Protein 2M7X (pdb70)

Structure (mmCIF, N/CA/C/O backbone):
data_2M7X
#
_entry.id   2M7X
#
loop_
_atom_site.group_PDB
_atom_site.id
_atom_site.type_symbol
_atom_site.label_atom_id
_atom_site.label_alt_id
_atom_site.label_comp_id
_atom_site.label_asym_id
_atom_site.label_entity_id
_atom_site.label_seq_id
_atom_site.pdbx_PDB_ins_code
_atom_site.Cartn_x
_atom_site.Cartn_y
_atom_site.Cartn_z
_atom_site.occupancy
_atom_site.B_iso_or_equiv
_atom_site.auth_seq_id
_atom_site.auth_comp_id
_atom_site.auth_asym_id
_atom_site.auth_atom_id
_atom_site.pdbx_PDB_model_num
ATOM 1 N N . LEU A 1 6 ? 7.655 -11.098 -19.736 1.00 0.00 125 LEU A N 1
ATOM 2 C CA . LEU A 1 6 ? 6.876 -11.529 -18.581 1.00 0.00 125 LEU A CA 1
ATOM 3 C C . LEU A 1 6 ? 7.677 -12.510 -17.732 1.00 0.00 125 LEU A C 1
ATOM 4 O O . LEU A 1 6 ? 8.699 -13.036 -18.172 1.00 0.00 125 LEU A O 1
ATOM 20 N N . PHE A 1 7 ? 7.207 -12.751 -16.513 1.00 0.00 126 PHE A N 1
ATOM 21 C CA . PHE A 1 7 ? 7.889 -13.671 -15.609 1.00 0.00 126 PHE A CA 1
ATOM 22 C C . PHE A 1 7 ? 7.264 -15.062 -15.694 1.00 0.00 126 PHE A C 1
ATOM 23 O O . PHE A 1 7 ? 6.147 -15.220 -16.185 1.00 0.00 126 PHE A O 1
ATOM 40 N N . PRO A 1 8 ? 7.961 -16.065 -15.225 1.00 0.00 127 PRO A N 1
ATOM 41 C CA . PRO A 1 8 ? 7.461 -17.472 -15.249 1.00 0.00 127 PRO A CA 1
ATOM 42 C C . PRO A 1 8 ? 6.304 -17.685 -14.276 1.00 0.00 127 PRO A C 1
ATOM 43 O O . PRO A 1 8 ? 5.964 -16.796 -13.496 1.00 0.00 127 PRO A O 1
ATOM 54 N N . GLN A 1 9 ? 5.705 -18.870 -14.327 1.00 0.00 128 GLN A N 1
ATOM 55 C CA . GLN A 1 9 ? 4.588 -19.190 -13.446 1.00 0.00 128 GLN A CA 1
ATOM 56 C C . GLN A 1 9 ? 5.094 -19.609 -12.069 1.00 0.00 128 GLN A C 1
ATOM 57 O O . GLN A 1 9 ? 4.380 -19.498 -11.074 1.00 0.00 128 GLN A O 1
ATOM 71 N N . ILE A 1 10 ? 6.333 -20.091 -12.023 1.00 0.00 129 ILE A N 1
ATOM 72 C CA . ILE A 1 10 ? 6.926 -20.524 -10.762 1.00 0.00 129 ILE A CA 1
ATOM 73 C C . ILE A 1 10 ? 7.542 -19.339 -10.025 1.00 0.00 129 ILE A C 1
ATOM 74 O O . ILE A 1 10 ? 8.382 -19.514 -9.143 1.00 0.00 129 ILE A O 1
ATOM 90 N N . ASN A 1 11 ? 7.119 -18.134 -10.393 1.00 0.00 130 ASN A N 1
ATOM 91 C CA . ASN A 1 11 ? 7.635 -16.927 -9.760 1.00 0.00 130 ASN A CA 1
ATOM 92 C C . ASN A 1 11 ? 7.169 -16.841 -8.310 1.00 0.00 130 ASN A C 1
ATOM 93 O O . ASN A 1 11 ? 7.938 -16.476 -7.421 1.00 0.00 130 ASN A O 1
ATOM 104 N N . PHE A 1 12 ? 5.904 -17.178 -8.080 1.00 0.00 131 PHE A N 1
ATOM 105 C CA . PHE A 1 12 ? 5.345 -17.135 -6.733 1.00 0.00 131 PHE A CA 1
ATOM 106 C C . PHE A 1 12 ? 6.100 -18.086 -5.809 1.00 0.00 131 PHE A C 1
ATOM 107 O O . PHE A 1 12 ? 6.649 -17.670 -4.789 1.00 0.00 131 PHE A O 1
ATOM 124 N N . LEU A 1 13 ? 6.122 -19.364 -6.174 1.00 0.00 132 LEU A N 1
ATOM 125 C CA . LEU A 1 13 ? 6.811 -20.365 -5.369 1.00 0.00 132 LEU A CA 1
ATOM 126 C C . LEU A 1 13 ? 8.303 -20.057 -5.293 1.00 0.00 132 LEU A C 1
ATOM 127 O O . LEU A 1 13 ? 8.946 -20.304 -4.271 1.00 0.00 132 LEU A O 1
ATOM 143 N N . GLY A 1 14 ? 8.847 -19.515 -6.377 1.00 0.00 133 GLY A N 1
ATOM 144 C CA . GLY A 1 14 ? 10.266 -19.177 -6.420 1.00 0.00 133 GLY A CA 1
ATOM 145 C C . GLY A 1 14 ? 10.594 -18.076 -5.419 1.00 0.00 133 GLY A C 1
ATOM 146 O O . GLY A 1 14 ? 11.583 -18.160 -4.691 1.00 0.00 133 GLY A O 1
ATOM 150 N N . SER A 1 15 ? 9.759 -17.043 -5.387 1.00 0.00 134 SER A N 1
ATOM 151 C CA . SER A 1 15 ? 9.970 -15.929 -4.469 1.00 0.00 134 SER A CA 1
ATOM 152 C C . SER A 1 15 ? 9.786 -16.381 -3.026 1.00 0.00 134 SER A C 1
ATOM 153 O O . SER A 1 15 ? 10.264 -15.732 -2.095 1.00 0.00 134 SER A O 1
ATOM 161 N N . LEU A 1 16 ? 9.091 -17.500 -2.845 1.00 0.00 135 LEU A N 1
ATOM 162 C CA . LEU A 1 16 ? 8.850 -18.031 -1.508 1.00 0.00 135 LEU A CA 1
ATOM 163 C C . LEU A 1 16 ? 10.161 -18.481 -0.869 1.00 0.00 135 LEU A C 1
ATOM 164 O O . LEU A 1 16 ? 10.416 -18.210 0.304 1.00 0.00 135 LEU A O 1
ATOM 180 N N . LEU A 1 17 ? 10.988 -19.168 -1.650 1.00 0.00 136 LEU A N 1
ATOM 181 C CA . LEU A 1 17 ? 12.270 -19.651 -1.151 1.00 0.00 136 LEU A CA 1
ATOM 182 C C . LEU A 1 17 ? 13.178 -18.479 -0.789 1.00 0.00 136 LEU A C 1
ATOM 183 O O . LEU A 1 17 ? 13.819 -18.479 0.262 1.00 0.00 136 LEU A O 1
ATOM 199 N N . ILE A 1 18 ? 13.225 -17.482 -1.666 1.00 0.00 137 ILE A N 1
ATOM 200 C CA . ILE A 1 18 ? 14.059 -16.308 -1.430 1.00 0.00 137 ILE A CA 1
ATOM 201 C C . ILE A 1 18 ? 13.516 -15.495 -0.257 1.00 0.00 137 ILE A C 1
ATOM 202 O O . ILE A 1 18 ? 14.254 -15.155 0.667 1.00 0.00 137 ILE A O 1
ATOM 218 N N . ALA A 1 19 ? 12.224 -15.187 -0.305 1.00 0.00 138 ALA A N 1
ATOM 219 C CA . ALA A 1 19 ? 11.595 -14.413 0.759 1.00 0.00 138 ALA A CA 1
ATOM 220 C C . ALA A 1 19 ? 11.801 -15.091 2.110 1.00 0.00 138 ALA A C 1
ATOM 221 O O . ALA A 1 19 ? 11.858 -14.429 3.146 1.00 0.00 138 ALA A O 1
ATOM 228 N N . GLY A 1 20 ? 11.915 -16.415 2.091 1.00 0.00 139 GLY A N 1
ATOM 229 C CA . GLY A 1 20 ? 12.114 -17.173 3.319 1.00 0.00 139 GLY A CA 1
ATOM 230 C C . GLY A 1 20 ? 13.286 -16.613 4.120 1.00 0.00 139 GLY A C 1
ATOM 231 O O . GLY A 1 20 ? 13.208 -16.480 5.341 1.00 0.00 139 GLY A O 1
ATOM 235 N N . CYS A 1 21 ? 14.369 -16.287 3.423 1.00 0.00 140 CYS A N 1
ATOM 236 C CA . CYS A 1 21 ? 15.552 -15.743 4.079 1.00 0.00 140 CYS A CA 1
ATOM 237 C C . CYS A 1 21 ? 15.250 -14.373 4.678 1.00 0.00 140 CYS A C 1
ATOM 238 O O . CYS A 1 21 ? 15.672 -14.066 5.793 1.00 0.00 140 CYS A O 1
ATOM 246 N N . ILE A 1 22 ? 14.518 -13.555 3.930 1.00 0.00 141 ILE A N 1
ATOM 247 C CA . ILE A 1 22 ? 14.166 -12.219 4.396 1.00 0.00 141 ILE A CA 1
ATOM 248 C C . ILE A 1 22 ? 13.276 -12.301 5.633 1.00 0.00 141 ILE A C 1
ATOM 249 O O . ILE A 1 22 ? 13.418 -11.511 6.566 1.00 0.00 141 ILE A O 1
ATOM 265 N N . THR A 1 23 ? 12.358 -13.262 5.632 1.00 0.00 142 THR A N 1
ATOM 266 C CA . THR A 1 23 ? 11.451 -13.439 6.760 1.00 0.00 142 THR A CA 1
ATOM 267 C C . THR A 1 23 ? 12.231 -13.747 8.033 1.00 0.00 142 THR A C 1
ATOM 268 O O . THR A 1 23 ? 12.218 -12.967 8.985 1.00 0.00 142 THR A O 1
ATOM 279 N N . SER A 1 24 ? 12.908 -14.891 8.044 1.00 0.00 143 SER A N 1
ATOM 280 C CA . SER A 1 24 ? 13.691 -15.293 9.207 1.00 0.00 143 SER A CA 1
ATOM 281 C C . SER A 1 24 ? 12.776 -15.763 10.333 1.00 0.00 143 SER A C 1
ATOM 282 O O . SER A 1 24 ? 13.101 -16.701 11.060 1.00 0.00 143 SER A O 1
ATOM 290 N N . THR A 1 25 ? 11.629 -15.106 10.470 1.00 0.00 144 THR A N 1
ATOM 291 C CA . THR A 1 25 ? 10.673 -15.466 11.511 1.00 0.00 144 THR A CA 1
ATOM 292 C C . THR A 1 25 ? 9.581 -16.368 10.947 1.00 0.00 144 THR A C 1
ATOM 293 O O . THR A 1 25 ? 9.822 -17.538 10.648 1.00 0.00 144 THR A O 1
ATOM 304 N N . ASP A 1 26 ? 8.380 -15.818 10.805 1.00 0.00 145 ASP A N 1
ATOM 305 C CA . ASP A 1 26 ? 7.257 -16.583 10.275 1.00 0.00 145 ASP A CA 1
ATOM 306 C C . ASP A 1 26 ? 6.205 -15.647 9.684 1.00 0.00 145 ASP A C 1
ATOM 307 O O . ASP A 1 26 ? 6.204 -14.449 9.961 1.00 0.00 145 ASP A O 1
ATOM 316 N N . PRO A 1 27 ? 5.315 -16.172 8.881 1.00 0.00 146 PRO A N 1
ATOM 317 C CA . PRO A 1 27 ? 4.238 -15.369 8.242 1.00 0.00 146 PRO A CA 1
ATOM 318 C C . PRO A 1 27 ? 3.676 -14.306 9.182 1.00 0.00 146 PRO A C 1
ATOM 319 O O . PRO A 1 27 ? 3.837 -14.393 10.400 1.00 0.00 146 PRO A O 1
ATOM 330 N N . VAL A 1 28 ? 3.016 -13.305 8.608 1.00 0.00 147 VAL A N 1
ATOM 331 C CA . VAL A 1 28 ? 2.433 -12.232 9.406 1.00 0.00 147 VAL A CA 1
ATOM 332 C C . VAL A 1 28 ? 1.223 -12.739 10.184 1.00 0.00 147 VAL A C 1
ATOM 333 O O . VAL A 1 28 ? 0.802 -12.126 11.165 1.00 0.00 147 VAL A O 1
ATOM 346 N N . LEU A 1 29 ? 0.666 -13.861 9.738 1.00 0.00 148 LEU A N 1
ATOM 347 C CA . LEU A 1 29 ? -0.496 -14.440 10.400 1.00 0.00 148 LEU A CA 1
ATOM 348 C C . LEU A 1 29 ? -0.115 -14.986 11.773 1.00 0.00 148 LEU A C 1
ATOM 349 O O . LEU A 1 29 ? -0.878 -14.869 12.731 1.00 0.00 148 LEU A O 1
ATOM 365 N N . SER A 1 30 ? 1.070 -15.579 11.859 1.00 0.00 149 SER A N 1
ATOM 366 C CA . SER A 1 30 ? 1.544 -16.139 13.121 1.00 0.00 149 SER A CA 1
ATOM 367 C C . SER A 1 30 ? 1.539 -15.075 14.214 1.00 0.00 149 SER A C 1
ATOM 368 O O . SER A 1 30 ? 1.306 -15.375 15.385 1.00 0.00 149 SER A O 1
ATOM 376 N N . ALA A 1 31 ? 1.800 -13.832 13.824 1.00 0.00 150 ALA A N 1
ATOM 377 C CA . ALA A 1 31 ? 1.825 -12.730 14.779 1.00 0.00 150 ALA A CA 1
ATOM 378 C C . ALA A 1 31 ? 0.433 -12.491 15.356 1.00 0.00 150 ALA A C 1
ATOM 379 O O . ALA A 1 31 ? 0.290 -12.066 16.502 1.00 0.00 150 ALA A O 1
ATOM 386 N N . LEU A 1 32 ? -0.591 -12.769 14.556 1.00 0.00 151 LEU A N 1
ATOM 387 C CA . LEU A 1 32 ? -1.968 -12.581 14.998 1.00 0.00 151 LEU A CA 1
ATOM 388 C C . LEU A 1 32 ? -2.334 -13.610 16.061 1.00 0.00 151 LEU A C 1
ATOM 389 O O . LEU A 1 32 ? -2.980 -13.285 17.058 1.00 0.00 151 LEU A O 1
ATOM 405 N N . ILE A 1 33 ? -1.919 -14.853 15.841 1.00 0.00 152 ILE A N 1
ATOM 406 C CA . ILE A 1 33 ? -2.209 -15.924 16.789 1.00 0.00 152 ILE A CA 1
ATOM 407 C C . ILE A 1 33 ? -1.385 -15.753 18.061 1.00 0.00 152 ILE A C 1
ATOM 408 O O . ILE A 1 33 ? -1.823 -16.123 19.150 1.00 0.00 152 ILE A O 1
ATOM 424 N N . VAL A 1 34 ? -0.191 -15.190 17.915 1.00 0.00 153 VAL A N 1
ATOM 425 C CA . VAL A 1 34 ? 0.687 -14.975 19.059 1.00 0.00 153 VAL A CA 1
ATOM 426 C C . VAL A 1 34 ? 0.976 -16.293 19.768 1.00 0.00 153 VAL A C 1
ATOM 427 O O . VAL A 1 34 ? 0.199 -17.244 19.675 1.00 0.00 153 VAL A O 1
ATOM 440 N N . GLY A 1 35 ? 2.101 -16.345 20.475 1.00 0.00 154 GLY A N 1
ATOM 441 C CA . GLY A 1 35 ? 2.484 -17.555 21.195 1.00 0.00 154 GLY A CA 1
ATOM 442 C C . GLY A 1 35 ? 1.540 -17.812 22.364 1.00 0.00 154 GLY A C 1
ATOM 443 O O . GLY A 1 35 ? 0.321 -17.795 22.206 1.00 0.00 154 GLY A O 1
ATOM 447 N N . LEU A 1 6 ? 14.655 -26.565 -0.505 1.00 0.00 125 LEU A N 2
ATOM 448 C CA . LEU A 1 6 ? 13.692 -27.440 -1.165 1.00 0.00 125 LEU A CA 2
ATOM 449 C C . LEU A 1 6 ? 13.457 -26.987 -2.604 1.00 0.00 125 LEU A C 2
ATOM 450 O O . LEU A 1 6 ? 12.315 -26.908 -3.055 1.00 0.00 125 LEU A O 2
ATOM 466 N N . PHE A 1 7 ? 14.550 -26.694 -3.309 1.00 0.00 126 PHE A N 2
ATOM 467 C CA . PHE A 1 7 ? 14.482 -26.247 -4.701 1.00 0.00 126 PHE A CA 2
ATOM 468 C C . PHE A 1 7 ? 13.303 -26.896 -5.437 1.00 0.00 126 PHE A C 2
ATOM 469 O O . PHE A 1 7 ? 13.412 -28.034 -5.895 1.00 0.00 126 PHE A O 2
ATOM 486 N N . PRO A 1 8 ? 12.183 -26.214 -5.562 1.00 0.00 127 PRO A N 2
ATOM 487 C CA . PRO A 1 8 ? 10.991 -26.768 -6.258 1.00 0.00 127 PRO A CA 2
ATOM 488 C C . PRO A 1 8 ? 11.068 -26.578 -7.771 1.00 0.00 127 PRO A C 2
ATOM 489 O O . PRO A 1 8 ? 11.849 -25.765 -8.265 1.00 0.00 127 PRO A O 2
ATOM 500 N N . GLN A 1 9 ? 10.253 -27.333 -8.500 1.00 0.00 128 GLN A N 2
ATOM 501 C CA . GLN A 1 9 ? 10.239 -27.238 -9.956 1.00 0.00 128 GLN A CA 2
ATOM 502 C C . GLN A 1 9 ? 9.637 -25.909 -10.398 1.00 0.00 128 GLN A C 2
ATOM 503 O O . GLN A 1 9 ? 10.247 -25.166 -11.168 1.00 0.00 128 GLN A O 2
ATOM 517 N N . ILE A 1 10 ? 8.440 -25.613 -9.904 1.00 0.00 129 ILE A N 2
ATOM 518 C CA . ILE A 1 10 ? 7.766 -24.369 -10.255 1.00 0.00 129 ILE A CA 2
ATOM 519 C C . ILE A 1 10 ? 8.589 -23.168 -9.801 1.00 0.00 129 ILE A C 2
ATOM 520 O O . ILE A 1 10 ? 8.760 -22.937 -8.604 1.00 0.00 129 ILE A O 2
ATOM 536 N N . ASN A 1 11 ? 9.096 -22.406 -10.765 1.00 0.00 130 ASN A N 2
ATOM 537 C CA . ASN A 1 11 ? 9.901 -21.231 -10.452 1.00 0.00 130 ASN A CA 2
ATOM 538 C C . ASN A 1 11 ? 9.042 -20.148 -9.809 1.00 0.00 130 ASN A C 2
ATOM 539 O O . ASN A 1 11 ? 9.555 -19.250 -9.141 1.00 0.00 130 ASN A O 2
ATOM 550 N N . PHE A 1 12 ? 7.732 -20.239 -10.013 1.00 0.00 131 PHE A N 2
ATOM 551 C CA . PHE A 1 12 ? 6.812 -19.260 -9.447 1.00 0.00 131 PHE A CA 2
ATOM 552 C C . PHE A 1 12 ? 6.895 -19.264 -7.924 1.00 0.00 131 PHE A C 2
ATOM 553 O O . PHE A 1 12 ? 7.300 -18.275 -7.312 1.00 0.00 131 PHE A O 2
ATOM 570 N N . LEU A 1 13 ? 6.508 -20.382 -7.318 1.00 0.00 132 LEU A N 2
ATOM 571 C CA . LEU A 1 13 ? 6.544 -20.503 -5.866 1.00 0.00 132 LEU A CA 2
ATOM 572 C C . LEU A 1 13 ? 7.975 -20.372 -5.352 1.00 0.00 132 LEU A C 2
ATOM 573 O O . LEU A 1 13 ? 8.205 -19.888 -4.244 1.00 0.00 132 LEU A O 2
ATOM 589 N N . GLY A 1 14 ? 8.933 -20.806 -6.165 1.00 0.00 133 GLY A N 2
ATOM 590 C CA . GLY A 1 14 ? 10.337 -20.732 -5.782 1.00 0.00 133 GLY A CA 2
ATOM 591 C C . GLY A 1 14 ? 10.727 -19.306 -5.410 1.00 0.00 133 GLY A C 2
ATOM 592 O O . GLY A 1 14 ? 11.690 -19.087 -4.675 1.00 0.00 133 GLY A O 2
ATOM 596 N N . SER A 1 15 ? 9.970 -18.339 -5.918 1.00 0.00 134 SER A N 2
ATOM 597 C CA . SER A 1 15 ? 10.245 -16.936 -5.632 1.00 0.00 134 SER A CA 2
ATOM 598 C C . SER A 1 15 ? 9.998 -16.633 -4.158 1.00 0.00 134 SER A C 2
ATOM 599 O O . SER A 1 15 ? 10.733 -15.861 -3.540 1.00 0.00 134 SER A O 2
ATOM 607 N N . LEU A 1 16 ? 8.959 -17.244 -3.600 1.00 0.00 135 LEU A N 2
ATOM 608 C CA . LEU A 1 16 ? 8.623 -17.031 -2.195 1.00 0.00 135 LEU A CA 2
ATOM 609 C C . LEU A 1 16 ? 9.716 -17.595 -1.293 1.00 0.00 135 LEU A C 2
ATOM 610 O O . LEU A 1 16 ? 9.928 -17.107 -0.182 1.00 0.00 135 LEU A O 2
ATOM 626 N N . LEU A 1 17 ? 10.406 -18.622 -1.776 1.00 0.00 136 LEU A N 2
ATOM 627 C CA . LEU A 1 17 ? 11.474 -19.245 -1.004 1.00 0.00 136 LEU A CA 2
ATOM 628 C C . LEU A 1 17 ? 12.617 -18.259 -0.779 1.00 0.00 136 LEU A C 2
ATOM 629 O O . LEU A 1 17 ? 13.297 -18.307 0.245 1.00 0.00 136 LEU A O 2
ATOM 645 N N . ILE A 1 18 ? 12.820 -17.367 -1.742 1.00 0.00 137 ILE A N 2
ATOM 646 C CA . ILE A 1 18 ? 13.883 -16.374 -1.640 1.00 0.00 137 ILE A CA 2
ATOM 647 C C . ILE A 1 18 ? 13.578 -15.376 -0.525 1.00 0.00 137 ILE A C 2
ATOM 648 O O . ILE A 1 18 ? 14.381 -15.188 0.388 1.00 0.00 137 ILE A O 2
ATOM 664 N N . ALA A 1 19 ? 12.414 -14.742 -0.610 1.00 0.00 138 ALA A N 2
ATOM 665 C CA . ALA A 1 19 ? 12.014 -13.766 0.398 1.00 0.00 138 ALA A CA 2
ATOM 666 C C . ALA A 1 19 ? 12.036 -14.390 1.789 1.00 0.00 138 ALA A C 2
ATOM 667 O O . ALA A 1 19 ? 12.118 -13.685 2.795 1.00 0.00 138 ALA A O 2
ATOM 674 N N . GLY A 1 20 ? 11.962 -15.716 1.839 1.00 0.00 139 GLY A N 2
ATOM 675 C CA . GLY A 1 20 ? 11.976 -16.425 3.112 1.00 0.00 139 GLY A CA 2
ATOM 676 C C . GLY A 1 20 ? 13.177 -16.010 3.956 1.00 0.00 139 GLY A C 2
ATOM 677 O O . GLY A 1 20 ? 13.182 -16.186 5.173 1.00 0.00 139 GLY A O 2
ATOM 681 N N . CYS A 1 21 ? 14.191 -15.457 3.299 1.00 0.00 140 CYS A N 2
ATOM 682 C CA . CYS A 1 21 ? 15.393 -15.020 3.999 1.00 0.00 140 CYS A CA 2
ATOM 683 C C . CYS A 1 21 ? 15.075 -13.860 4.936 1.00 0.00 140 CYS A C 2
ATOM 684 O O . CYS A 1 21 ? 15.825 -13.580 5.871 1.00 0.00 140 CYS A O 2
ATOM 692 N N . ILE A 1 22 ? 13.957 -13.189 4.683 1.00 0.00 141 ILE A N 2
ATOM 693 C CA . ILE A 1 22 ? 13.549 -12.060 5.512 1.00 0.00 141 ILE A CA 2
ATOM 694 C C . ILE A 1 22 ? 13.253 -12.521 6.936 1.00 0.00 141 ILE A C 2
ATOM 695 O O . ILE A 1 22 ? 13.487 -11.788 7.896 1.00 0.00 141 ILE A O 2
ATOM 711 N N . THR A 1 23 ? 12.738 -13.739 7.063 1.00 0.00 142 THR A N 2
ATOM 712 C CA . THR A 1 23 ? 12.414 -14.288 8.375 1.00 0.00 142 THR A CA 2
ATOM 713 C C . THR A 1 23 ? 13.665 -14.382 9.241 1.00 0.00 142 THR A C 2
ATOM 714 O O . THR A 1 23 ? 13.580 -14.452 10.467 1.00 0.00 142 THR A O 2
ATOM 725 N N . SER A 1 24 ? 14.826 -14.386 8.595 1.00 0.00 143 SER A N 2
ATOM 726 C CA . SER A 1 24 ? 16.091 -14.473 9.317 1.00 0.00 143 SER A CA 2
ATOM 727 C C . SER A 1 24 ? 16.256 -13.281 10.253 1.00 0.00 143 SER A C 2
ATOM 728 O O . SER A 1 24 ? 15.314 -12.880 10.936 1.00 0.00 143 SER A O 2
ATOM 736 N N . THR A 1 25 ? 17.460 -12.718 10.280 1.00 0.00 144 THR A N 2
ATOM 737 C CA . THR A 1 25 ? 17.736 -11.571 11.137 1.00 0.00 144 THR A CA 2
ATOM 738 C C . THR A 1 25 ? 17.479 -11.920 12.600 1.00 0.00 144 THR A C 2
ATOM 739 O O . THR A 1 25 ? 16.344 -12.189 12.992 1.00 0.00 144 THR A O 2
ATOM 750 N N . ASP A 1 26 ? 18.540 -11.915 13.399 1.00 0.00 145 ASP A N 2
ATOM 751 C CA . ASP A 1 26 ? 18.417 -12.232 14.817 1.00 0.00 145 ASP A CA 2
ATOM 752 C C . ASP A 1 26 ? 19.288 -11.296 15.653 1.00 0.00 145 ASP A C 2
ATOM 753 O O . ASP A 1 26 ? 20.194 -10.649 15.130 1.00 0.00 145 ASP A O 2
ATOM 762 N N . PRO A 1 27 ? 19.031 -11.215 16.933 1.00 0.00 146 PRO A N 2
ATOM 763 C CA . PRO A 1 27 ? 19.811 -10.338 17.853 1.00 0.00 146 PRO A CA 2
ATOM 764 C C . PRO A 1 27 ? 21.234 -10.849 18.065 1.00 0.00 146 PRO A C 2
ATOM 765 O O . PRO A 1 27 ? 22.167 -10.412 17.391 1.00 0.00 146 PRO A O 2
ATOM 776 N N . VAL A 1 28 ? 21.392 -11.775 19.006 1.00 0.00 147 VAL A N 2
ATOM 777 C CA . VAL A 1 28 ? 22.705 -12.338 19.298 1.00 0.00 147 VAL A CA 2
ATOM 778 C C . VAL A 1 28 ? 22.578 -13.789 19.748 1.00 0.00 147 VAL A C 2
ATOM 779 O O . VAL A 1 28 ? 23.572 -14.437 20.078 1.00 0.00 147 VAL A O 2
ATOM 792 N N . LEU A 1 29 ? 21.350 -14.296 19.758 1.00 0.00 148 LEU A N 2
ATOM 793 C CA . LEU A 1 29 ? 21.104 -15.673 20.170 1.00 0.00 148 LEU A CA 2
ATOM 794 C C . LEU A 1 29 ? 21.669 -16.647 19.143 1.00 0.00 148 LEU A C 2
ATOM 795 O O . LEU A 1 29 ? 22.266 -17.663 19.499 1.00 0.00 148 LEU A O 2
ATOM 811 N N . SER A 1 30 ? 21.477 -16.331 17.866 1.00 0.00 149 SER A N 2
ATOM 812 C CA . SER A 1 30 ? 21.973 -17.187 16.793 1.00 0.00 149 SER A CA 2
ATOM 813 C C . SER A 1 30 ? 23.476 -17.410 16.938 1.00 0.00 149 SER A C 2
ATOM 814 O O . SER A 1 30 ? 24.006 -18.432 16.503 1.00 0.00 149 SER A O 2
ATOM 822 N N . ALA A 1 31 ? 24.157 -16.444 17.548 1.00 0.00 150 ALA A N 2
ATOM 823 C CA . ALA A 1 31 ? 25.598 -16.546 17.743 1.00 0.00 150 ALA A CA 2
ATOM 824 C C . ALA A 1 31 ? 25.931 -17.687 18.698 1.00 0.00 150 ALA A C 2
ATOM 825 O O . ALA A 1 31 ? 26.927 -18.388 18.520 1.00 0.00 150 ALA A O 2
ATOM 832 N N . LEU A 1 32 ? 25.091 -17.869 19.711 1.00 0.00 151 LEU A N 2
ATOM 833 C CA . LEU A 1 32 ? 25.305 -18.930 20.689 1.00 0.00 151 LEU A CA 2
ATOM 834 C C . LEU A 1 32 ? 25.066 -20.298 20.058 1.00 0.00 151 LEU A C 2
ATOM 835 O O . LEU A 1 32 ? 25.731 -21.275 20.402 1.00 0.00 151 LEU A O 2
ATOM 851 N N . ILE A 1 33 ? 24.114 -20.358 19.133 1.00 0.00 152 ILE A N 2
ATOM 852 C CA . ILE A 1 33 ? 23.795 -21.612 18.461 1.00 0.00 152 ILE A CA 2
ATOM 853 C C . ILE A 1 33 ? 24.910 -22.003 17.497 1.00 0.00 152 ILE A C 2
ATOM 854 O O . ILE A 1 33 ? 25.396 -23.133 17.529 1.00 0.00 152 ILE A O 2
ATOM 870 N N . VAL A 1 34 ? 25.304 -21.052 16.645 1.00 0.00 153 VAL A N 2
ATOM 871 C CA . VAL A 1 34 ? 26.364 -21.279 15.660 1.00 0.00 153 VAL A CA 2
ATOM 872 C C . VAL A 1 34 ? 26.389 -22.731 15.194 1.00 0.00 153 VAL A C 2
ATOM 873 O O . VAL A 1 34 ? 27.124 -23.555 15.738 1.00 0.00 153 VAL A O 2
ATOM 886 N N . GLY A 1 35 ? 25.580 -23.038 14.184 1.00 0.00 154 GLY A N 2
ATOM 887 C CA . GLY A 1 35 ? 25.518 -24.394 13.653 1.00 0.00 154 GLY A CA 2
ATOM 888 C C . GLY A 1 35 ? 26.816 -24.762 12.943 1.00 0.00 154 GLY A C 2
ATOM 889 O O . GLY A 1 35 ? 27.507 -25.701 13.338 1.00 0.00 154 GLY A O 2
ATOM 893 N N . LEU A 1 6 ? 6.545 -15.472 -19.200 1.00 0.00 125 LEU A N 3
ATOM 894 C CA . LEU A 1 6 ? 5.209 -15.649 -18.646 1.00 0.00 125 LEU A CA 3
ATOM 895 C C . LEU A 1 6 ? 5.220 -15.410 -17.138 1.00 0.00 125 LEU A C 3
ATOM 896 O O . LEU A 1 6 ? 6.245 -15.034 -16.569 1.00 0.00 125 LEU A O 3
ATOM 912 N N . PHE A 1 7 ? 4.074 -15.632 -16.501 1.00 0.00 126 PHE A N 3
ATOM 913 C CA . PHE A 1 7 ? 3.962 -15.436 -15.058 1.00 0.00 126 PHE A CA 3
ATOM 914 C C . PHE A 1 7 ? 3.217 -16.602 -14.417 1.00 0.00 126 PHE A C 3
ATOM 915 O O . PHE A 1 7 ? 2.087 -16.449 -13.951 1.00 0.00 126 PHE A O 3
ATOM 932 N N . PRO A 1 8 ? 3.828 -17.758 -14.386 1.00 0.00 127 PRO A N 3
ATOM 933 C CA . PRO A 1 8 ? 3.216 -18.977 -13.791 1.00 0.00 127 PRO A CA 3
ATOM 934 C C . PRO A 1 8 ? 3.337 -19.000 -12.271 1.00 0.00 127 PRO A C 3
ATOM 935 O O . PRO A 1 8 ? 3.870 -18.069 -11.6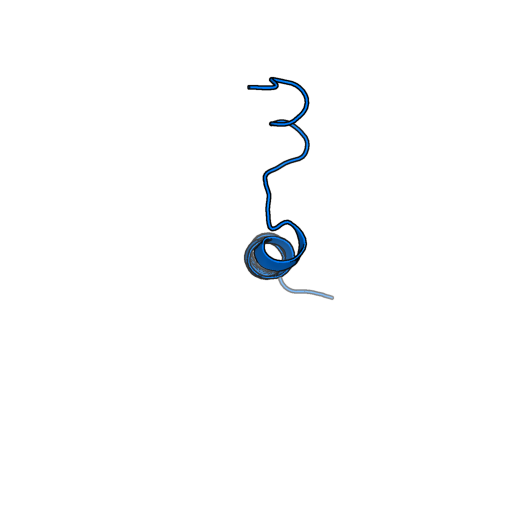66 1.00 0.00 127 PRO A O 3
ATOM 946 N N . GLN A 1 9 ? 2.837 -20.067 -11.658 1.00 0.00 128 GLN A N 3
ATOM 947 C CA . GLN A 1 9 ? 2.895 -20.201 -10.207 1.00 0.00 128 GLN A CA 3
ATOM 948 C C . GLN A 1 9 ? 4.312 -20.540 -9.755 1.00 0.00 128 GLN A C 3
ATOM 949 O O . GLN A 1 9 ? 4.787 -20.036 -8.737 1.00 0.00 128 GLN A O 3
ATOM 963 N N . ILE A 1 10 ? 4.981 -21.398 -10.518 1.00 0.00 129 ILE A N 3
ATOM 964 C CA . ILE A 1 10 ? 6.344 -21.799 -10.186 1.00 0.00 129 ILE A CA 3
ATOM 965 C C . ILE A 1 10 ? 7.156 -20.597 -9.718 1.00 0.00 129 ILE A C 3
ATOM 966 O O . ILE A 1 10 ? 8.033 -20.721 -8.862 1.00 0.00 129 ILE A O 3
ATOM 982 N N . ASN A 1 11 ? 6.860 -19.432 -10.287 1.00 0.00 130 ASN A N 3
ATOM 983 C CA . ASN A 1 11 ? 7.571 -18.212 -9.921 1.00 0.00 130 ASN A CA 3
ATOM 984 C C . ASN A 1 11 ? 7.230 -17.801 -8.492 1.00 0.00 130 ASN A C 3
ATOM 985 O O . ASN A 1 11 ? 8.112 -17.457 -7.707 1.00 0.00 130 ASN A O 3
ATOM 996 N N . PHE A 1 12 ? 5.943 -17.839 -8.163 1.00 0.00 131 PHE A N 3
ATOM 997 C CA . PHE A 1 12 ? 5.495 -17.467 -6.826 1.00 0.00 131 PHE A CA 3
ATOM 998 C C . PHE A 1 12 ? 6.115 -18.387 -5.778 1.00 0.00 131 PHE A C 3
ATOM 999 O O . PHE A 1 12 ? 6.692 -17.923 -4.794 1.00 0.00 131 PHE A O 3
ATOM 1016 N N . LEU A 1 13 ? 5.992 -19.692 -5.996 1.00 0.00 132 LEU A N 3
ATOM 1017 C CA . LEU A 1 13 ? 6.544 -20.668 -5.063 1.00 0.00 132 LEU A CA 3
ATOM 1018 C C . LEU A 1 13 ? 8.060 -20.525 -4.976 1.00 0.00 132 LEU A C 3
ATOM 1019 O O . LEU A 1 13 ? 8.658 -20.774 -3.930 1.00 0.00 132 LEU A O 3
ATOM 1035 N N . GLY A 1 14 ? 8.676 -20.120 -6.083 1.00 0.00 133 GLY A N 3
ATOM 1036 C CA . GLY A 1 14 ? 10.123 -19.946 -6.121 1.00 0.00 133 GLY A CA 3
ATOM 1037 C C . GLY A 1 14 ? 10.535 -18.652 -5.428 1.00 0.00 133 GLY A C 3
ATOM 1038 O O . GLY A 1 14 ? 11.566 -18.594 -4.759 1.00 0.00 133 GLY A O 3
ATOM 1042 N N . SER A 1 15 ? 9.722 -17.614 -5.595 1.00 0.00 134 SER A N 3
ATOM 1043 C CA . SER A 1 15 ? 10.012 -16.322 -4.982 1.00 0.00 134 SER A CA 3
ATOM 1044 C C . SER A 1 15 ? 9.911 -16.416 -3.462 1.00 0.00 134 SER A C 3
ATOM 1045 O O . SER A 1 15 ? 10.541 -15.644 -2.741 1.00 0.00 134 SER A O 3
ATOM 1053 N N . LEU A 1 16 ? 9.113 -17.366 -2.985 1.00 0.00 135 LEU A N 3
ATOM 1054 C CA . LEU A 1 16 ? 8.937 -17.551 -1.550 1.00 0.00 135 LEU A CA 3
ATOM 1055 C C . LEU A 1 16 ? 10.239 -18.015 -0.905 1.00 0.00 135 LEU A C 3
ATOM 1056 O O . LEU A 1 16 ? 10.508 -17.715 0.258 1.00 0.00 135 LEU A O 3
ATOM 1072 N N . LEU A 1 17 ? 11.042 -18.749 -1.667 1.00 0.00 136 LEU A N 3
ATOM 1073 C CA . LEU A 1 17 ? 12.314 -19.249 -1.160 1.00 0.00 136 LEU A CA 3
ATOM 1074 C C . LEU A 1 17 ? 13.253 -18.090 -0.841 1.00 0.00 136 LEU A C 3
ATOM 1075 O O . LEU A 1 17 ? 13.913 -18.080 0.200 1.00 0.00 136 LEU A O 3
ATOM 1091 N N . ILE A 1 18 ? 13.308 -17.115 -1.742 1.00 0.00 137 ILE A N 3
ATOM 1092 C CA . ILE A 1 18 ? 14.170 -15.954 -1.545 1.00 0.00 137 ILE A CA 3
ATOM 1093 C C . ILE A 1 18 ? 13.666 -15.103 -0.384 1.00 0.00 137 ILE A C 3
ATOM 1094 O O . ILE A 1 18 ? 14.385 -14.873 0.587 1.00 0.00 137 ILE A O 3
ATOM 1110 N N . ALA A 1 19 ? 12.424 -14.639 -0.492 1.00 0.00 138 ALA A N 3
ATOM 1111 C CA . ALA A 1 19 ? 11.834 -13.815 0.556 1.00 0.00 138 ALA A CA 3
ATOM 1112 C C . ALA A 1 19 ? 11.883 -14.538 1.899 1.00 0.00 138 ALA A C 3
ATOM 1113 O O . ALA A 1 19 ? 12.097 -13.919 2.941 1.00 0.00 138 ALA A O 3
ATOM 1120 N N . GLY A 1 20 ? 11.683 -15.851 1.865 1.00 0.00 139 GLY A N 3
ATOM 1121 C CA . GLY A 1 20 ? 11.707 -16.649 3.085 1.00 0.00 139 GLY A CA 3
ATOM 1122 C C . GLY A 1 20 ? 13.012 -16.442 3.847 1.00 0.00 139 GLY A C 3
ATOM 1123 O O . GLY A 1 20 ? 13.093 -16.715 5.045 1.00 0.00 139 GLY A O 3
ATOM 1127 N N . CYS A 1 21 ? 14.029 -15.957 3.144 1.00 0.00 140 CYS A N 3
ATOM 1128 C CA . CYS A 1 21 ? 15.328 -15.717 3.765 1.00 0.00 140 CYS A CA 3
ATOM 1129 C C . CYS A 1 21 ? 15.224 -14.608 4.807 1.00 0.00 140 CYS A C 3
ATOM 1130 O O . CYS A 1 21 ? 15.445 -14.839 5.996 1.00 0.00 140 CYS A O 3
ATOM 1138 N N . ILE A 1 22 ? 14.890 -13.404 4.353 1.00 0.00 141 ILE A N 3
ATOM 1139 C CA . ILE A 1 22 ? 14.763 -12.268 5.257 1.00 0.00 141 ILE A CA 3
ATOM 1140 C C . ILE A 1 22 ? 13.624 -12.494 6.246 1.00 0.00 141 ILE A C 3
ATOM 1141 O O . ILE A 1 22 ? 13.593 -11.894 7.320 1.00 0.00 141 ILE A O 3
ATOM 1157 N N . THR A 1 23 ? 12.689 -13.364 5.877 1.00 0.00 142 THR A N 3
ATOM 1158 C CA . THR A 1 23 ? 11.553 -13.663 6.740 1.00 0.00 142 THR A CA 3
ATOM 1159 C C . THR A 1 23 ? 12.026 -14.253 8.064 1.00 0.00 142 THR A C 3
ATOM 1160 O O . THR A 1 23 ? 11.468 -13.959 9.121 1.00 0.00 142 THR A O 3
ATOM 1171 N N . SER A 1 24 ? 13.061 -15.086 7.999 1.00 0.00 143 SER A N 3
ATOM 1172 C CA . SER A 1 24 ? 13.602 -15.711 9.201 1.00 0.00 143 SER A CA 3
ATOM 1173 C C . SER A 1 24 ? 12.479 -16.295 10.053 1.00 0.00 143 SER A C 3
ATOM 1174 O O . SER A 1 24 ? 11.495 -16.814 9.528 1.00 0.00 143 SER A O 3
ATOM 1182 N N . THR A 1 25 ? 12.636 -16.207 11.369 1.00 0.00 144 THR A N 3
ATOM 1183 C CA . THR A 1 25 ? 11.628 -16.730 12.286 1.00 0.00 144 THR A CA 3
ATOM 1184 C C . THR A 1 25 ? 10.237 -16.267 11.872 1.00 0.00 144 THR A C 3
ATOM 1185 O O . THR A 1 25 ? 10.018 -15.085 11.605 1.00 0.00 144 THR A O 3
ATOM 1196 N N . ASP A 1 26 ? 9.296 -17.204 11.822 1.00 0.00 145 ASP A N 3
ATOM 1197 C CA . ASP A 1 26 ? 7.926 -16.881 11.439 1.00 0.00 145 ASP A CA 3
ATOM 1198 C C . ASP A 1 26 ? 7.083 -16.583 12.677 1.00 0.00 145 ASP A C 3
ATOM 1199 O O . ASP A 1 26 ? 7.463 -16.934 13.795 1.00 0.00 145 ASP A O 3
ATOM 1208 N N . PRO A 1 27 ? 5.953 -15.948 12.500 1.00 0.00 146 PRO A N 3
ATOM 1209 C CA . PRO A 1 27 ? 5.041 -15.601 13.629 1.00 0.00 146 PRO A CA 3
ATOM 1210 C C . PRO A 1 27 ? 4.374 -16.836 14.228 1.00 0.00 146 PRO A C 3
ATOM 1211 O O . PRO A 1 27 ? 4.777 -17.966 13.953 1.00 0.00 146 PRO A O 3
ATOM 1222 N N . VAL A 1 28 ? 3.351 -16.611 15.048 1.00 0.00 147 VAL A N 3
ATOM 1223 C CA . VAL A 1 28 ? 2.635 -17.712 15.680 1.00 0.00 147 VAL A CA 3
ATOM 1224 C C . VAL A 1 28 ? 2.128 -18.695 14.629 1.00 0.00 147 VAL A C 3
ATOM 1225 O O . VAL A 1 28 ? 1.605 -19.758 14.961 1.00 0.00 147 VAL A O 3
ATOM 1238 N N . LEU A 1 29 ? 2.285 -18.330 13.361 1.00 0.00 148 LEU A N 3
ATOM 1239 C CA . LEU A 1 29 ? 1.837 -19.187 12.269 1.00 0.00 148 LEU A CA 3
ATOM 1240 C C . LEU A 1 29 ? 2.703 -20.441 12.183 1.00 0.00 148 LEU A C 3
ATOM 1241 O O . LEU A 1 29 ? 2.299 -21.447 11.600 1.00 0.00 148 LEU A O 3
ATOM 1257 N N . SER A 1 30 ? 3.894 -20.372 12.769 1.00 0.00 149 SER A N 3
ATOM 1258 C CA . SER A 1 30 ? 4.808 -21.509 12.752 1.00 0.00 149 SER A CA 3
ATOM 1259 C C . SER A 1 30 ? 4.136 -22.746 13.338 1.00 0.00 149 SER A C 3
ATOM 1260 O O . SER A 1 30 ? 4.541 -23.875 13.061 1.00 0.00 149 SER A O 3
ATOM 1268 N N . ALA A 1 31 ? 3.105 -22.526 14.147 1.00 0.00 150 ALA A N 3
ATOM 1269 C CA . ALA A 1 31 ? 2.382 -23.631 14.767 1.00 0.00 150 ALA A CA 3
ATOM 1270 C C . ALA A 1 31 ? 1.658 -24.458 13.709 1.00 0.00 150 ALA A C 3
ATOM 1271 O O . ALA A 1 31 ? 1.303 -25.612 13.945 1.00 0.00 150 ALA A O 3
ATOM 1278 N N . LEU A 1 32 ? 1.442 -23.857 12.543 1.00 0.00 151 LEU A N 3
ATOM 1279 C CA . LEU A 1 32 ? 0.759 -24.548 11.455 1.00 0.00 151 LEU A CA 3
ATOM 1280 C C . LEU A 1 32 ? 1.639 -25.656 10.887 1.00 0.00 151 LEU A C 3
ATOM 1281 O O . LEU A 1 32 ? 1.249 -26.824 10.869 1.00 0.00 151 LEU A O 3
ATOM 1297 N N . ILE A 1 33 ? 2.827 -25.283 10.424 1.00 0.00 152 ILE A N 3
ATOM 1298 C CA . ILE A 1 33 ? 3.755 -26.254 9.856 1.00 0.00 152 ILE A CA 3
ATOM 1299 C C . ILE A 1 33 ? 4.335 -27.143 10.952 1.00 0.00 152 ILE A C 3
ATOM 1300 O O . ILE A 1 33 ? 4.664 -28.305 10.712 1.00 0.00 152 ILE A O 3
ATOM 1316 N N . VAL A 1 34 ? 4.459 -26.589 12.153 1.00 0.00 153 VAL A N 3
ATOM 1317 C CA . VAL A 1 34 ? 5.003 -27.340 13.278 1.00 0.00 153 VAL A CA 3
ATOM 1318 C C . VAL A 1 34 ? 3.878 -27.972 14.094 1.00 0.00 153 VAL A C 3
ATOM 1319 O O . VAL A 1 34 ? 2.886 -27.315 14.412 1.00 0.00 153 VAL A O 3
ATOM 1332 N N . GLY A 1 35 ? 4.040 -29.247 14.428 1.00 0.00 154 GLY A N 3
ATOM 1333 C CA . GLY A 1 35 ? 3.032 -29.958 15.208 1.00 0.00 154 GLY A CA 3
ATOM 1334 C C . GLY A 1 35 ? 2.967 -29.419 16.632 1.00 0.00 154 GLY A C 3
ATOM 1335 O O . GLY A 1 35 ? 3.513 -28.355 16.931 1.00 0.00 154 GLY A O 3
ATOM 1339 N N . LEU A 1 6 ? 15.326 -26.648 -3.293 1.00 0.00 125 LEU A N 4
ATOM 1340 C CA . LEU A 1 6 ? 15.952 -25.527 -3.983 1.00 0.00 125 LEU A CA 4
ATOM 1341 C C . LEU A 1 6 ? 15.878 -25.722 -5.495 1.00 0.00 125 LEU A C 4
ATOM 1342 O O . LEU A 1 6 ? 16.104 -26.820 -6.001 1.00 0.00 125 LEU A O 4
ATOM 1358 N N . PHE A 1 7 ? 15.558 -24.647 -6.209 1.00 0.00 126 PHE A N 4
ATOM 1359 C CA . PHE A 1 7 ? 15.457 -24.711 -7.662 1.00 0.00 126 PHE A CA 4
ATOM 1360 C C . PHE A 1 7 ? 14.386 -25.713 -8.084 1.00 0.00 126 PHE A C 4
ATOM 1361 O O . PHE A 1 7 ? 14.675 -26.693 -8.771 1.00 0.00 126 PHE A O 4
ATOM 1378 N N . PRO A 1 8 ? 13.164 -25.484 -7.683 1.00 0.00 127 PRO A N 4
ATOM 1379 C CA . PRO A 1 8 ? 12.023 -26.382 -8.024 1.00 0.00 127 PRO A CA 4
ATOM 1380 C C . PRO A 1 8 ? 11.593 -26.239 -9.481 1.00 0.00 127 PRO A C 4
ATOM 1381 O O . PRO A 1 8 ? 12.254 -25.564 -10.270 1.00 0.00 127 PRO A O 4
ATOM 1392 N N . GLN A 1 9 ? 10.481 -26.878 -9.830 1.00 0.00 128 GLN A N 4
ATOM 1393 C CA . GLN A 1 9 ? 9.972 -26.815 -11.196 1.00 0.00 128 GLN A CA 4
ATOM 1394 C C . GLN A 1 9 ? 9.294 -25.472 -11.453 1.00 0.00 128 GLN A C 4
ATOM 1395 O O . GLN A 1 9 ? 9.600 -24.790 -12.430 1.00 0.00 128 GLN A O 4
ATOM 1409 N N . ILE A 1 10 ? 8.372 -25.102 -10.569 1.00 0.00 129 ILE A N 4
ATOM 1410 C CA . ILE A 1 10 ? 7.658 -23.839 -10.712 1.00 0.00 129 ILE A CA 4
ATOM 1411 C C . ILE A 1 10 ? 8.541 -22.673 -10.283 1.00 0.00 129 ILE A C 4
ATOM 1412 O O . ILE A 1 10 ? 8.850 -22.516 -9.102 1.00 0.00 129 ILE A O 4
ATOM 1428 N N . ASN A 1 11 ? 8.945 -21.855 -11.250 1.00 0.00 130 ASN A N 4
ATOM 1429 C CA . ASN A 1 11 ? 9.792 -20.704 -10.962 1.00 0.00 130 ASN A CA 4
ATOM 1430 C C . ASN A 1 11 ? 9.023 -19.659 -10.160 1.00 0.00 130 ASN A C 4
ATOM 1431 O O . ASN A 1 11 ? 9.610 -18.887 -9.403 1.00 0.00 130 ASN A O 4
ATOM 1442 N N . PHE A 1 12 ? 7.705 -19.641 -10.331 1.00 0.00 131 PHE A N 4
ATOM 1443 C CA . PHE A 1 12 ? 6.865 -18.687 -9.618 1.00 0.00 131 PHE A CA 4
ATOM 1444 C C . PHE A 1 12 ? 6.984 -18.889 -8.112 1.00 0.00 131 PHE A C 4
ATOM 1445 O O . PHE A 1 12 ? 7.266 -17.947 -7.370 1.00 0.00 131 PHE A O 4
ATOM 1462 N N . LEU A 1 13 ? 6.768 -20.121 -7.666 1.00 0.00 132 LEU A N 4
ATOM 1463 C CA . LEU A 1 13 ? 6.855 -20.436 -6.245 1.00 0.00 132 LEU A CA 4
ATOM 1464 C C . LEU A 1 13 ? 8.265 -20.177 -5.723 1.00 0.00 132 LEU A C 4
ATOM 1465 O O . LEU A 1 13 ? 8.448 -19.760 -4.580 1.00 0.00 132 LEU A O 4
ATOM 1481 N N . GLY A 1 14 ? 9.259 -20.426 -6.570 1.00 0.00 133 GLY A N 4
ATOM 1482 C CA . GLY A 1 14 ? 10.649 -20.217 -6.184 1.00 0.00 133 GLY A CA 4
ATOM 1483 C C . GLY A 1 14 ? 10.849 -18.823 -5.603 1.00 0.00 133 GLY A C 4
ATOM 1484 O O . GLY A 1 14 ? 11.783 -18.586 -4.836 1.00 0.00 133 GLY A O 4
ATOM 1488 N N . SER A 1 15 ? 9.965 -17.901 -5.972 1.00 0.00 134 SER A N 4
ATOM 1489 C CA . SER A 1 15 ? 10.054 -16.530 -5.480 1.00 0.00 134 SER A CA 4
ATOM 1490 C C . SER A 1 15 ? 9.782 -16.480 -3.980 1.00 0.00 134 SER A C 4
ATOM 1491 O O . SER A 1 15 ? 10.467 -15.777 -3.240 1.00 0.00 134 SER A O 4
ATOM 1499 N N . LEU A 1 16 ? 8.777 -17.231 -3.541 1.00 0.00 135 LEU A N 4
ATOM 1500 C CA . LEU A 1 16 ? 8.425 -17.266 -2.127 1.00 0.00 135 LEU A CA 4
ATOM 1501 C C . LEU A 1 16 ? 9.545 -17.900 -1.309 1.00 0.00 135 LEU A C 4
ATOM 1502 O O . LEU A 1 16 ? 9.633 -17.698 -0.098 1.00 0.00 135 LEU A O 4
ATOM 1518 N N . LEU A 1 17 ? 10.399 -18.666 -1.980 1.00 0.00 136 LEU A N 4
ATOM 1519 C CA . LEU A 1 17 ? 11.511 -19.325 -1.304 1.00 0.00 136 LEU A CA 4
ATOM 1520 C C . LEU A 1 17 ? 12.485 -18.293 -0.744 1.00 0.00 136 LEU A C 4
ATOM 1521 O O . LEU A 1 17 ? 13.040 -18.474 0.340 1.00 0.00 136 LEU A O 4
ATOM 1537 N N . ILE A 1 18 ? 12.687 -17.212 -1.490 1.00 0.00 137 ILE A N 4
ATOM 1538 C CA . ILE A 1 18 ? 13.598 -16.157 -1.057 1.00 0.00 137 ILE A CA 4
ATOM 1539 C C . ILE A 1 18 ? 13.038 -15.436 0.164 1.00 0.00 137 ILE A C 4
ATOM 1540 O O . ILE A 1 18 ? 13.790 -14.934 1.000 1.00 0.00 137 ILE A O 4
ATOM 1556 N N . ALA A 1 19 ? 11.714 -15.386 0.261 1.00 0.00 138 ALA A N 4
ATOM 1557 C CA . ALA A 1 19 ? 11.064 -14.723 1.385 1.00 0.00 138 ALA A CA 4
ATOM 1558 C C . ALA A 1 19 ? 11.547 -15.312 2.707 1.00 0.00 138 ALA A C 4
ATOM 1559 O O . ALA A 1 19 ? 11.422 -14.685 3.760 1.00 0.00 138 ALA A O 4
ATOM 1566 N N . GLY A 1 20 ? 12.096 -16.520 2.646 1.00 0.00 139 GLY A N 4
ATOM 1567 C CA . GLY A 1 20 ? 12.594 -17.184 3.844 1.00 0.00 139 GLY A CA 4
ATOM 1568 C C . GLY A 1 20 ? 13.800 -16.446 4.415 1.00 0.00 139 GLY A C 4
ATOM 1569 O O . GLY A 1 20 ? 13.951 -16.331 5.631 1.00 0.00 139 GLY A O 4
ATOM 1573 N N . CYS A 1 21 ? 14.657 -15.947 3.529 1.00 0.00 140 CYS A N 4
ATOM 1574 C CA . CYS A 1 21 ? 15.847 -15.223 3.957 1.00 0.00 140 CYS A CA 4
ATOM 1575 C C . CYS A 1 21 ? 15.460 -13.921 4.652 1.00 0.00 140 CYS A C 4
ATOM 1576 O O . CYS A 1 21 ? 16.092 -13.515 5.628 1.00 0.00 140 CYS A O 4
ATOM 1584 N N . ILE A 1 22 ? 14.419 -13.270 4.144 1.00 0.00 141 ILE A N 4
ATOM 1585 C CA . ILE A 1 22 ? 13.956 -12.015 4.724 1.00 0.00 141 ILE A CA 4
ATOM 1586 C C . ILE A 1 22 ? 13.451 -12.236 6.147 1.00 0.00 141 ILE A C 4
ATOM 1587 O O . ILE A 1 22 ? 13.707 -11.428 7.040 1.00 0.00 141 ILE A O 4
ATOM 1603 N N . THR A 1 23 ? 12.733 -13.335 6.351 1.00 0.00 142 THR A N 4
ATOM 1604 C CA . THR A 1 23 ? 12.198 -13.653 7.669 1.00 0.00 142 THR A CA 4
ATOM 1605 C C . THR A 1 23 ? 13.325 -13.820 8.681 1.00 0.00 142 THR A C 4
ATOM 1606 O O . THR A 1 23 ? 13.449 -13.037 9.622 1.00 0.00 142 THR A O 4
ATOM 1617 N N . SER A 1 24 ? 14.148 -14.845 8.480 1.00 0.00 143 SER A N 4
ATOM 1618 C CA . SER A 1 24 ? 15.264 -15.105 9.382 1.00 0.00 143 SER A CA 4
ATOM 1619 C C . SER A 1 24 ? 14.831 -14.930 10.834 1.00 0.00 143 SER A C 4
ATOM 1620 O O . SER A 1 24 ? 14.030 -15.710 11.351 1.00 0.00 143 SER A O 4
ATOM 1628 N N . THR A 1 25 ? 15.366 -13.905 11.488 1.00 0.00 144 THR A N 4
ATOM 1629 C CA . THR A 1 25 ? 15.027 -13.637 12.882 1.00 0.00 144 THR A CA 4
ATOM 1630 C C . THR A 1 25 ? 13.860 -12.659 12.971 1.00 0.00 144 THR A C 4
ATOM 1631 O O . THR A 1 25 ? 13.521 -11.991 11.996 1.00 0.00 144 THR A O 4
ATOM 1642 N N . ASP A 1 26 ? 13.251 -12.580 14.149 1.00 0.00 145 ASP A N 4
ATOM 1643 C CA . ASP A 1 26 ? 12.122 -11.679 14.357 1.00 0.00 145 ASP A CA 4
ATOM 1644 C C . ASP A 1 26 ? 11.181 -11.718 13.157 1.00 0.00 145 ASP A C 4
ATOM 1645 O O . ASP A 1 26 ? 11.137 -10.781 12.358 1.00 0.00 145 ASP A O 4
ATOM 1654 N N . PRO A 1 27 ? 10.431 -12.778 13.023 1.00 0.00 146 PRO A N 4
ATOM 1655 C CA . PRO A 1 27 ? 9.466 -12.948 11.897 1.00 0.00 146 PRO A CA 4
ATOM 1656 C C . PRO A 1 27 ? 8.453 -11.807 11.832 1.00 0.00 146 PRO A C 4
ATOM 1657 O O . PRO A 1 27 ? 8.452 -11.026 10.880 1.00 0.00 146 PRO A O 4
ATOM 1668 N N . VAL A 1 28 ? 7.600 -11.722 12.855 1.00 0.00 147 VAL A N 4
ATOM 1669 C CA . VAL A 1 28 ? 6.575 -10.678 12.928 1.00 0.00 147 VAL A CA 4
ATOM 1670 C C . VAL A 1 28 ? 6.067 -10.305 11.538 1.00 0.00 147 VAL A C 4
ATOM 1671 O O . VAL A 1 28 ? 5.833 -9.130 11.248 1.00 0.00 147 VAL A O 4
ATOM 1684 N N . LEU A 1 29 ? 5.897 -11.308 10.684 1.00 0.00 148 LEU A N 4
ATOM 1685 C CA . LEU A 1 29 ? 5.416 -11.071 9.328 1.00 0.00 148 LEU A CA 4
ATOM 1686 C C . LEU A 1 29 ? 3.956 -10.627 9.349 1.00 0.00 148 LEU A C 4
ATOM 1687 O O . LEU A 1 29 ? 3.476 -10.001 8.405 1.00 0.00 148 LEU A O 4
ATOM 1703 N N . SER A 1 30 ? 3.258 -10.957 10.431 1.00 0.00 149 SER A N 4
ATOM 1704 C CA . SER A 1 30 ? 1.855 -10.587 10.561 1.00 0.00 149 SER A CA 4
ATOM 1705 C C . SER A 1 30 ? 1.683 -9.077 10.412 1.00 0.00 149 SER A C 4
ATOM 1706 O O . SER A 1 30 ? 0.618 -8.601 10.021 1.00 0.00 149 SER A O 4
ATOM 1714 N N . ALA A 1 31 ? 2.738 -8.333 10.727 1.00 0.00 150 ALA A N 4
ATOM 1715 C CA . ALA A 1 31 ? 2.692 -6.879 10.623 1.00 0.00 150 ALA A CA 4
ATOM 1716 C C . ALA A 1 31 ? 2.544 -6.450 9.166 1.00 0.00 150 ALA A C 4
ATOM 1717 O O . ALA A 1 31 ? 1.714 -5.601 8.841 1.00 0.00 150 ALA A O 4
ATOM 1724 N N . LEU A 1 32 ? 3.352 -7.045 8.294 1.00 0.00 151 LEU A N 4
ATOM 1725 C CA . LEU A 1 32 ? 3.301 -6.718 6.875 1.00 0.00 151 LEU A CA 4
ATOM 1726 C C . LEU A 1 32 ? 2.009 -7.238 6.252 1.00 0.00 151 LEU A C 4
ATOM 1727 O O . LEU A 1 32 ? 1.453 -6.617 5.346 1.00 0.00 151 LEU A O 4
ATOM 1743 N N . ILE A 1 33 ? 1.539 -8.379 6.745 1.00 0.00 152 ILE A N 4
ATOM 1744 C CA . ILE A 1 33 ? 0.312 -8.973 6.230 1.00 0.00 152 ILE A CA 4
ATOM 1745 C C . ILE A 1 33 ? -0.901 -8.156 6.661 1.00 0.00 152 ILE A C 4
ATOM 1746 O O . ILE A 1 33 ? -1.971 -8.249 6.060 1.00 0.00 152 ILE A O 4
ATOM 1762 N N . VAL A 1 34 ? -0.727 -7.354 7.706 1.00 0.00 153 VAL A N 4
ATOM 1763 C CA . VAL A 1 34 ? -1.814 -6.523 8.209 1.00 0.00 153 VAL A CA 4
ATOM 1764 C C . VAL A 1 34 ? -3.023 -7.381 8.565 1.00 0.00 153 VAL A C 4
ATOM 1765 O O . VAL A 1 34 ? -3.134 -8.526 8.127 1.00 0.00 153 VAL A O 4
ATOM 1778 N N . GLY A 1 35 ? -3.927 -6.819 9.361 1.00 0.00 154 GLY A N 4
ATOM 1779 C CA . GLY A 1 35 ? -5.126 -7.543 9.769 1.00 0.00 154 GLY A CA 4
ATOM 1780 C C . GLY A 1 35 ? -6.061 -7.761 8.584 1.00 0.00 154 GLY A C 4
ATOM 1781 O O . GLY A 1 35 ? -7.011 -7.005 8.383 1.00 0.00 154 GLY A O 4
ATOM 1785 N N . LEU A 1 6 ? 21.371 -24.696 1.633 1.00 0.00 125 LEU A N 5
ATOM 1786 C CA . LEU A 1 6 ? 22.093 -23.817 0.718 1.00 0.00 125 LEU A CA 5
ATOM 1787 C C . LEU A 1 6 ? 21.116 -23.008 -0.129 1.00 0.00 125 LEU A C 5
ATOM 1788 O O . LEU A 1 6 ? 20.962 -21.803 0.067 1.00 0.00 125 LEU A O 5
ATOM 1804 N N . PHE A 1 7 ? 20.459 -23.678 -1.070 1.00 0.00 126 PHE A N 5
ATOM 1805 C CA . PHE A 1 7 ? 19.499 -23.009 -1.940 1.00 0.00 126 PHE A CA 5
ATOM 1806 C C . PHE A 1 7 ? 18.264 -23.884 -2.144 1.00 0.00 126 PHE A C 5
ATOM 1807 O O . PHE A 1 7 ? 18.296 -25.087 -1.885 1.00 0.00 126 PHE A O 5
ATOM 1824 N N . PRO A 1 8 ? 17.183 -23.305 -2.599 1.00 0.00 127 PRO A N 5
ATOM 1825 C CA . PRO A 1 8 ? 15.913 -24.050 -2.840 1.00 0.00 127 PRO A CA 5
ATOM 1826 C C . PRO A 1 8 ? 16.021 -25.000 -4.030 1.00 0.00 127 PRO A C 5
ATOM 1827 O O . PRO A 1 8 ? 16.857 -24.811 -4.913 1.00 0.00 127 PRO A O 5
ATOM 1838 N N . GLN A 1 9 ? 15.170 -26.020 -4.046 1.00 0.00 128 GLN A N 5
ATOM 1839 C CA . GLN A 1 9 ? 15.178 -26.992 -5.131 1.00 0.00 128 GLN A CA 5
ATOM 1840 C C . GLN A 1 9 ? 14.338 -26.494 -6.305 1.00 0.00 128 GLN A C 5
ATOM 1841 O O . GLN A 1 9 ? 14.819 -26.410 -7.435 1.00 0.00 128 GLN A O 5
ATOM 1855 N N . ILE A 1 10 ? 13.081 -26.164 -6.026 1.00 0.00 129 ILE A N 5
ATOM 1856 C CA . ILE A 1 10 ? 12.182 -25.674 -7.065 1.00 0.00 129 ILE A CA 5
ATOM 1857 C C . ILE A 1 10 ? 12.499 -24.222 -7.402 1.00 0.00 129 ILE A C 5
ATOM 1858 O O . ILE A 1 10 ? 12.289 -23.324 -6.586 1.00 0.00 129 ILE A O 5
ATOM 1874 N N . ASN A 1 11 ? 13.008 -23.999 -8.609 1.00 0.00 130 ASN A N 5
ATOM 1875 C CA . ASN A 1 11 ? 13.352 -22.650 -9.046 1.00 0.00 130 ASN A CA 5
ATOM 1876 C C . ASN A 1 11 ? 12.095 -21.806 -9.231 1.00 0.00 130 ASN A C 5
ATOM 1877 O O . ASN A 1 11 ? 12.113 -20.593 -9.019 1.00 0.00 130 ASN A O 5
ATOM 1888 N N . PHE A 1 12 ? 11.005 -22.454 -9.628 1.00 0.00 131 PHE A N 5
ATOM 1889 C CA . PHE A 1 12 ? 9.745 -21.751 -9.841 1.00 0.00 131 PHE A CA 5
ATOM 1890 C C . PHE A 1 12 ? 9.272 -21.096 -8.545 1.00 0.00 131 PHE A C 5
ATOM 1891 O O . PHE A 1 12 ? 9.237 -19.870 -8.435 1.00 0.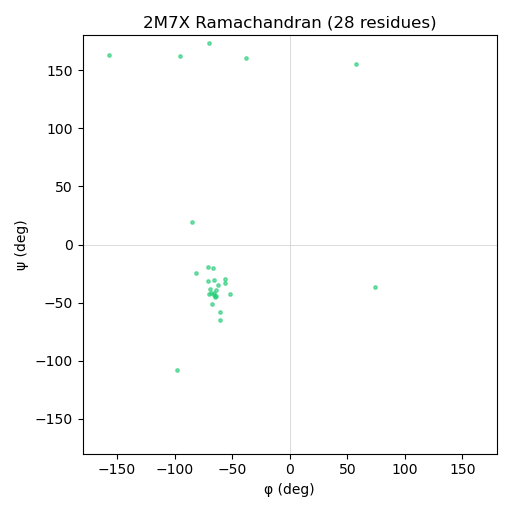00 131 PHE A O 5
ATOM 1908 N N . LEU A 1 13 ? 8.909 -21.921 -7.568 1.00 0.00 132 LEU A N 5
ATOM 1909 C CA . LEU A 1 13 ? 8.439 -21.409 -6.287 1.00 0.00 132 LEU A CA 5
ATOM 1910 C C . LEU A 1 13 ? 9.537 -20.603 -5.598 1.00 0.00 132 LEU A C 5
ATOM 1911 O O . LEU A 1 13 ? 9.259 -19.748 -4.757 1.00 0.00 132 LEU A O 5
ATOM 1927 N N . GLY A 1 14 ? 10.783 -20.881 -5.962 1.00 0.00 133 GLY A N 5
ATOM 1928 C CA . GLY A 1 14 ? 11.917 -20.175 -5.373 1.00 0.00 133 GLY A CA 5
ATOM 1929 C C . GLY A 1 14 ? 11.626 -18.684 -5.242 1.00 0.00 133 GLY A C 5
ATOM 1930 O O . GLY A 1 14 ? 12.274 -17.981 -4.467 1.00 0.00 133 GLY A O 5
ATOM 1934 N N . SER A 1 15 ? 10.651 -18.205 -6.007 1.00 0.00 134 SER A N 5
ATOM 1935 C CA . SER A 1 15 ? 10.286 -16.793 -5.971 1.00 0.00 134 SER A CA 5
ATOM 1936 C C . SER A 1 15 ? 9.688 -16.424 -4.616 1.00 0.00 134 SER A C 5
ATOM 1937 O O . SER A 1 15 ? 10.306 -15.707 -3.831 1.00 0.00 134 SER A O 5
ATOM 1945 N N . LEU A 1 16 ? 8.482 -16.916 -4.351 1.00 0.00 135 LEU A N 5
ATOM 1946 C CA . LEU A 1 16 ? 7.814 -16.628 -3.087 1.00 0.00 135 LEU A CA 5
ATOM 1947 C C . LEU A 1 16 ? 8.560 -17.273 -1.924 1.00 0.00 135 LEU A C 5
ATOM 1948 O O . LEU A 1 16 ? 8.469 -16.816 -0.785 1.00 0.00 135 LEU A O 5
ATOM 1964 N N . LEU A 1 17 ? 9.297 -18.340 -2.218 1.00 0.00 136 LEU A N 5
ATOM 1965 C CA . LEU A 1 17 ? 10.055 -19.040 -1.187 1.00 0.00 136 LEU A CA 5
ATOM 1966 C C . LEU A 1 17 ? 11.140 -18.135 -0.614 1.00 0.00 136 LEU A C 5
ATOM 1967 O O . LEU A 1 17 ? 11.642 -18.369 0.486 1.00 0.00 136 LEU A O 5
ATOM 1983 N N . ILE A 1 18 ? 11.499 -17.098 -1.366 1.00 0.00 137 ILE A N 5
ATOM 1984 C CA . ILE A 1 18 ? 12.526 -16.163 -0.922 1.00 0.00 137 ILE A CA 5
ATOM 1985 C C . ILE A 1 18 ? 12.037 -15.357 0.278 1.00 0.00 137 ILE A C 5
ATOM 1986 O O . ILE A 1 18 ? 12.835 -14.800 1.029 1.00 0.00 137 ILE A O 5
ATOM 2002 N N . ALA A 1 19 ? 10.720 -15.300 0.448 1.00 0.00 138 ALA A N 5
ATOM 2003 C CA . ALA A 1 19 ? 10.135 -14.559 1.560 1.00 0.00 138 ALA A CA 5
ATOM 2004 C C . ALA A 1 19 ? 10.696 -15.055 2.888 1.00 0.00 138 ALA A C 5
ATOM 2005 O O . ALA A 1 19 ? 10.631 -14.355 3.900 1.00 0.00 138 ALA A O 5
ATOM 2012 N N . GLY A 1 20 ? 11.247 -16.264 2.878 1.00 0.00 139 GLY A N 5
ATOM 2013 C CA . GLY A 1 20 ? 11.815 -16.844 4.090 1.00 0.00 139 GLY A CA 5
ATOM 2014 C C . GLY A 1 20 ? 13.218 -16.301 4.348 1.00 0.00 139 GLY A C 5
ATOM 2015 O O . GLY A 1 20 ? 13.696 -16.302 5.482 1.00 0.00 139 GLY A O 5
ATOM 2019 N N . CYS A 1 21 ? 13.870 -15.838 3.287 1.00 0.00 140 CYS A N 5
ATOM 2020 C CA . CYS A 1 21 ? 15.218 -15.294 3.411 1.00 0.00 140 CYS A CA 5
ATOM 2021 C C . CYS A 1 21 ? 15.207 -14.017 4.244 1.00 0.00 140 CYS A C 5
ATOM 2022 O O . CYS A 1 21 ? 16.237 -13.601 4.775 1.00 0.00 140 CYS A O 5
ATOM 2030 N N . ILE A 1 22 ? 14.037 -13.398 4.355 1.00 0.00 141 ILE A N 5
ATOM 2031 C CA . ILE A 1 22 ? 13.903 -12.167 5.127 1.00 0.00 141 ILE A CA 5
ATOM 2032 C C . ILE A 1 22 ? 14.196 -12.426 6.601 1.00 0.00 141 ILE A C 5
ATOM 2033 O O . ILE A 1 22 ? 14.560 -11.512 7.341 1.00 0.00 141 ILE A O 5
ATOM 2049 N N . THR A 1 23 ? 14.035 -13.676 7.021 1.00 0.00 142 THR A N 5
ATOM 2050 C CA . THR A 1 23 ? 14.287 -14.044 8.410 1.00 0.00 142 THR A CA 5
ATOM 2051 C C . THR A 1 23 ? 15.740 -13.770 8.783 1.00 0.00 142 THR A C 5
ATOM 2052 O O . THR A 1 23 ? 16.071 -13.626 9.959 1.00 0.00 142 THR A O 5
ATOM 2063 N N . SER A 1 24 ? 16.600 -13.699 7.774 1.00 0.00 143 SER A N 5
ATOM 2064 C CA . SER A 1 24 ? 18.017 -13.440 8.007 1.00 0.00 143 SER A CA 5
ATOM 2065 C C . SER A 1 24 ? 18.721 -14.708 8.478 1.00 0.00 143 SER A C 5
ATOM 2066 O O . SER A 1 24 ? 18.254 -15.387 9.394 1.00 0.00 143 SER A O 5
ATOM 2074 N N . THR A 1 25 ? 19.847 -15.024 7.847 1.00 0.00 144 THR A N 5
ATOM 2075 C CA . THR A 1 25 ? 20.609 -16.213 8.209 1.00 0.00 144 THR A CA 5
ATOM 2076 C C . THR A 1 25 ? 22.105 -15.959 8.057 1.00 0.00 144 THR A C 5
ATOM 2077 O O . THR A 1 25 ? 22.526 -15.159 7.222 1.00 0.00 144 THR A O 5
ATOM 2088 N N . ASP A 1 26 ? 22.903 -16.646 8.868 1.00 0.00 145 ASP A N 5
ATOM 2089 C CA . ASP A 1 26 ? 24.352 -16.488 8.815 1.00 0.00 145 ASP A CA 5
ATOM 2090 C C . ASP A 1 26 ? 24.726 -15.019 8.644 1.00 0.00 145 ASP A C 5
ATOM 2091 O O . ASP A 1 26 ? 25.254 -14.618 7.606 1.00 0.00 145 ASP A O 5
ATOM 2100 N N . PRO A 1 27 ? 24.460 -14.220 9.641 1.00 0.00 146 PRO A N 5
ATOM 2101 C CA . PRO A 1 27 ? 24.771 -12.762 9.611 1.00 0.00 146 PRO A CA 5
ATOM 2102 C C . PRO A 1 27 ? 26.193 -12.487 9.133 1.00 0.00 146 PRO A C 5
ATOM 2103 O O . PRO A 1 27 ? 26.970 -13.413 8.896 1.00 0.00 146 PRO A O 5
ATOM 2114 N N . VAL A 1 28 ? 26.528 -11.209 8.993 1.00 0.00 147 VAL A N 5
ATOM 2115 C CA . VAL A 1 28 ? 27.860 -10.823 8.542 1.00 0.00 147 VAL A CA 5
ATOM 2116 C C . VAL A 1 28 ? 28.723 -10.392 9.723 1.00 0.00 147 VAL A C 5
ATOM 2117 O O . VAL A 1 28 ? 29.938 -10.590 9.723 1.00 0.00 147 VAL A O 5
ATOM 2130 N N . LEU A 1 29 ? 28.086 -9.802 10.731 1.00 0.00 148 LEU A N 5
ATOM 2131 C CA . LEU A 1 29 ? 28.807 -9.347 11.914 1.00 0.00 148 LEU A CA 5
ATOM 2132 C C . LEU A 1 29 ? 29.316 -10.538 12.722 1.00 0.00 148 LEU A C 5
ATOM 2133 O O . LEU A 1 29 ? 30.523 -10.727 12.872 1.00 0.00 148 LEU A O 5
ATOM 2149 N N . SER A 1 30 ? 28.387 -11.336 13.238 1.00 0.00 149 SER A N 5
ATOM 2150 C CA . SER A 1 30 ? 28.753 -12.506 14.029 1.00 0.00 149 SER A CA 5
ATOM 2151 C C . SER A 1 30 ? 29.682 -13.421 13.236 1.00 0.00 149 SER A C 5
ATOM 2152 O O . SER A 1 30 ? 30.453 -14.188 13.811 1.00 0.00 149 SER A O 5
ATOM 2160 N N . ALA A 1 31 ? 29.602 -13.331 11.912 1.00 0.00 150 ALA A N 5
ATOM 2161 C CA . ALA A 1 31 ? 30.439 -14.156 11.050 1.00 0.00 150 ALA A CA 5
ATOM 2162 C C . ALA A 1 31 ? 31.908 -13.774 11.206 1.00 0.00 150 ALA A C 5
ATOM 2163 O O . ALA A 1 31 ? 32.799 -14.590 10.972 1.00 0.00 150 ALA A O 5
ATOM 2170 N N . LEU A 1 32 ? 32.152 -12.530 11.602 1.00 0.00 151 LEU A N 5
ATOM 2171 C CA . LEU A 1 32 ? 33.517 -12.051 11.786 1.00 0.00 151 LEU A CA 5
ATOM 2172 C C . LEU A 1 32 ? 34.160 -12.717 12.998 1.00 0.00 151 LEU A C 5
ATOM 2173 O O . LEU A 1 32 ? 35.361 -12.984 13.008 1.00 0.00 151 LEU A O 5
ATOM 2189 N N . ILE A 1 33 ? 33.351 -12.982 14.020 1.00 0.00 152 ILE A N 5
ATOM 2190 C CA . ILE A 1 33 ? 33.852 -13.617 15.233 1.00 0.00 152 ILE A CA 5
ATOM 2191 C C . ILE A 1 33 ? 34.187 -15.082 14.972 1.00 0.00 152 ILE A C 5
ATOM 2192 O O . ILE A 1 33 ? 34.968 -15.689 15.701 1.00 0.00 152 ILE A O 5
ATOM 2208 N N . VAL A 1 34 ? 33.589 -15.641 13.924 1.00 0.00 153 VAL A N 5
ATOM 2209 C CA . VAL A 1 34 ? 33.831 -17.037 13.576 1.00 0.00 153 VAL A CA 5
ATOM 2210 C C . VAL A 1 34 ? 33.579 -17.942 14.778 1.00 0.00 153 VAL A C 5
ATOM 2211 O O . VAL A 1 34 ? 32.455 -18.394 15.002 1.00 0.00 153 VAL A O 5
ATOM 2224 N N . GLY A 1 35 ? 34.630 -18.202 15.548 1.00 0.00 154 GLY A N 5
ATOM 2225 C CA . GLY A 1 35 ? 34.512 -19.054 16.725 1.00 0.00 154 GLY A CA 5
ATOM 2226 C C . GLY A 1 35 ? 34.885 -20.494 16.395 1.00 0.00 154 GLY A C 5
ATOM 2227 O O . GLY A 1 35 ? 36.050 -20.801 16.140 1.00 0.00 154 GLY A O 5
ATOM 2231 N N . LEU A 1 6 ? 14.146 -28.294 0.576 1.00 0.00 125 LEU A N 6
ATOM 2232 C CA . LEU A 1 6 ? 14.023 -29.732 0.785 1.00 0.00 125 LEU A CA 6
ATOM 2233 C C . LEU A 1 6 ? 13.664 -30.431 -0.523 1.00 0.00 125 LEU A C 6
ATOM 2234 O O . LEU A 1 6 ? 14.517 -31.042 -1.165 1.00 0.00 125 LEU A O 6
ATOM 2250 N N . PHE A 1 7 ? 12.396 -30.337 -0.909 1.00 0.00 126 PHE A N 6
ATOM 2251 C CA . PHE A 1 7 ? 11.935 -30.964 -2.143 1.00 0.00 126 PHE A CA 6
ATOM 2252 C C . PHE A 1 7 ? 10.507 -30.534 -2.464 1.00 0.00 126 PHE A C 6
ATOM 2253 O O . PHE A 1 7 ? 9.599 -31.363 -2.535 1.00 0.00 126 PHE A O 6
ATOM 2270 N N . PRO A 1 8 ? 10.295 -29.260 -2.655 1.00 0.00 127 PRO A N 6
ATOM 2271 C CA . PRO A 1 8 ? 8.948 -28.705 -2.975 1.00 0.00 127 PRO A CA 6
ATOM 2272 C C . PRO A 1 8 ? 8.530 -29.005 -4.413 1.00 0.00 127 PRO A C 6
ATOM 2273 O O . PRO A 1 8 ? 9.371 -29.111 -5.305 1.00 0.00 127 PRO A O 6
ATOM 2284 N N . GLN A 1 9 ? 7.226 -29.140 -4.628 1.00 0.00 128 GLN A N 6
ATOM 2285 C CA . GLN A 1 9 ? 6.707 -29.427 -5.960 1.00 0.00 128 GLN A CA 6
ATOM 2286 C C . GLN A 1 9 ? 6.548 -28.139 -6.762 1.00 0.00 128 GLN A C 6
ATOM 2287 O O . GLN A 1 9 ? 7.146 -27.982 -7.826 1.00 0.00 128 GLN A O 6
ATOM 2301 N N . ILE A 1 10 ? 5.738 -27.222 -6.246 1.00 0.00 129 ILE A N 6
ATOM 2302 C CA . ILE A 1 10 ? 5.507 -25.951 -6.922 1.00 0.00 129 ILE A CA 6
ATOM 2303 C C . ILE A 1 10 ? 6.827 -25.224 -7.162 1.00 0.00 129 ILE A C 6
ATOM 2304 O O . ILE A 1 10 ? 7.422 -24.676 -6.234 1.00 0.00 129 ILE A O 6
ATOM 2320 N N . ASN A 1 11 ? 7.279 -25.226 -8.412 1.00 0.00 130 ASN A N 6
ATOM 2321 C CA . ASN A 1 11 ? 8.531 -24.564 -8.761 1.00 0.00 130 ASN A CA 6
ATOM 2322 C C . ASN A 1 11 ? 8.391 -23.051 -8.629 1.00 0.00 130 ASN A C 6
ATOM 2323 O O . ASN A 1 11 ? 9.347 -22.359 -8.275 1.00 0.00 130 ASN A O 6
ATOM 2334 N N . PHE A 1 12 ? 7.196 -22.544 -8.913 1.00 0.00 131 PHE A N 6
ATOM 2335 C CA . PHE A 1 12 ? 6.944 -21.111 -8.822 1.00 0.00 131 PHE A CA 6
ATOM 2336 C C . PHE A 1 12 ? 7.164 -20.618 -7.395 1.00 0.00 131 PHE A C 6
ATOM 2337 O O . PHE A 1 12 ? 7.378 -19.428 -7.166 1.00 0.00 131 PHE A O 6
ATOM 2354 N N . LEU A 1 13 ? 7.110 -21.541 -6.441 1.00 0.00 132 LEU A N 6
ATOM 2355 C CA . LEU A 1 13 ? 7.305 -21.188 -5.039 1.00 0.00 132 LEU A CA 6
ATOM 2356 C C . LEU A 1 13 ? 8.704 -20.619 -4.820 1.00 0.00 132 LEU A C 6
ATOM 2357 O O . LEU A 1 13 ? 8.904 -19.748 -3.973 1.00 0.00 132 LEU A O 6
ATOM 2373 N N . GLY A 1 14 ? 9.667 -21.119 -5.587 1.00 0.00 133 GLY A N 6
ATOM 2374 C CA . GLY A 1 14 ? 11.044 -20.652 -5.468 1.00 0.00 133 GLY A CA 6
ATOM 2375 C C . GLY A 1 14 ? 11.094 -19.137 -5.312 1.00 0.00 133 GLY A C 6
ATOM 2376 O O . GLY A 1 14 ? 11.994 -18.598 -4.667 1.00 0.00 133 GLY A O 6
ATOM 2380 N N . SER A 1 15 ? 10.121 -18.452 -5.905 1.00 0.00 134 SER A N 6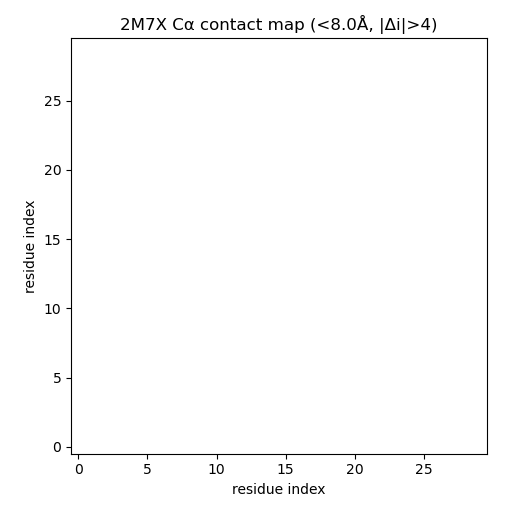
ATOM 2381 C CA . SER A 1 15 ? 10.064 -16.997 -5.825 1.00 0.00 134 SER A CA 6
ATOM 2382 C C . SER A 1 15 ? 9.781 -16.551 -4.394 1.00 0.00 134 SER A C 6
ATOM 2383 O O . SER A 1 15 ? 10.521 -15.747 -3.827 1.00 0.00 134 SER A O 6
ATOM 2391 N N . LEU A 1 16 ? 8.707 -17.078 -3.817 1.00 0.00 135 LEU A N 6
ATOM 2392 C CA . LEU A 1 16 ? 8.335 -16.726 -2.451 1.00 0.00 135 LEU A CA 6
ATOM 2393 C C . LEU A 1 16 ? 9.382 -17.231 -1.463 1.00 0.00 135 LEU A C 6
ATOM 2394 O O . LEU A 1 16 ? 9.530 -16.689 -0.368 1.00 0.00 135 LEU A O 6
ATOM 2410 N N . LEU A 1 17 ? 10.108 -18.272 -1.860 1.00 0.00 136 LEU A N 6
ATOM 2411 C CA . LEU A 1 17 ? 11.139 -18.843 -1.001 1.00 0.00 136 LEU A CA 6
ATOM 2412 C C . LEU A 1 17 ? 12.257 -17.832 -0.763 1.00 0.00 136 LEU A C 6
ATOM 2413 O O . LEU A 1 17 ? 12.982 -17.917 0.229 1.00 0.00 136 LEU A O 6
ATOM 2429 N N . ILE A 1 18 ? 12.390 -16.878 -1.678 1.00 0.00 137 ILE A N 6
ATOM 2430 C CA . ILE A 1 18 ? 13.424 -15.856 -1.556 1.00 0.00 137 ILE A CA 6
ATOM 2431 C C . ILE A 1 18 ? 13.132 -14.938 -0.374 1.00 0.00 137 ILE A C 6
ATOM 2432 O O . ILE A 1 18 ? 13.937 -14.826 0.552 1.00 0.00 137 ILE A O 6
ATOM 2448 N N . ALA A 1 19 ? 11.978 -14.281 -0.410 1.00 0.00 138 ALA A N 6
ATOM 2449 C CA . ALA A 1 19 ? 11.591 -13.374 0.665 1.00 0.00 138 ALA A CA 6
ATOM 2450 C C . ALA A 1 19 ? 11.603 -14.099 2.007 1.00 0.00 138 ALA A C 6
ATOM 2451 O O . ALA A 1 19 ? 11.688 -13.471 3.062 1.00 0.00 138 ALA A O 6
ATOM 2458 N N . GLY A 1 20 ? 11.518 -15.425 1.959 1.00 0.00 139 GLY A N 6
ATOM 2459 C CA . GLY A 1 20 ? 11.521 -16.225 3.178 1.00 0.00 139 GLY A CA 6
ATOM 2460 C C . GLY A 1 20 ? 12.876 -16.155 3.872 1.00 0.00 139 GLY A C 6
ATOM 2461 O O . GLY A 1 20 ? 12.987 -16.430 5.067 1.00 0.00 139 GLY A O 6
ATOM 2465 N N . CYS A 1 21 ? 13.905 -15.787 3.116 1.00 0.00 140 CYS A N 6
ATOM 2466 C CA . CYS A 1 21 ? 15.250 -15.684 3.669 1.00 0.00 140 CYS A CA 6
ATOM 2467 C C . CYS A 1 21 ? 15.319 -14.566 4.704 1.00 0.00 140 CYS A C 6
ATOM 2468 O O . CYS A 1 21 ? 16.018 -14.681 5.711 1.00 0.00 140 CYS A O 6
ATOM 2476 N N . ILE A 1 22 ? 14.591 -13.484 4.448 1.00 0.00 141 ILE A N 6
ATOM 2477 C CA . ILE A 1 22 ? 14.577 -12.350 5.365 1.00 0.00 141 ILE A CA 6
ATOM 2478 C C . ILE A 1 22 ? 13.975 -12.753 6.707 1.00 0.00 141 ILE A C 6
ATOM 2479 O O . ILE A 1 22 ? 14.328 -12.200 7.748 1.00 0.00 141 ILE A O 6
ATOM 2495 N N . THR A 1 23 ? 13.065 -13.722 6.674 1.00 0.00 142 THR A N 6
ATOM 2496 C CA . THR A 1 23 ? 12.420 -14.192 7.895 1.00 0.00 142 THR A CA 6
ATOM 2497 C C . THR A 1 23 ? 13.453 -14.762 8.861 1.00 0.00 142 THR A C 6
ATOM 2498 O O . THR A 1 23 ? 13.260 -14.738 10.076 1.00 0.00 142 THR A O 6
ATOM 2509 N N . SER A 1 24 ? 14.550 -15.272 8.313 1.00 0.00 143 SER A N 6
ATOM 2510 C CA . SER A 1 24 ? 15.608 -15.846 9.137 1.00 0.00 143 SER A CA 6
ATOM 2511 C C . SER A 1 24 ? 15.906 -14.944 10.330 1.00 0.00 143 SER A C 6
ATOM 2512 O O . SER A 1 24 ? 15.613 -13.749 10.306 1.00 0.00 143 SER A O 6
ATOM 2520 N N . THR A 1 25 ? 16.488 -15.525 11.374 1.00 0.00 144 THR A N 6
ATOM 2521 C CA . THR A 1 25 ? 16.821 -14.764 12.574 1.00 0.00 144 THR A CA 6
ATOM 2522 C C . THR A 1 25 ? 18.182 -15.186 13.116 1.00 0.00 144 THR A C 6
ATOM 2523 O O . THR A 1 25 ? 19.220 -14.852 12.545 1.00 0.00 144 THR A O 6
ATOM 2534 N N . ASP A 1 26 ? 18.170 -15.924 14.221 1.00 0.00 145 ASP A N 6
ATOM 2535 C CA . ASP A 1 26 ? 19.410 -16.387 14.833 1.00 0.00 145 ASP A CA 6
ATOM 2536 C C . ASP A 1 26 ? 19.851 -17.711 14.212 1.00 0.00 145 ASP A C 6
ATOM 2537 O O . ASP A 1 26 ? 19.058 -18.394 13.563 1.00 0.00 145 ASP A O 6
ATOM 2546 N N . PRO A 1 27 ? 21.090 -18.083 14.401 1.00 0.00 146 PRO A N 6
ATOM 2547 C CA . PRO A 1 27 ? 21.641 -19.351 13.852 1.00 0.00 146 PRO A CA 6
ATOM 2548 C C . PRO A 1 27 ? 20.632 -20.495 13.919 1.00 0.00 146 PRO A C 6
ATOM 2549 O O . PRO A 1 27 ? 19.644 -20.422 14.651 1.00 0.00 146 PRO A O 6
ATOM 2560 N N . VAL A 1 28 ? 20.888 -21.549 13.151 1.00 0.00 147 VAL A N 6
ATOM 2561 C CA . VAL A 1 28 ? 19.995 -22.703 13.131 1.00 0.00 147 VAL A CA 6
ATOM 2562 C C . VAL A 1 28 ? 20.797 -24.000 13.134 1.00 0.00 147 VAL A C 6
ATOM 2563 O O . VAL A 1 28 ? 21.929 -24.042 12.652 1.00 0.00 147 VAL A O 6
ATOM 2576 N N . LEU A 1 29 ? 20.202 -25.056 13.679 1.00 0.00 148 LEU A N 6
ATOM 2577 C CA . LEU A 1 29 ? 20.871 -26.351 13.739 1.00 0.00 148 LEU A CA 6
ATOM 2578 C C . LEU A 1 29 ? 21.006 -26.946 12.341 1.00 0.00 148 LEU A C 6
ATOM 2579 O O . LEU A 1 29 ? 21.924 -27.721 12.072 1.00 0.00 148 LEU A O 6
ATOM 2595 N N . SER A 1 30 ? 20.086 -26.578 11.455 1.00 0.00 149 SER A N 6
ATOM 2596 C CA . SER A 1 30 ? 20.114 -27.081 10.087 1.00 0.00 149 SER A CA 6
ATOM 2597 C C . SER A 1 30 ? 21.457 -26.779 9.431 1.00 0.00 149 SER A C 6
ATOM 2598 O O . SER A 1 30 ? 21.834 -27.411 8.444 1.00 0.00 149 SER A O 6
ATOM 2606 N N . ALA A 1 31 ? 22.175 -25.807 9.985 1.00 0.00 150 ALA A N 6
ATOM 2607 C CA . ALA A 1 31 ? 23.475 -25.428 9.445 1.00 0.00 150 ALA A CA 6
ATOM 2608 C C . ALA A 1 31 ? 24.478 -26.565 9.616 1.00 0.00 150 ALA A C 6
ATOM 2609 O O . ALA A 1 31 ? 25.498 -26.615 8.929 1.00 0.00 150 ALA A O 6
ATOM 2616 N N . LEU A 1 32 ? 24.180 -27.478 10.535 1.00 0.00 151 LEU A N 6
ATOM 2617 C CA . LEU A 1 32 ? 25.062 -28.612 10.787 1.00 0.00 151 LEU A CA 6
ATOM 2618 C C . LEU A 1 32 ? 25.039 -29.580 9.609 1.00 0.00 151 LEU A C 6
ATOM 2619 O O . LEU A 1 32 ? 26.068 -29.836 8.983 1.00 0.00 151 LEU A O 6
ATOM 2635 N N . ILE A 1 33 ? 23.859 -30.116 9.312 1.00 0.00 152 ILE A N 6
ATOM 2636 C CA . ILE A 1 33 ? 23.715 -31.056 8.207 1.00 0.00 152 ILE A CA 6
ATOM 2637 C C . ILE A 1 33 ? 23.849 -30.335 6.869 1.00 0.00 152 ILE A C 6
ATOM 2638 O O . ILE A 1 33 ? 24.793 -30.574 6.116 1.00 0.00 152 ILE A O 6
ATOM 2654 N N . VAL A 1 34 ? 22.900 -29.451 6.581 1.00 0.00 153 VAL A N 6
ATOM 2655 C CA . VAL A 1 34 ? 22.922 -28.701 5.331 1.00 0.00 153 VAL A CA 6
ATOM 2656 C C . VAL A 1 34 ? 22.735 -29.637 4.140 1.00 0.00 153 VAL A C 6
ATOM 2657 O O . VAL A 1 34 ? 21.930 -30.566 4.189 1.00 0.00 153 VAL A O 6
ATOM 2670 N N . GLY A 1 35 ? 23.485 -29.384 3.073 1.00 0.00 154 GLY A N 6
ATOM 2671 C CA . GLY A 1 35 ? 23.394 -30.212 1.874 1.00 0.00 154 GLY A CA 6
ATOM 2672 C C . GLY A 1 35 ? 24.491 -29.851 0.880 1.00 0.00 154 GLY A C 6
ATOM 2673 O O . GLY A 1 35 ? 25.599 -30.382 0.945 1.00 0.00 154 GLY A O 6
ATOM 2677 N N . LEU A 1 6 ? 18.687 -25.119 -14.735 1.00 0.00 125 LEU A N 7
ATOM 2678 C CA . LEU A 1 6 ? 17.585 -25.589 -15.567 1.00 0.00 125 LEU A CA 7
ATOM 2679 C C . LEU A 1 6 ? 16.425 -24.596 -15.526 1.00 0.00 125 LEU A C 7
ATOM 2680 O O . LEU A 1 6 ? 16.532 -23.529 -14.921 1.00 0.00 125 LEU A O 7
ATOM 2696 N N . PHE A 1 7 ? 15.322 -24.956 -16.174 1.00 0.00 126 PHE A N 7
ATOM 2697 C CA . PHE A 1 7 ? 14.148 -24.090 -16.208 1.00 0.00 126 PHE A CA 7
ATOM 2698 C C . PHE A 1 7 ? 12.879 -24.895 -15.942 1.00 0.00 126 PHE A C 7
ATOM 2699 O O . PHE A 1 7 ? 12.056 -25.086 -16.836 1.00 0.00 126 PHE A O 7
ATOM 2716 N N . PRO A 1 8 ? 12.713 -25.366 -14.736 1.00 0.00 127 PRO A N 7
ATOM 2717 C CA . PRO A 1 8 ? 11.525 -26.168 -14.339 1.00 0.00 127 PRO A CA 7
ATOM 2718 C C . PRO A 1 8 ? 10.310 -25.291 -14.044 1.00 0.00 127 PRO A C 7
ATOM 2719 O O . PRO A 1 8 ? 10.404 -24.064 -14.045 1.00 0.00 127 PRO A O 7
ATOM 2730 N N . GLN A 1 9 ? 9.172 -25.930 -13.791 1.00 0.00 128 GLN A N 7
ATOM 2731 C CA . GLN A 1 9 ? 7.945 -25.199 -13.496 1.00 0.00 128 GLN A CA 7
ATOM 2732 C C . GLN A 1 9 ? 7.941 -24.722 -12.046 1.00 0.00 128 GLN A C 7
ATOM 2733 O O . GLN A 1 9 ? 7.455 -23.633 -11.742 1.00 0.00 128 GLN A O 7
ATOM 2747 N N . ILE A 1 10 ? 8.487 -25.545 -11.157 1.00 0.00 129 ILE A N 7
ATOM 2748 C CA . ILE A 1 10 ? 8.541 -25.197 -9.741 1.00 0.00 129 ILE A CA 7
ATOM 2749 C C . ILE A 1 10 ? 9.433 -23.981 -9.522 1.00 0.00 129 ILE A C 7
ATOM 2750 O O . ILE A 1 10 ? 9.662 -23.564 -8.386 1.00 0.00 129 ILE A O 7
ATOM 2766 N N . ASN A 1 11 ? 9.937 -23.417 -10.616 1.00 0.00 130 ASN A N 7
ATOM 2767 C CA . ASN A 1 11 ? 10.804 -22.247 -10.529 1.00 0.00 130 ASN A CA 7
ATOM 2768 C C . ASN A 1 11 ? 10.018 -21.032 -10.051 1.00 0.00 130 ASN A C 7
ATOM 2769 O O . ASN A 1 11 ? 10.568 -20.142 -9.400 1.00 0.00 130 ASN A O 7
ATOM 2780 N N . PHE A 1 12 ? 8.731 -20.999 -10.378 1.00 0.00 131 PHE A N 7
ATOM 2781 C CA . PHE A 1 12 ? 7.879 -19.885 -9.976 1.00 0.00 131 PHE A CA 7
ATOM 2782 C C . PHE A 1 12 ? 7.821 -19.775 -8.456 1.00 0.00 131 PHE A C 7
ATOM 2783 O O . PHE A 1 12 ? 7.934 -18.684 -7.898 1.00 0.00 131 PHE A O 7
ATOM 2800 N N . LEU A 1 13 ? 7.645 -20.913 -7.793 1.00 0.00 132 LEU A N 7
ATOM 2801 C CA . LEU A 1 13 ? 7.575 -20.933 -6.335 1.00 0.00 132 LEU A CA 7
ATOM 2802 C C . LEU A 1 13 ? 8.883 -20.437 -5.729 1.00 0.00 132 LEU A C 7
ATOM 2803 O O . LEU A 1 13 ? 8.924 -20.026 -4.569 1.00 0.00 132 LEU A O 7
ATOM 2819 N N . GLY A 1 14 ? 9.950 -20.479 -6.520 1.00 0.00 133 GLY A N 7
ATOM 2820 C CA . GLY A 1 14 ? 11.256 -20.031 -6.050 1.00 0.00 133 GLY A CA 7
ATOM 2821 C C . GLY A 1 14 ? 11.181 -18.606 -5.510 1.00 0.00 133 GLY A C 7
ATOM 2822 O O . GLY A 1 14 ? 12.013 -18.196 -4.701 1.00 0.00 133 GLY A O 7
ATOM 2826 N N . SER A 1 15 ? 10.180 -17.860 -5.963 1.00 0.00 134 SER A N 7
ATOM 2827 C CA . SER A 1 15 ? 10.007 -16.480 -5.518 1.00 0.00 134 SER A CA 7
ATOM 2828 C C . SER A 1 15 ? 9.637 -16.440 -4.039 1.00 0.00 134 SER A C 7
ATOM 2829 O O . SER A 1 15 ? 10.191 -15.651 -3.274 1.00 0.00 134 SER A O 7
ATOM 2837 N N . LEU A 1 16 ? 8.699 -17.292 -3.644 1.00 0.00 135 LEU A N 7
ATOM 2838 C CA . LEU A 1 16 ? 8.261 -17.344 -2.253 1.00 0.00 135 LEU A CA 7
ATOM 2839 C C . LEU A 1 16 ? 9.387 -17.843 -1.353 1.00 0.00 135 LEU A C 7
ATOM 2840 O O . LEU A 1 16 ? 9.364 -17.636 -0.140 1.00 0.00 135 LEU A O 7
ATOM 2856 N N . LEU A 1 17 ? 10.369 -18.507 -1.955 1.00 0.00 136 LEU A N 7
ATOM 2857 C CA . LEU A 1 17 ? 11.497 -19.038 -1.197 1.00 0.00 136 LEU A CA 7
ATOM 2858 C C . LEU A 1 17 ? 12.296 -17.911 -0.548 1.00 0.00 136 LEU A C 7
ATOM 2859 O O . LEU A 1 17 ? 12.786 -18.052 0.572 1.00 0.00 136 LEU A O 7
ATOM 2875 N N . ILE A 1 18 ? 12.427 -16.794 -1.257 1.00 0.00 137 ILE A N 7
ATOM 2876 C CA . ILE A 1 18 ? 13.173 -15.655 -0.733 1.00 0.00 137 ILE A CA 7
ATOM 2877 C C . ILE A 1 18 ? 12.445 -15.038 0.457 1.00 0.00 137 ILE A C 7
ATOM 2878 O O . ILE A 1 18 ? 13.059 -14.391 1.307 1.00 0.00 137 ILE A O 7
ATOM 2894 N N . ALA A 1 19 ? 11.133 -15.241 0.512 1.00 0.00 138 ALA A N 7
ATOM 2895 C CA . ALA A 1 19 ? 10.330 -14.700 1.604 1.00 0.00 138 ALA A CA 7
ATOM 2896 C C . ALA A 1 19 ? 10.870 -15.168 2.950 1.00 0.00 138 ALA A C 7
ATOM 2897 O O . ALA A 1 19 ? 10.996 -14.381 3.888 1.00 0.00 138 ALA A O 7
ATOM 2904 N N . GLY A 1 20 ? 11.190 -16.456 3.037 1.00 0.00 139 GLY A N 7
ATOM 2905 C CA . GLY A 1 20 ? 11.715 -17.019 4.276 1.00 0.00 139 GLY A CA 7
ATOM 2906 C C . GLY A 1 20 ? 13.151 -16.565 4.515 1.00 0.00 139 GLY A C 7
ATOM 2907 O O . GLY A 1 20 ? 13.585 -16.425 5.658 1.00 0.00 139 GLY A O 7
ATOM 2911 N N . CYS A 1 21 ? 13.882 -16.336 3.430 1.00 0.00 140 CYS A N 7
ATOM 2912 C CA . CYS A 1 21 ? 15.269 -15.898 3.534 1.00 0.00 140 CYS A CA 7
ATOM 2913 C C . CYS A 1 21 ? 15.347 -14.507 4.155 1.00 0.00 140 CYS A C 7
ATOM 2914 O O . CYS A 1 21 ? 16.257 -14.211 4.928 1.00 0.00 140 CYS A O 7
ATOM 2922 N N . ILE A 1 22 ? 14.385 -13.656 3.810 1.00 0.00 141 ILE A N 7
ATOM 2923 C CA . ILE A 1 22 ? 14.354 -12.297 4.339 1.00 0.00 141 ILE A CA 7
ATOM 2924 C C . ILE A 1 22 ? 14.151 -12.316 5.851 1.00 0.00 141 ILE A C 7
ATOM 2925 O O . ILE A 1 22 ? 14.769 -11.541 6.579 1.00 0.00 141 ILE A O 7
ATOM 2941 N N . THR A 1 23 ? 13.279 -13.206 6.315 1.00 0.00 142 THR A N 7
ATOM 2942 C CA . THR A 1 23 ? 13.001 -13.316 7.742 1.00 0.00 142 THR A CA 7
ATOM 2943 C C . THR A 1 23 ? 14.268 -13.684 8.509 1.00 0.00 142 THR A C 7
ATOM 2944 O O . THR A 1 23 ? 14.419 -13.340 9.680 1.00 0.00 142 THR A O 7
ATOM 2955 N N . SER A 1 24 ? 15.176 -14.387 7.838 1.00 0.00 143 SER A N 7
ATOM 2956 C CA . SER A 1 24 ? 16.425 -14.798 8.467 1.00 0.00 143 SER A CA 7
ATOM 2957 C C . SER A 1 24 ? 17.562 -13.864 8.062 1.00 0.00 143 SER A C 7
ATOM 2958 O O . SER A 1 24 ? 17.417 -13.057 7.143 1.00 0.00 143 SER A O 7
ATOM 2966 N N . THR A 1 25 ? 18.690 -13.977 8.755 1.00 0.00 144 THR A N 7
ATOM 2967 C CA . THR A 1 25 ? 19.844 -13.136 8.458 1.00 0.00 144 THR A CA 7
ATOM 2968 C C . THR A 1 25 ? 20.057 -13.030 6.951 1.00 0.00 144 THR A C 7
ATOM 2969 O O . THR A 1 25 ? 19.459 -13.777 6.177 1.00 0.00 144 THR A O 7
ATOM 2980 N N . ASP A 1 26 ? 20.914 -12.100 6.543 1.00 0.00 145 ASP A N 7
ATOM 2981 C CA . ASP A 1 26 ? 21.199 -11.907 5.126 1.00 0.00 145 ASP A CA 7
ATOM 2982 C C . ASP A 1 26 ? 22.358 -12.801 4.689 1.00 0.00 145 ASP A C 7
ATOM 2983 O O . ASP A 1 26 ? 23.132 -13.277 5.520 1.00 0.00 145 ASP A O 7
ATOM 2992 N N . PRO A 1 27 ? 22.492 -13.035 3.408 1.00 0.00 146 PRO A N 7
ATOM 2993 C CA . PRO A 1 27 ? 23.585 -13.892 2.859 1.00 0.00 146 PRO A CA 7
ATOM 2994 C C . PRO A 1 27 ? 24.955 -13.235 3.001 1.00 0.00 146 PRO A C 7
ATOM 2995 O O . PRO A 1 27 ? 25.058 -12.016 3.150 1.00 0.00 146 PRO A O 7
ATOM 3006 N N . VAL A 1 28 ? 26.005 -14.049 2.952 1.00 0.00 147 VAL A N 7
ATOM 3007 C CA . VAL A 1 28 ? 27.364 -13.535 3.077 1.00 0.00 147 VAL A CA 7
ATOM 3008 C C . VAL A 1 28 ? 27.985 -13.326 1.700 1.00 0.00 147 VAL A C 7
ATOM 3009 O O . VAL A 1 28 ? 28.527 -14.257 1.104 1.00 0.00 147 VAL A O 7
ATOM 3022 N N . LEU A 1 29 ? 27.903 -12.097 1.200 1.00 0.00 148 LEU A N 7
ATOM 3023 C CA . LEU A 1 29 ? 28.461 -11.777 -0.110 1.00 0.00 148 LEU A CA 7
ATOM 3024 C C . LEU A 1 29 ? 29.985 -11.833 -0.070 1.00 0.00 148 LEU A C 7
ATOM 3025 O O . LEU A 1 29 ? 30.632 -12.107 -1.081 1.00 0.00 148 LEU A O 7
ATOM 3041 N N . SER A 1 30 ? 30.553 -11.571 1.103 1.00 0.00 149 SER A N 7
ATOM 3042 C CA . SER A 1 30 ? 32.002 -11.595 1.263 1.00 0.00 149 SER A CA 7
ATOM 3043 C C . SER A 1 30 ? 32.566 -12.945 0.830 1.00 0.00 149 SER A C 7
ATOM 3044 O O . SER A 1 30 ? 33.754 -13.063 0.527 1.00 0.00 149 SER A O 7
ATOM 3052 N N . ALA A 1 31 ? 31.707 -13.959 0.802 1.00 0.00 150 ALA A N 7
ATOM 3053 C CA . ALA A 1 31 ? 32.131 -15.295 0.405 1.00 0.00 150 ALA A CA 7
ATOM 3054 C C . ALA A 1 31 ? 32.538 -15.314 -1.066 1.00 0.00 150 ALA A C 7
ATOM 3055 O O . ALA A 1 31 ? 33.441 -16.051 -1.462 1.00 0.00 150 ALA A O 7
ATOM 3062 N N . LEU A 1 32 ? 31.864 -14.500 -1.871 1.00 0.00 151 LEU A N 7
ATOM 3063 C CA . LEU A 1 32 ? 32.162 -14.432 -3.297 1.00 0.00 151 LEU A CA 7
ATOM 3064 C C . LEU A 1 32 ? 33.519 -13.773 -3.527 1.00 0.00 151 LEU A C 7
ATOM 3065 O O . LEU A 1 32 ? 34.162 -13.996 -4.553 1.00 0.00 151 LEU A O 7
ATOM 3081 N N . ILE A 1 33 ? 33.946 -12.959 -2.566 1.00 0.00 152 ILE A N 7
ATOM 3082 C CA . ILE A 1 33 ? 35.230 -12.273 -2.676 1.00 0.00 152 ILE A CA 7
ATOM 3083 C C . ILE A 1 33 ? 36.380 -13.261 -2.511 1.00 0.00 152 ILE A C 7
ATOM 3084 O O . ILE A 1 33 ? 37.109 -13.543 -3.461 1.00 0.00 152 ILE A O 7
ATOM 3100 N N . VAL A 1 34 ? 36.536 -13.782 -1.298 1.00 0.00 153 VAL A N 7
ATOM 3101 C CA . VAL A 1 34 ? 37.604 -14.736 -1.019 1.00 0.00 153 VAL A CA 7
ATOM 3102 C C . VAL A 1 34 ? 38.947 -14.194 -1.498 1.00 0.00 153 VAL A C 7
ATOM 3103 O O . VAL A 1 34 ? 39.311 -14.364 -2.663 1.00 0.00 153 VAL A O 7
ATOM 3116 N N . GLY A 1 35 ? 39.672 -13.544 -0.588 1.00 0.00 154 GLY A N 7
ATOM 3117 C CA . GLY A 1 35 ? 40.979 -12.970 -0.906 1.00 0.00 154 GLY A CA 7
ATOM 3118 C C . GLY A 1 35 ? 41.038 -12.480 -2.351 1.00 0.00 154 GLY A C 7
ATOM 3119 O O . GLY A 1 35 ? 40.039 -12.018 -2.901 1.00 0.00 154 GLY A O 7
ATOM 3123 N N . LEU A 1 6 ? 21.694 -21.523 -3.464 1.00 0.00 125 LEU A N 8
ATOM 3124 C CA . LEU A 1 6 ? 20.708 -20.766 -4.225 1.00 0.00 125 LEU A CA 8
ATOM 3125 C C . LEU A 1 6 ? 20.072 -21.641 -5.300 1.00 0.00 125 LEU A C 8
ATOM 3126 O O . LEU A 1 6 ? 20.268 -22.856 -5.321 1.00 0.00 125 LEU A O 8
ATOM 3142 N N . PHE A 1 7 ? 19.311 -21.016 -6.191 1.00 0.00 126 PHE A N 8
ATOM 3143 C CA . PHE A 1 7 ? 18.651 -21.750 -7.265 1.00 0.00 126 PHE A CA 8
ATOM 3144 C C . PHE A 1 7 ? 17.706 -22.803 -6.694 1.00 0.00 126 PHE A C 8
ATOM 3145 O O . PHE A 1 7 ? 17.937 -24.003 -6.839 1.00 0.00 126 PHE A O 8
ATOM 3162 N N . PRO A 1 8 ? 16.654 -22.372 -6.054 1.00 0.00 127 PRO A N 8
ATOM 3163 C CA . PRO A 1 8 ? 15.647 -23.287 -5.444 1.00 0.00 127 PRO A CA 8
ATOM 3164 C C . PRO A 1 8 ? 15.212 -24.386 -6.409 1.00 0.00 127 PRO A C 8
ATOM 3165 O O . PRO A 1 8 ? 15.613 -24.399 -7.573 1.00 0.00 127 PRO A O 8
ATOM 3176 N N . GLN A 1 9 ? 14.390 -25.308 -5.916 1.00 0.00 128 GLN A N 8
ATOM 3177 C CA . GLN A 1 9 ? 13.907 -26.406 -6.744 1.00 0.00 128 GLN A CA 8
ATOM 3178 C C . GLN A 1 9 ? 12.953 -25.890 -7.817 1.00 0.00 128 GLN A C 8
ATOM 3179 O O . GLN A 1 9 ? 13.273 -25.905 -9.005 1.00 0.00 128 GLN A O 8
ATOM 3193 N N . ILE A 1 10 ? 11.780 -25.435 -7.388 1.00 0.00 129 ILE A N 8
ATOM 3194 C CA . ILE A 1 10 ? 10.786 -24.916 -8.322 1.00 0.00 129 ILE A CA 8
ATOM 3195 C C . ILE A 1 10 ? 11.065 -23.449 -8.637 1.00 0.00 129 ILE A C 8
ATOM 3196 O O . ILE A 1 10 ? 11.345 -22.653 -7.741 1.00 0.00 129 ILE A O 8
ATOM 3212 N N . ASN A 1 11 ? 10.987 -23.100 -9.917 1.00 0.00 130 ASN A N 8
ATOM 3213 C CA . ASN A 1 11 ? 11.231 -21.726 -10.341 1.00 0.00 130 ASN A CA 8
ATOM 3214 C C . ASN A 1 11 ? 10.123 -20.804 -9.840 1.00 0.00 130 ASN A C 8
ATOM 3215 O O . ASN A 1 11 ? 10.389 -19.700 -9.364 1.00 0.00 130 ASN A O 8
ATOM 3226 N N . PHE A 1 12 ? 8.883 -21.266 -9.950 1.00 0.00 131 PHE A N 8
ATOM 3227 C CA . PHE A 1 12 ? 7.741 -20.475 -9.506 1.00 0.00 131 PHE A CA 8
ATOM 3228 C C . PHE A 1 12 ? 7.839 -20.188 -8.009 1.00 0.00 131 PHE A C 8
ATOM 3229 O O . PHE A 1 12 ? 8.046 -19.045 -7.600 1.00 0.00 131 PHE A O 8
ATOM 3246 N N . LEU A 1 13 ? 7.687 -21.231 -7.200 1.00 0.00 132 LEU A N 8
ATOM 3247 C CA . LEU A 1 13 ? 7.760 -21.079 -5.752 1.00 0.00 132 LEU A CA 8
ATOM 3248 C C . LEU A 1 13 ? 9.139 -20.580 -5.335 1.00 0.00 132 LEU A C 8
ATOM 3249 O O . LEU A 1 13 ? 9.289 -19.938 -4.295 1.00 0.00 132 LEU A O 8
ATOM 3265 N N . GLY A 1 14 ? 10.144 -20.879 -6.151 1.00 0.00 133 GLY A N 8
ATOM 3266 C CA . GLY A 1 14 ? 11.507 -20.455 -5.855 1.00 0.00 133 GLY A CA 8
ATOM 3267 C C . GLY A 1 14 ? 11.550 -18.976 -5.489 1.00 0.00 133 GLY A C 8
ATOM 3268 O O . GLY A 1 14 ? 12.229 -18.581 -4.540 1.00 0.00 133 GLY A O 8
ATOM 3272 N N . SER A 1 15 ? 10.822 -18.162 -6.246 1.00 0.00 134 SER A N 8
ATOM 3273 C CA . SER A 1 15 ? 10.784 -16.726 -5.990 1.00 0.00 134 SER A CA 8
ATOM 3274 C C . SER A 1 15 ? 10.094 -16.436 -4.661 1.00 0.00 134 SER A C 8
ATOM 3275 O O . SER A 1 15 ? 10.604 -15.675 -3.839 1.00 0.00 134 SER A O 8
ATOM 3283 N N . LEU A 1 16 ? 8.930 -17.046 -4.458 1.00 0.00 135 LEU A N 8
ATOM 3284 C CA . LEU A 1 16 ? 8.178 -16.846 -3.225 1.00 0.00 135 LEU A CA 8
ATOM 3285 C C . LEU A 1 16 ? 8.939 -17.422 -2.034 1.00 0.00 135 LEU A C 8
ATOM 3286 O O . LEU A 1 16 ? 8.775 -16.970 -0.902 1.00 0.00 135 LEU A O 8
ATOM 3302 N N . LEU A 1 17 ? 9.773 -18.423 -2.301 1.00 0.00 136 LEU A N 8
ATOM 3303 C CA . LEU A 1 17 ? 10.555 -19.054 -1.244 1.00 0.00 136 LEU A CA 8
ATOM 3304 C C . LEU A 1 17 ? 11.539 -18.059 -0.639 1.00 0.00 136 LEU A C 8
ATOM 3305 O O . LEU A 1 17 ? 12.025 -18.251 0.475 1.00 0.00 136 LEU A O 8
ATOM 3321 N N . ILE A 1 18 ? 11.830 -16.994 -1.381 1.00 0.00 137 ILE A N 8
ATOM 3322 C CA . ILE A 1 18 ? 12.757 -15.976 -0.907 1.00 0.00 137 ILE A CA 8
ATOM 3323 C C . ILE A 1 18 ? 12.161 -15.217 0.276 1.00 0.00 137 ILE A C 8
ATOM 3324 O O . ILE A 1 18 ? 12.888 -14.631 1.078 1.00 0.00 137 ILE A O 8
ATOM 3340 N N . ALA A 1 19 ? 10.837 -15.232 0.375 1.00 0.00 138 ALA A N 8
ATOM 3341 C CA . ALA A 1 19 ? 10.154 -14.542 1.463 1.00 0.00 138 ALA A CA 8
ATOM 3342 C C . ALA A 1 19 ? 10.669 -15.031 2.813 1.00 0.00 138 ALA A C 8
ATOM 3343 O O . ALA A 1 19 ? 10.549 -14.337 3.822 1.00 0.00 138 ALA A O 8
ATOM 3350 N N . GLY A 1 20 ? 11.242 -16.231 2.824 1.00 0.00 139 GLY A N 8
ATOM 3351 C CA . GLY A 1 20 ? 11.771 -16.803 4.057 1.00 0.00 139 GLY A CA 8
ATOM 3352 C C . GLY A 1 20 ? 13.169 -16.269 4.347 1.00 0.00 139 GLY A C 8
ATOM 3353 O O . GLY A 1 20 ? 13.624 -16.284 5.491 1.00 0.00 139 GLY A O 8
ATOM 3357 N N . CYS A 1 21 ? 13.846 -15.796 3.305 1.00 0.00 140 CYS A N 8
ATOM 3358 C CA . CYS A 1 21 ? 15.193 -15.259 3.461 1.00 0.00 140 CYS A CA 8
ATOM 3359 C C . CYS A 1 21 ? 15.169 -13.990 4.307 1.00 0.00 140 CYS A C 8
ATOM 3360 O O . CYS A 1 21 ? 16.186 -13.593 4.876 1.00 0.00 140 CYS A O 8
ATOM 3368 N N . ILE A 1 22 ? 14.002 -13.360 4.387 1.00 0.00 141 ILE A N 8
ATOM 3369 C CA . ILE A 1 22 ? 13.858 -12.136 5.168 1.00 0.00 141 ILE A CA 8
ATOM 3370 C C . ILE A 1 22 ? 14.100 -12.414 6.647 1.00 0.00 141 ILE A C 8
ATOM 3371 O O . ILE A 1 22 ? 14.660 -11.581 7.361 1.00 0.00 141 ILE A O 8
ATOM 3387 N N . THR A 1 23 ? 13.676 -13.587 7.102 1.00 0.00 142 THR A N 8
ATOM 3388 C CA . THR A 1 23 ? 13.853 -13.964 8.500 1.00 0.00 142 THR A CA 8
ATOM 3389 C C . THR A 1 23 ? 15.335 -14.002 8.860 1.00 0.00 142 THR A C 8
ATOM 3390 O O . THR A 1 23 ? 15.707 -13.799 10.016 1.00 0.00 142 THR A O 8
ATOM 3401 N N . SER A 1 24 ? 16.175 -14.265 7.865 1.00 0.00 143 SER A N 8
ATOM 3402 C CA . SER A 1 24 ? 17.615 -14.328 8.089 1.00 0.00 143 SER A CA 8
ATOM 3403 C C . SER A 1 24 ? 17.986 -15.612 8.825 1.00 0.00 143 SER A C 8
ATOM 3404 O O . SER A 1 24 ? 18.894 -16.334 8.412 1.00 0.00 143 SER A O 8
ATOM 3412 N N . THR A 1 25 ? 17.280 -15.887 9.916 1.00 0.00 144 THR A N 8
ATOM 3413 C CA . THR A 1 25 ? 17.546 -17.087 10.702 1.00 0.00 144 THR A CA 8
ATOM 3414 C C . THR A 1 25 ? 16.848 -18.296 10.086 1.00 0.00 144 THR A C 8
ATOM 3415 O O . THR A 1 25 ? 15.937 -18.151 9.270 1.00 0.00 144 THR A O 8
ATOM 3426 N N . ASP A 1 26 ? 17.281 -19.489 10.482 1.00 0.00 145 ASP A N 8
ATOM 3427 C CA . ASP A 1 26 ? 16.691 -20.716 9.963 1.00 0.00 145 ASP A CA 8
ATOM 3428 C C . ASP A 1 26 ? 15.675 -21.281 10.955 1.00 0.00 145 ASP A C 8
ATOM 3429 O O . ASP A 1 26 ? 15.691 -20.930 12.136 1.00 0.00 145 ASP A O 8
ATOM 3438 N N . PRO A 1 27 ? 14.799 -22.143 10.504 1.00 0.00 146 PRO A N 8
ATOM 3439 C CA . PRO A 1 27 ? 13.762 -22.763 11.372 1.00 0.00 146 PRO A CA 8
ATOM 3440 C C . PRO A 1 27 ? 14.298 -23.091 12.763 1.00 0.00 146 PRO A C 8
ATOM 3441 O O . PRO A 1 27 ? 15.509 -23.137 12.978 1.00 0.00 146 PRO A O 8
ATOM 3452 N N . VAL A 1 28 ? 13.387 -23.318 13.705 1.00 0.00 147 VAL A N 8
ATOM 3453 C CA . VAL A 1 28 ? 13.780 -23.643 15.071 1.00 0.00 147 VAL A CA 8
ATOM 3454 C C . VAL A 1 28 ? 14.812 -24.765 15.078 1.00 0.00 147 VAL A C 8
ATOM 3455 O O . VAL A 1 28 ? 15.088 -25.375 14.046 1.00 0.00 147 VAL A O 8
ATOM 3468 N N . LEU A 1 29 ? 15.378 -25.034 16.250 1.00 0.00 148 LEU A N 8
ATOM 3469 C CA . LEU A 1 29 ? 16.381 -26.087 16.380 1.00 0.00 148 LEU A CA 8
ATOM 3470 C C . LEU A 1 29 ? 15.742 -27.459 16.194 1.00 0.00 148 LEU A C 8
ATOM 3471 O O . LEU A 1 29 ? 16.388 -28.397 15.727 1.00 0.00 148 LEU A O 8
ATOM 3487 N N . SER A 1 30 ? 14.469 -27.569 16.561 1.00 0.00 149 SER A N 8
ATOM 3488 C CA . SER A 1 30 ? 13.753 -28.832 16.429 1.00 0.00 149 SER A CA 8
ATOM 3489 C C . SER A 1 30 ? 13.805 -29.332 14.988 1.00 0.00 149 SER A C 8
ATOM 3490 O O . SER A 1 30 ? 13.945 -30.529 14.741 1.00 0.00 149 SER A O 8
ATOM 3498 N N . ALA A 1 31 ? 13.691 -28.405 14.042 1.00 0.00 150 ALA A N 8
ATOM 3499 C CA . ALA A 1 31 ? 13.729 -28.762 12.630 1.00 0.00 150 ALA A CA 8
ATOM 3500 C C . ALA A 1 31 ? 15.104 -29.298 12.246 1.00 0.00 150 ALA A C 8
ATOM 3501 O O . ALA A 1 31 ? 15.253 -29.991 11.240 1.00 0.00 150 ALA A O 8
ATOM 3508 N N . LEU A 1 32 ? 16.106 -28.973 13.057 1.00 0.00 151 LEU A N 8
ATOM 3509 C CA . LEU A 1 32 ? 17.467 -29.427 12.793 1.00 0.00 151 LEU A CA 8
ATOM 3510 C C . LEU A 1 32 ? 17.583 -30.931 13.018 1.00 0.00 151 LEU A C 8
ATOM 3511 O O . LEU A 1 32 ? 18.249 -31.632 12.259 1.00 0.00 151 LEU A O 8
ATOM 3527 N N . ILE A 1 33 ? 16.927 -31.420 14.067 1.00 0.00 152 ILE A N 8
ATOM 3528 C CA . ILE A 1 33 ? 16.963 -32.842 14.383 1.00 0.00 152 ILE A CA 8
ATOM 3529 C C . ILE A 1 33 ? 16.154 -33.638 13.364 1.00 0.00 152 ILE A C 8
ATOM 3530 O O . ILE A 1 33 ? 16.704 -34.435 12.605 1.00 0.00 152 ILE A O 8
ATOM 3546 N N . VAL A 1 34 ? 14.843 -33.415 13.353 1.00 0.00 153 VAL A N 8
ATOM 3547 C CA . VAL A 1 34 ? 13.966 -34.117 12.423 1.00 0.00 153 VAL A CA 8
ATOM 3548 C C . VAL A 1 34 ? 13.742 -33.273 11.167 1.00 0.00 153 VAL A C 8
ATOM 3549 O O . VAL A 1 34 ? 14.665 -32.620 10.681 1.00 0.00 153 VAL A O 8
ATOM 3562 N N . GLY A 1 35 ? 12.520 -33.285 10.645 1.00 0.00 154 GLY A N 8
ATOM 3563 C CA . GLY A 1 35 ? 12.205 -32.513 9.448 1.00 0.00 154 GLY A CA 8
ATOM 3564 C C . GLY A 1 35 ? 12.330 -33.373 8.196 1.00 0.00 154 GLY A C 8
ATOM 3565 O O . GLY A 1 35 ? 11.605 -34.354 8.031 1.00 0.00 154 GLY A O 8
ATOM 3569 N N . LEU A 1 6 ? -1.983 -17.932 1.105 1.00 0.00 125 LEU A N 9
ATOM 3570 C CA . LEU A 1 6 ? -3.028 -18.811 0.595 1.00 0.00 125 LEU A CA 9
ATOM 3571 C C . LEU A 1 6 ? -2.424 -20.093 0.031 1.00 0.00 125 LEU A C 9
ATOM 3572 O O . LEU A 1 6 ? -3.084 -20.835 -0.696 1.00 0.00 125 LEU A O 9
ATOM 3588 N N . PHE A 1 7 ? -1.164 -20.345 0.370 1.00 0.00 126 PHE A N 9
ATOM 3589 C CA . PHE A 1 7 ? -0.480 -21.541 -0.108 1.00 0.00 126 PHE A CA 9
ATOM 3590 C C . P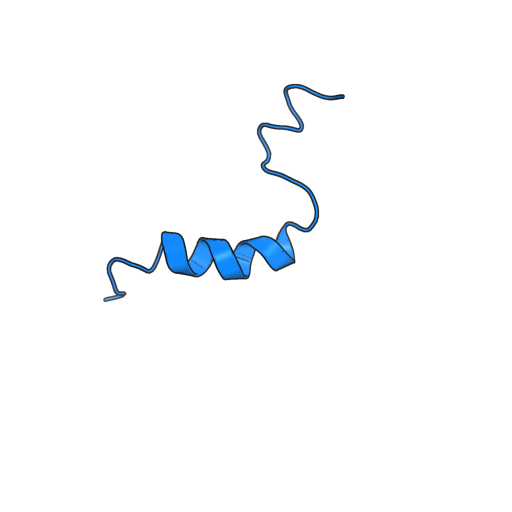HE A 1 7 ? -0.565 -21.636 -1.630 1.00 0.00 126 PHE A C 9
ATOM 3591 O O . PHE A 1 7 ? -1.119 -22.593 -2.170 1.00 0.00 126 PHE A O 9
ATOM 3608 N N . PRO A 1 8 ? -0.030 -20.665 -2.319 1.00 0.00 127 PRO A N 9
ATOM 3609 C CA . PRO A 1 8 ? -0.045 -20.634 -3.810 1.00 0.00 127 PRO A CA 9
ATOM 3610 C C . PRO A 1 8 ? 0.942 -21.632 -4.416 1.00 0.00 127 PRO A C 9
ATOM 3611 O O . PRO A 1 8 ? 2.134 -21.604 -4.110 1.00 0.00 127 PRO A O 9
ATOM 3622 N N . GLN A 1 9 ? 0.435 -22.509 -5.275 1.00 0.00 128 GLN A N 9
ATOM 3623 C CA . GLN A 1 9 ? 1.278 -23.510 -5.917 1.00 0.00 128 GLN A CA 9
ATOM 3624 C C . GLN A 1 9 ? 1.939 -22.934 -7.164 1.00 0.00 128 GLN A C 9
ATOM 3625 O O . GLN A 1 9 ? 2.943 -23.461 -7.645 1.00 0.00 128 GLN A O 9
ATOM 3639 N N . ILE A 1 10 ? 1.370 -21.852 -7.684 1.00 0.00 129 ILE A N 9
ATOM 3640 C CA . ILE A 1 10 ? 1.911 -21.214 -8.879 1.00 0.00 129 ILE A CA 9
ATOM 3641 C C . ILE A 1 10 ? 3.430 -21.092 -8.780 1.00 0.00 129 ILE A C 9
ATOM 3642 O O . ILE A 1 10 ? 4.016 -21.352 -7.730 1.00 0.00 129 ILE A O 9
ATOM 3658 N N . ASN A 1 11 ? 4.059 -20.698 -9.882 1.00 0.00 130 ASN A N 9
ATOM 3659 C CA . ASN A 1 11 ? 5.510 -20.546 -9.911 1.00 0.00 130 ASN A CA 9
ATOM 3660 C C . ASN A 1 11 ? 5.953 -19.389 -9.022 1.00 0.00 130 ASN A C 9
ATOM 3661 O O . ASN A 1 11 ? 7.114 -19.309 -8.622 1.00 0.00 130 ASN A O 9
ATOM 3672 N N . PHE A 1 12 ? 5.020 -18.492 -8.718 1.00 0.00 131 PHE A N 9
ATOM 3673 C CA . PHE A 1 12 ? 5.327 -17.341 -7.877 1.00 0.00 131 PHE A CA 9
ATOM 3674 C C . PHE A 1 12 ? 5.822 -17.794 -6.507 1.00 0.00 131 PHE A C 9
ATOM 3675 O O . PHE A 1 12 ? 6.467 -17.033 -5.786 1.00 0.00 131 PHE A O 9
ATOM 3692 N N . LEU A 1 13 ? 5.516 -19.040 -6.154 1.00 0.00 132 LEU A N 9
ATOM 3693 C CA . LEU A 1 13 ? 5.935 -19.583 -4.868 1.00 0.00 132 LEU A CA 9
ATOM 3694 C C . LEU A 1 13 ? 7.457 -19.610 -4.769 1.00 0.00 132 LEU A C 9
ATOM 3695 O O . LEU A 1 13 ? 8.021 -19.418 -3.692 1.00 0.00 132 LEU A O 9
ATOM 3711 N N . GLY A 1 14 ? 8.114 -19.850 -5.899 1.00 0.00 133 GLY A N 9
ATOM 3712 C CA . GLY A 1 14 ? 9.571 -19.900 -5.927 1.00 0.00 133 GLY A CA 9
ATOM 3713 C C . GLY A 1 14 ? 10.172 -18.669 -5.261 1.00 0.00 133 GLY A C 9
ATOM 3714 O O . GLY A 1 14 ? 11.302 -18.704 -4.774 1.00 0.00 133 GLY A O 9
ATOM 3718 N N . SER A 1 15 ? 9.409 -17.581 -5.242 1.00 0.00 134 SER A N 9
ATOM 3719 C CA . SER A 1 15 ? 9.877 -16.342 -4.632 1.00 0.00 134 SER A CA 9
ATOM 3720 C C . SER A 1 15 ? 10.026 -16.510 -3.123 1.00 0.00 134 SER A C 9
ATOM 3721 O O . SER A 1 15 ? 10.873 -15.874 -2.498 1.00 0.00 134 SER A O 9
ATOM 3729 N N . LEU A 1 16 ? 9.195 -17.372 -2.544 1.00 0.00 135 LEU A N 9
ATOM 3730 C CA . LEU A 1 16 ? 9.242 -17.617 -1.108 1.00 0.00 135 LEU A CA 9
ATOM 3731 C C . LEU A 1 16 ? 10.556 -18.288 -0.722 1.00 0.00 135 LEU A C 9
ATOM 3732 O O . LEU A 1 16 ? 10.967 -18.251 0.438 1.00 0.00 135 LEU A O 9
ATOM 3748 N N . LEU A 1 17 ? 11.212 -18.902 -1.702 1.00 0.00 136 LEU A N 9
ATOM 3749 C CA . LEU A 1 17 ? 12.478 -19.580 -1.453 1.00 0.00 136 LEU A CA 9
ATOM 3750 C C . LEU A 1 17 ? 13.546 -18.579 -1.024 1.00 0.00 136 LEU A C 9
ATOM 3751 O O . LEU A 1 17 ? 14.059 -18.643 0.094 1.00 0.00 136 LEU A O 9
ATOM 3767 N N . ILE A 1 18 ? 13.878 -17.654 -1.920 1.00 0.00 137 ILE A N 9
ATOM 3768 C CA . ILE A 1 18 ? 14.887 -16.644 -1.623 1.00 0.00 137 ILE A CA 9
ATOM 3769 C C . ILE A 1 18 ? 14.385 -15.685 -0.547 1.00 0.00 137 ILE A C 9
ATOM 3770 O O . ILE A 1 18 ? 15.085 -15.405 0.425 1.00 0.00 137 ILE A O 9
ATOM 3786 N N . ALA A 1 19 ? 13.167 -15.185 -0.731 1.00 0.00 138 ALA A N 9
ATOM 3787 C CA . ALA A 1 19 ? 12.581 -14.257 0.230 1.00 0.00 138 ALA A CA 9
ATOM 3788 C C . ALA A 1 19 ? 12.562 -14.872 1.626 1.00 0.00 138 ALA A C 9
ATOM 3789 O O . ALA A 1 19 ? 12.552 -14.160 2.628 1.00 0.00 138 ALA A O 9
ATOM 3796 N N . GLY A 1 20 ? 12.557 -16.200 1.682 1.00 0.00 139 GLY A N 9
ATOM 3797 C CA . GLY A 1 20 ? 12.540 -16.901 2.960 1.00 0.00 139 GLY A CA 9
ATOM 3798 C C . GLY A 1 20 ? 13.586 -16.328 3.910 1.00 0.00 139 GLY A C 9
ATOM 3799 O O . GLY A 1 20 ? 13.500 -16.510 5.124 1.00 0.00 139 GLY A O 9
ATOM 3803 N N . CYS A 1 21 ? 14.572 -15.636 3.348 1.00 0.00 140 CYS A N 9
ATOM 3804 C CA . CYS A 1 21 ? 15.630 -15.041 4.155 1.00 0.00 140 CYS A CA 9
ATOM 3805 C C . CYS A 1 21 ? 15.067 -13.943 5.052 1.00 0.00 140 CYS A C 9
ATOM 3806 O O . CYS A 1 21 ? 15.181 -14.009 6.276 1.00 0.00 140 CYS A O 9
ATOM 3814 N N . ILE A 1 22 ? 14.460 -12.936 4.434 1.00 0.00 141 ILE A N 9
ATOM 3815 C CA . ILE A 1 22 ? 13.883 -11.828 5.186 1.00 0.00 141 ILE A CA 9
ATOM 3816 C C . ILE A 1 22 ? 12.736 -12.318 6.067 1.00 0.00 141 ILE A C 9
ATOM 3817 O O . ILE A 1 22 ? 12.563 -11.853 7.192 1.00 0.00 141 ILE A O 9
ATOM 3833 N N . THR A 1 23 ? 11.958 -13.259 5.544 1.00 0.00 142 THR A N 9
ATOM 3834 C CA . THR A 1 23 ? 10.831 -13.805 6.291 1.00 0.00 142 THR A CA 9
ATOM 3835 C C . THR A 1 23 ? 11.312 -14.471 7.577 1.00 0.00 142 THR A C 9
ATOM 3836 O O . THR A 1 23 ? 10.558 -14.600 8.541 1.00 0.00 142 THR A O 9
ATOM 3847 N N . SER A 1 24 ? 12.573 -14.892 7.583 1.00 0.00 143 SER A N 9
ATOM 3848 C CA . SER A 1 24 ? 13.145 -15.544 8.756 1.00 0.00 143 SER A CA 9
ATOM 3849 C C . SER A 1 24 ? 12.661 -16.987 8.856 1.00 0.00 143 SER A C 9
ATOM 3850 O O . SER A 1 24 ? 13.464 -17.919 8.887 1.00 0.00 143 SER A O 9
ATOM 3858 N N . THR A 1 25 ? 11.345 -17.163 8.907 1.00 0.00 144 THR A N 9
ATOM 3859 C CA . THR A 1 25 ? 10.766 -18.498 9.004 1.00 0.00 144 THR A CA 9
ATOM 3860 C C . THR A 1 25 ? 10.974 -19.267 7.704 1.00 0.00 144 THR A C 9
ATOM 3861 O O . THR A 1 25 ? 11.146 -18.672 6.640 1.00 0.00 144 THR A O 9
ATOM 3872 N N . ASP A 1 26 ? 10.955 -20.593 7.798 1.00 0.00 145 ASP A N 9
ATOM 3873 C CA . ASP A 1 26 ? 11.143 -21.435 6.621 1.00 0.00 145 ASP A CA 9
ATOM 3874 C C . ASP A 1 26 ? 10.490 -22.799 6.831 1.00 0.00 145 ASP A C 9
ATOM 3875 O O . ASP A 1 26 ? 10.186 -23.181 7.962 1.00 0.00 145 ASP A O 9
ATOM 3884 N N . PRO A 1 27 ? 10.276 -23.534 5.770 1.00 0.00 146 PRO A N 9
ATOM 3885 C CA . PRO A 1 27 ? 9.651 -24.882 5.842 1.00 0.00 146 PRO A CA 9
ATOM 3886 C C . PRO A 1 27 ? 10.121 -25.674 7.059 1.00 0.00 146 PRO A C 9
ATOM 3887 O O . PRO A 1 27 ? 11.130 -25.338 7.677 1.00 0.00 146 PRO A O 9
ATOM 3898 N N . VAL A 1 28 ? 9.381 -26.725 7.397 1.00 0.00 147 VAL A N 9
ATOM 3899 C CA . VAL A 1 28 ? 9.731 -27.557 8.541 1.00 0.00 147 VAL A CA 9
ATOM 3900 C C . VAL A 1 28 ? 11.224 -27.875 8.536 1.00 0.00 147 VAL A C 9
ATOM 3901 O O . VAL A 1 28 ? 11.917 -27.624 7.550 1.00 0.00 147 VAL A O 9
ATOM 3914 N N . LEU A 1 29 ? 11.710 -28.427 9.642 1.00 0.00 148 LEU A N 9
ATOM 3915 C CA . LEU A 1 29 ? 13.121 -28.776 9.753 1.00 0.00 148 LEU A CA 9
ATOM 3916 C C . LEU A 1 29 ? 13.461 -29.942 8.829 1.00 0.00 148 LEU A C 9
ATOM 3917 O O . LEU A 1 29 ? 14.623 -30.158 8.489 1.00 0.00 148 LEU A O 9
ATOM 3933 N N . SER A 1 30 ? 12.438 -30.689 8.429 1.00 0.00 149 SER A N 9
ATOM 3934 C CA . SER A 1 30 ? 12.639 -31.831 7.544 1.00 0.00 149 SER A CA 9
ATOM 3935 C C . SER A 1 30 ? 13.354 -31.400 6.267 1.00 0.00 149 SER A C 9
ATOM 3936 O O . SER A 1 30 ? 14.236 -32.101 5.771 1.00 0.00 149 SER A O 9
ATOM 3944 N N . ALA A 1 31 ? 12.969 -30.242 5.741 1.00 0.00 150 ALA A N 9
ATOM 3945 C CA . ALA A 1 31 ? 13.580 -29.727 4.521 1.00 0.00 150 ALA A CA 9
ATOM 3946 C C . ALA A 1 31 ? 15.045 -29.381 4.762 1.00 0.00 150 ALA A C 9
ATOM 3947 O O . ALA A 1 31 ? 15.834 -29.283 3.820 1.00 0.00 150 ALA A O 9
ATOM 3954 N N . LEU A 1 32 ? 15.405 -29.195 6.029 1.00 0.00 151 LEU A N 9
ATOM 3955 C CA . LEU A 1 32 ? 16.779 -28.859 6.381 1.00 0.00 151 LEU A CA 9
ATOM 3956 C C . LEU A 1 32 ? 17.700 -30.052 6.144 1.00 0.00 151 LEU A C 9
ATOM 3957 O O . LEU A 1 32 ? 18.656 -29.967 5.374 1.00 0.00 151 LEU A O 9
ATOM 3973 N N . ILE A 1 33 ? 17.405 -31.163 6.810 1.00 0.00 152 ILE A N 9
ATOM 3974 C CA . ILE A 1 33 ? 18.213 -32.368 6.663 1.00 0.00 152 ILE A CA 9
ATOM 3975 C C . ILE A 1 33 ? 17.992 -32.998 5.293 1.00 0.00 152 ILE A C 9
ATOM 3976 O O . ILE A 1 33 ? 18.845 -33.729 4.789 1.00 0.00 152 ILE A O 9
ATOM 3992 N N . VAL A 1 34 ? 16.841 -32.710 4.693 1.00 0.00 153 VAL A N 9
ATOM 3993 C CA . VAL A 1 34 ? 16.517 -33.254 3.379 1.00 0.00 153 VAL A CA 9
ATOM 3994 C C . VAL A 1 34 ? 16.615 -34.777 3.391 1.00 0.00 153 VAL A C 9
ATOM 3995 O O . VAL A 1 34 ? 17.179 -35.365 4.312 1.00 0.00 153 VAL A O 9
ATOM 4008 N N . GLY A 1 35 ? 16.060 -35.407 2.362 1.00 0.00 154 GLY A N 9
ATOM 4009 C CA . GLY A 1 35 ? 16.089 -36.862 2.264 1.00 0.00 154 GLY A CA 9
ATOM 4010 C C . GLY A 1 35 ? 17.508 -37.363 2.020 1.00 0.00 154 GLY A C 9
ATOM 4011 O O . GLY A 1 35 ? 18.458 -36.580 2.005 1.00 0.00 154 GLY A O 9
ATOM 4015 N N . LEU A 1 6 ? 7.623 -10.690 -10.649 1.00 0.00 125 LEU A N 10
ATOM 4016 C CA . LEU A 1 6 ? 6.902 -10.837 -9.390 1.00 0.00 125 LEU A CA 10
ATOM 4017 C C . LEU A 1 6 ? 5.531 -10.172 -9.475 1.00 0.00 125 LEU A C 10
ATOM 4018 O O . LEU A 1 6 ? 5.427 -8.950 -9.576 1.00 0.00 125 LEU A O 10
ATOM 4034 N N . PHE A 1 7 ? 4.482 -10.988 -9.427 1.00 0.00 126 PHE A N 10
ATOM 4035 C CA . PHE A 1 7 ? 3.117 -10.474 -9.493 1.00 0.00 126 PHE A CA 10
ATOM 4036 C C . PHE A 1 7 ? 2.101 -11.614 -9.431 1.00 0.00 126 PHE A C 10
ATOM 4037 O O . PHE A 1 7 ? 1.132 -11.545 -8.674 1.00 0.00 126 PHE A O 10
ATOM 4054 N N . PRO A 1 8 ? 2.296 -12.657 -10.204 1.00 0.00 127 PRO A N 10
ATOM 4055 C CA . PRO A 1 8 ? 1.361 -13.823 -10.217 1.00 0.00 127 PRO A CA 10
ATOM 4056 C C . PRO A 1 8 ? 1.212 -14.452 -8.835 1.00 0.00 127 PRO A C 10
ATOM 4057 O O . PRO A 1 8 ? 1.962 -14.133 -7.912 1.00 0.00 127 PRO A O 10
ATOM 4068 N N . GLN A 1 9 ? 0.239 -15.346 -8.699 1.00 0.00 128 GLN A N 10
ATOM 4069 C CA . GLN A 1 9 ? 0.001 -16.014 -7.424 1.00 0.00 128 GLN A CA 10
ATOM 4070 C C . GLN A 1 9 ? 0.971 -17.177 -7.242 1.00 0.00 128 GLN A C 10
ATOM 4071 O O . GLN A 1 9 ? 1.483 -17.405 -6.146 1.00 0.00 128 GLN A O 10
ATOM 4085 N N . ILE A 1 10 ? 1.220 -17.908 -8.323 1.00 0.00 129 ILE A N 10
ATOM 4086 C CA . ILE A 1 10 ? 2.130 -19.047 -8.270 1.00 0.00 129 ILE A CA 10
ATOM 4087 C C . ILE A 1 10 ? 3.570 -18.572 -8.112 1.00 0.00 129 ILE A C 10
ATOM 4088 O O . ILE A 1 10 ? 4.450 -19.342 -7.729 1.00 0.00 129 ILE A O 10
ATOM 4104 N N . ASN A 1 11 ? 3.803 -17.296 -8.410 1.00 0.00 130 ASN A N 10
ATOM 4105 C CA . ASN A 1 11 ? 5.142 -16.727 -8.297 1.00 0.00 130 ASN A CA 10
ATOM 4106 C C . ASN A 1 11 ? 5.566 -16.647 -6.834 1.00 0.00 130 ASN A C 10
ATOM 4107 O O . ASN A 1 11 ? 6.756 -16.565 -6.527 1.00 0.00 130 ASN A O 10
ATOM 4118 N N . PHE A 1 12 ? 4.587 -16.671 -5.936 1.00 0.00 131 PHE A N 10
ATOM 4119 C CA . PHE A 1 12 ? 4.872 -16.601 -4.508 1.00 0.00 131 PHE A CA 10
ATOM 4120 C C . PHE A 1 12 ? 5.733 -17.784 -4.074 1.00 0.00 131 PHE A C 10
ATOM 4121 O O . PHE A 1 12 ? 6.456 -17.708 -3.083 1.00 0.00 131 PHE A O 10
ATOM 4138 N N . LEU A 1 13 ? 5.646 -18.877 -4.826 1.00 0.00 132 LEU A N 10
ATOM 4139 C CA . LEU A 1 13 ? 6.421 -20.072 -4.511 1.00 0.00 132 LEU A CA 10
ATOM 4140 C C . LEU A 1 13 ? 7.915 -19.774 -4.595 1.00 0.00 132 LEU A C 10
ATOM 4141 O O . LEU A 1 13 ? 8.623 -19.810 -3.587 1.00 0.00 132 LEU A O 10
ATOM 4157 N N . GLY A 1 14 ? 8.388 -19.482 -5.802 1.00 0.00 133 GLY A N 10
ATOM 4158 C CA . GLY A 1 14 ? 9.799 -19.179 -6.005 1.00 0.00 133 GLY A CA 10
ATOM 4159 C C . GLY A 1 14 ? 10.242 -18.017 -5.124 1.00 0.00 133 GLY A C 10
ATOM 4160 O O . GLY A 1 14 ? 11.381 -17.973 -4.660 1.00 0.00 133 GLY A O 10
ATOM 4164 N N . SER A 1 15 ? 9.331 -17.076 -4.896 1.00 0.00 134 SER A N 10
ATOM 4165 C CA . SER A 1 15 ? 9.637 -15.914 -4.066 1.00 0.00 134 SER A CA 10
ATOM 4166 C C . SER A 1 15 ? 9.864 -16.338 -2.618 1.00 0.00 134 SER A C 10
ATOM 4167 O O . SER A 1 15 ? 10.671 -15.740 -1.906 1.00 0.00 134 SER A O 10
ATOM 4175 N N . LEU A 1 16 ? 9.146 -17.370 -2.189 1.00 0.00 135 LEU A N 10
ATOM 4176 C CA . LEU A 1 16 ? 9.278 -17.866 -0.823 1.00 0.00 135 LEU A CA 10
ATOM 4177 C C . LEU A 1 16 ? 10.667 -18.455 -0.603 1.00 0.00 135 LEU A C 10
ATOM 4178 O O . LEU A 1 16 ? 11.190 -18.437 0.512 1.00 0.00 135 LEU A O 10
ATOM 4194 N N . LEU A 1 17 ? 11.259 -18.979 -1.671 1.00 0.00 136 LEU A N 10
ATOM 4195 C CA . LEU A 1 17 ? 12.588 -19.573 -1.582 1.00 0.00 136 LEU A CA 10
ATOM 4196 C C . LEU A 1 17 ? 13.625 -18.516 -1.213 1.00 0.00 136 LEU A C 10
ATOM 4197 O O . LEU A 1 17 ? 14.285 -18.615 -0.178 1.00 0.00 136 LEU A O 10
ATOM 4213 N N . ILE A 1 18 ? 13.761 -17.506 -2.066 1.00 0.00 137 ILE A N 10
ATOM 4214 C CA . ILE A 1 18 ? 14.720 -16.436 -1.819 1.00 0.00 137 ILE A CA 10
ATOM 4215 C C . ILE A 1 18 ? 14.295 -15.601 -0.614 1.00 0.00 137 ILE A C 10
ATOM 4216 O O . ILE A 1 18 ? 15.002 -15.542 0.391 1.00 0.00 137 ILE A O 10
ATOM 4232 N N . ALA A 1 19 ? 13.136 -14.961 -0.723 1.00 0.00 138 ALA A N 10
ATOM 4233 C CA . ALA A 1 19 ? 12.627 -14.133 0.362 1.00 0.00 138 ALA A CA 10
ATOM 4234 C C . ALA A 1 19 ? 12.523 -14.943 1.651 1.00 0.00 138 ALA A C 10
ATOM 4235 O O . ALA A 1 19 ? 12.505 -14.385 2.747 1.00 0.00 138 ALA A O 10
ATOM 4242 N N . GLY A 1 20 ? 12.456 -16.264 1.510 1.00 0.00 139 GLY A N 10
ATOM 4243 C CA . GLY A 1 20 ? 12.355 -17.142 2.669 1.00 0.00 139 GLY A CA 10
ATOM 4244 C C . GLY A 1 20 ? 13.277 -16.675 3.790 1.00 0.00 139 GLY A C 10
ATOM 4245 O O . GLY A 1 20 ? 12.899 -16.680 4.962 1.00 0.00 139 GLY A O 10
ATOM 4249 N N . CYS A 1 21 ? 14.489 -16.269 3.422 1.00 0.00 140 CYS A N 10
ATOM 4250 C CA . CYS A 1 21 ? 15.458 -15.799 4.407 1.00 0.00 140 CYS A CA 10
ATOM 4251 C C . CYS A 1 21 ? 14.976 -14.507 5.058 1.00 0.00 140 CYS A C 10
ATOM 4252 O O . CYS A 1 21 ? 14.901 -14.409 6.283 1.00 0.00 140 CYS A O 10
ATOM 4260 N N . ILE A 1 22 ? 14.652 -13.519 4.231 1.00 0.00 141 ILE A N 10
ATOM 4261 C CA . ILE A 1 22 ? 14.179 -12.235 4.739 1.00 0.00 141 ILE A CA 10
ATOM 4262 C C . ILE A 1 22 ? 12.851 -12.404 5.470 1.00 0.00 141 ILE A C 10
ATOM 4263 O O . ILE A 1 22 ? 12.507 -11.609 6.344 1.00 0.00 141 ILE A O 10
ATOM 4279 N N . THR A 1 23 ? 12.108 -13.444 5.105 1.00 0.00 142 THR A N 10
ATOM 4280 C CA . THR A 1 23 ? 10.819 -13.708 5.734 1.00 0.00 142 THR A CA 10
ATOM 4281 C C . THR A 1 23 ? 10.992 -13.951 7.230 1.00 0.00 142 THR A C 10
ATOM 4282 O O . THR A 1 23 ? 10.110 -13.631 8.028 1.00 0.00 142 THR A O 10
ATOM 4293 N N . SER A 1 24 ? 12.135 -14.517 7.604 1.00 0.00 143 SER A N 10
ATOM 4294 C CA . SER A 1 24 ? 12.413 -14.799 9.007 1.00 0.00 143 SER A CA 10
ATOM 4295 C C . SER A 1 24 ? 11.279 -15.609 9.626 1.00 0.00 143 SER A C 10
ATOM 4296 O O . SER A 1 24 ? 11.243 -16.834 9.509 1.00 0.00 143 SER A O 10
ATOM 4304 N N . THR A 1 25 ? 10.353 -14.917 10.284 1.00 0.00 144 THR A N 10
ATOM 4305 C CA . THR A 1 25 ? 9.222 -15.583 10.917 1.00 0.00 144 THR A CA 10
ATOM 4306 C C . THR A 1 25 ? 8.301 -16.193 9.865 1.00 0.00 144 THR A C 10
ATOM 4307 O O . THR A 1 25 ? 7.679 -15.475 9.081 1.00 0.00 144 THR A O 10
ATOM 4318 N N . ASP A 1 26 ? 8.221 -17.519 9.853 1.00 0.00 145 ASP A N 10
ATOM 4319 C CA . ASP A 1 26 ? 7.373 -18.214 8.889 1.00 0.00 145 ASP A CA 10
ATOM 4320 C C . ASP A 1 26 ? 5.924 -18.234 9.372 1.00 0.00 145 ASP A C 10
ATOM 4321 O O . ASP A 1 26 ? 5.655 -18.028 10.557 1.00 0.00 145 ASP A O 10
ATOM 4330 N N . PRO A 1 27 ? 4.993 -18.477 8.485 1.00 0.00 146 PRO A N 10
ATOM 4331 C CA . PRO A 1 27 ? 3.547 -18.526 8.831 1.00 0.00 146 PRO A CA 10
ATOM 4332 C C . PRO A 1 27 ? 3.300 -19.181 10.188 1.00 0.00 146 PRO A C 10
ATOM 4333 O O . PRO A 1 27 ? 4.170 -19.869 10.724 1.00 0.00 146 PRO A O 10
ATOM 4344 N N . VAL A 1 28 ? 2.110 -18.962 10.738 1.00 0.00 147 VAL A N 10
ATOM 4345 C CA . VAL A 1 28 ? 1.760 -19.536 12.031 1.00 0.00 147 VAL A CA 10
ATOM 4346 C C . VAL A 1 28 ? 0.904 -20.785 11.848 1.00 0.00 147 VAL A C 10
ATOM 4347 O O . VAL A 1 28 ? 1.213 -21.846 12.392 1.00 0.00 147 VAL A O 10
ATOM 4360 N N . LEU A 1 29 ? -0.172 -20.652 11.080 1.00 0.00 148 LEU A N 10
ATOM 4361 C CA . LEU A 1 29 ? -1.065 -21.778 10.832 1.00 0.00 148 LEU A CA 10
ATOM 4362 C C . LEU A 1 29 ? -0.378 -22.826 9.962 1.00 0.00 148 LEU A C 10
ATOM 4363 O O . LEU A 1 29 ? -0.286 -23.995 10.338 1.00 0.00 148 LEU A O 10
ATOM 4379 N N . SER A 1 30 ? 0.105 -22.399 8.801 1.00 0.00 149 SER A N 10
ATOM 4380 C CA . SER A 1 30 ? 0.784 -23.309 7.885 1.00 0.00 149 SER A CA 10
ATOM 4381 C C . SER A 1 30 ? 1.954 -24.000 8.581 1.00 0.00 149 SER A C 10
ATOM 4382 O O . SER A 1 30 ? 2.432 -25.039 8.128 1.00 0.00 149 SER A O 10
ATOM 4390 N N . ALA A 1 31 ? 2.411 -23.412 9.682 1.00 0.00 150 ALA A N 10
ATOM 4391 C CA . ALA A 1 31 ? 3.530 -23.976 10.431 1.00 0.00 150 ALA A CA 10
ATOM 4392 C C . ALA A 1 31 ? 3.153 -25.330 11.031 1.00 0.00 150 ALA A C 10
ATOM 4393 O O . ALA A 1 31 ? 4.024 -26.129 11.371 1.00 0.00 150 ALA A O 10
ATOM 4400 N N . LEU A 1 32 ? 1.854 -25.579 11.159 1.00 0.00 151 LEU A N 10
ATOM 4401 C CA . LEU A 1 32 ? 1.384 -26.840 11.721 1.00 0.00 151 LEU A CA 10
ATOM 4402 C C . LEU A 1 32 ? 1.659 -27.993 10.760 1.00 0.00 151 LEU A C 10
ATOM 4403 O O . LEU A 1 32 ? 2.200 -29.025 11.153 1.00 0.00 151 LEU A O 10
ATOM 4419 N N . ILE A 1 33 ? 1.283 -27.806 9.499 1.00 0.00 152 ILE A N 10
ATOM 4420 C CA . ILE A 1 33 ? 1.495 -28.839 8.490 1.00 0.00 152 ILE A CA 10
ATOM 4421 C C . ILE A 1 33 ? 2.976 -28.958 8.147 1.00 0.00 152 ILE A C 10
ATOM 4422 O O . ILE A 1 33 ? 3.456 -30.035 7.792 1.00 0.00 152 ILE A O 10
ATOM 4438 N N . VAL A 1 34 ? 3.696 -27.847 8.257 1.00 0.00 153 VAL A N 10
ATOM 4439 C CA . VAL A 1 34 ? 5.123 -27.839 7.955 1.00 0.00 153 VAL A CA 10
ATOM 4440 C C . VAL A 1 34 ? 5.821 -29.013 8.637 1.00 0.00 153 VAL A C 10
ATOM 4441 O O . VAL A 1 34 ? 5.486 -29.375 9.764 1.00 0.00 153 VAL A O 10
ATOM 4454 N N . GLY A 1 35 ? 6.792 -29.600 7.946 1.00 0.00 154 GLY A N 10
ATOM 4455 C CA . GLY A 1 35 ? 7.530 -30.732 8.496 1.00 0.00 154 GLY A CA 10
ATOM 4456 C C . GLY A 1 35 ? 8.717 -31.089 7.609 1.00 0.00 154 GLY A C 10
ATOM 4457 O O . GLY A 1 35 ? 8.597 -31.137 6.385 1.00 0.00 154 GLY A O 10
ATOM 4461 N N . LEU A 1 6 ? 19.324 -23.636 -0.019 1.00 0.00 125 LEU A N 11
ATOM 4462 C CA . LEU A 1 6 ? 20.196 -22.818 -0.853 1.00 0.00 125 LEU A CA 11
ATOM 4463 C C . LEU A 1 6 ? 19.854 -23.002 -2.328 1.00 0.00 125 LEU A C 11
ATOM 4464 O O . LEU A 1 6 ? 20.200 -24.015 -2.935 1.00 0.00 125 LEU A O 11
ATOM 4480 N N . PHE A 1 7 ? 19.171 -22.014 -2.898 1.00 0.00 126 PHE A N 11
ATOM 4481 C CA . PHE A 1 7 ? 18.786 -22.076 -4.303 1.00 0.00 126 PHE A CA 11
ATOM 4482 C C . PHE A 1 7 ? 18.141 -23.421 -4.623 1.00 0.00 126 PHE A C 11
ATOM 4483 O O . PHE A 1 7 ? 18.697 -24.228 -5.367 1.00 0.00 126 PHE A O 11
ATOM 4500 N N . PRO A 1 8 ? 16.983 -23.668 -4.073 1.00 0.00 127 PRO A N 11
ATOM 4501 C CA . PRO A 1 8 ? 16.237 -24.939 -4.297 1.00 0.00 127 PRO A CA 11
ATOM 4502 C C . PRO A 1 8 ? 16.164 -25.310 -5.776 1.00 0.00 127 PRO A C 11
ATOM 4503 O O . PRO A 1 8 ? 16.621 -24.560 -6.638 1.00 0.00 127 PRO A O 11
ATOM 4514 N N . GLN A 1 9 ? 15.584 -26.472 -6.060 1.00 0.00 128 GLN A N 11
ATOM 4515 C CA . GLN A 1 9 ? 15.455 -26.932 -7.439 1.00 0.00 128 GLN A CA 11
ATOM 4516 C C . GLN A 1 9 ? 14.305 -26.217 -8.138 1.00 0.00 128 GLN A C 11
ATOM 4517 O O . GLN A 1 9 ? 14.420 -25.821 -9.299 1.00 0.00 128 GLN A O 11
ATOM 4531 N N . ILE A 1 10 ? 13.196 -26.055 -7.426 1.00 0.00 129 ILE A N 11
ATOM 4532 C CA . ILE A 1 10 ? 12.028 -25.385 -7.987 1.00 0.00 129 ILE A CA 11
ATOM 4533 C C . ILE A 1 10 ? 12.284 -23.888 -8.126 1.00 0.00 129 ILE A C 11
ATOM 4534 O O . ILE A 1 10 ? 12.122 -23.129 -7.170 1.00 0.00 129 ILE A O 11
ATOM 4550 N N . ASN A 1 11 ? 12.686 -23.469 -9.322 1.00 0.00 130 ASN A N 11
ATOM 4551 C CA . ASN A 1 11 ? 12.962 -22.060 -9.573 1.00 0.00 130 ASN A CA 11
ATOM 4552 C C . ASN A 1 11 ? 11.673 -21.245 -9.527 1.00 0.00 130 ASN A C 11
ATOM 4553 O O . ASN A 1 11 ? 11.685 -20.066 -9.171 1.00 0.00 130 ASN A O 11
ATOM 4564 N N . PHE A 1 12 ? 10.563 -21.880 -9.886 1.00 0.00 131 PHE A N 11
ATOM 4565 C CA . PHE A 1 12 ? 9.271 -21.204 -9.881 1.00 0.00 131 PHE A CA 11
ATOM 4566 C C . PHE A 1 12 ? 8.922 -20.728 -8.475 1.00 0.00 131 PHE A C 11
ATOM 4567 O O . PHE A 1 12 ? 8.824 -19.527 -8.221 1.00 0.00 131 PHE A O 11
ATOM 4584 N N . LEU A 1 13 ? 8.732 -21.678 -7.564 1.00 0.00 132 LEU A N 11
ATOM 4585 C CA . LEU A 1 13 ? 8.394 -21.343 -6.185 1.00 0.00 132 LEU A CA 11
ATOM 4586 C C . LEU A 1 13 ? 9.513 -20.534 -5.539 1.00 0.00 132 LEU A C 11
ATOM 4587 O O . LEU A 1 13 ? 9.267 -19.688 -4.680 1.00 0.00 132 LEU A O 11
ATOM 4603 N N . GLY A 1 14 ? 10.747 -20.802 -5.959 1.00 0.00 133 GLY A N 11
ATOM 4604 C CA . GLY A 1 14 ? 11.899 -20.093 -5.413 1.00 0.00 133 GLY A CA 11
ATOM 4605 C C . GLY A 1 14 ? 11.594 -18.609 -5.237 1.00 0.00 133 GLY A C 11
ATOM 4606 O O . GLY A 1 14 ? 12.247 -17.919 -4.455 1.00 0.00 133 GLY A O 11
ATOM 4610 N N . SER A 1 15 ? 10.597 -18.123 -5.970 1.00 0.00 134 SER A N 11
ATOM 4611 C CA . SER A 1 15 ? 10.214 -16.720 -5.887 1.00 0.00 134 SER A CA 11
ATOM 4612 C C . SER A 1 15 ? 9.626 -16.403 -4.516 1.00 0.00 134 SER A C 11
ATOM 4613 O O . SER A 1 15 ? 10.234 -15.686 -3.720 1.00 0.00 134 SER A O 11
ATOM 4621 N N . LEU A 1 16 ? 8.441 -16.941 -4.246 1.00 0.00 135 LEU A N 11
ATOM 4622 C CA . LEU A 1 16 ? 7.780 -16.707 -2.966 1.00 0.00 135 LEU A CA 11
ATOM 4623 C C . LEU A 1 16 ? 8.571 -17.345 -1.827 1.00 0.00 135 LEU A C 11
ATOM 4624 O O . LEU A 1 16 ? 8.516 -16.884 -0.687 1.00 0.00 135 LEU A O 11
ATOM 4640 N N . LEU A 1 17 ? 9.303 -18.407 -2.143 1.00 0.00 136 LEU A N 11
ATOM 4641 C CA . LEU A 1 17 ? 10.099 -19.101 -1.138 1.00 0.00 136 LEU A CA 11
ATOM 4642 C C . LEU A 1 17 ? 11.196 -18.188 -0.600 1.00 0.00 136 LEU A C 11
ATOM 4643 O O . LEU A 1 17 ? 11.739 -18.423 0.480 1.00 0.00 136 LEU A O 11
ATOM 4659 N N . ILE A 1 18 ? 11.520 -17.148 -1.361 1.00 0.00 137 ILE A N 11
ATOM 4660 C CA . ILE A 1 18 ? 12.556 -16.206 -0.948 1.00 0.00 137 ILE A CA 11
ATOM 4661 C C . ILE A 1 18 ? 12.105 -15.413 0.273 1.00 0.00 137 ILE A C 11
ATOM 4662 O O . ILE A 1 18 ? 12.925 -14.846 0.997 1.00 0.00 137 ILE A O 11
ATOM 4678 N N . ALA A 1 19 ? 10.796 -15.378 0.500 1.00 0.00 138 ALA A N 11
ATOM 4679 C CA . ALA A 1 19 ? 10.246 -14.650 1.638 1.00 0.00 138 ALA A CA 11
ATOM 4680 C C . ALA A 1 19 ? 10.872 -15.142 2.939 1.00 0.00 138 ALA A C 11
ATOM 4681 O O . ALA A 1 19 ? 10.845 -14.446 3.954 1.00 0.00 138 ALA A O 11
ATOM 4688 N N . GLY A 1 20 ? 11.435 -16.345 2.902 1.00 0.00 139 GLY A N 11
ATOM 4689 C CA . GLY A 1 20 ? 12.065 -16.919 4.085 1.00 0.00 139 GLY A CA 11
ATOM 4690 C C . GLY A 1 20 ? 13.453 -16.327 4.306 1.00 0.00 139 GLY A C 11
ATOM 4691 O O . GLY A 1 20 ? 13.972 -16.335 5.423 1.00 0.00 139 GLY A O 11
ATOM 4695 N N . CYS A 1 21 ? 14.048 -15.814 3.235 1.00 0.00 140 CYS A N 11
ATOM 4696 C CA . CYS A 1 21 ? 15.376 -15.218 3.323 1.00 0.00 140 CYS A CA 11
ATOM 4697 C C . CYS A 1 21 ? 15.343 -13.962 4.187 1.00 0.00 140 CYS A C 11
ATOM 4698 O O . CYS A 1 21 ? 16.342 -13.597 4.806 1.00 0.00 140 CYS A O 11
ATOM 4706 N N . ILE A 1 22 ? 14.189 -13.303 4.223 1.00 0.00 141 ILE A N 11
ATOM 4707 C CA . ILE A 1 22 ? 14.039 -12.088 5.013 1.00 0.00 141 ILE A CA 11
ATOM 4708 C C . ILE A 1 22 ? 14.207 -12.391 6.499 1.00 0.00 141 ILE A C 11
ATOM 4709 O O . ILE A 1 22 ? 15.015 -11.763 7.183 1.00 0.00 141 ILE A O 11
ATOM 4725 N N . THR A 1 23 ? 13.440 -13.358 6.991 1.00 0.00 142 THR A N 11
ATOM 4726 C CA . THR A 1 23 ? 13.513 -13.737 8.397 1.00 0.00 142 THR A CA 11
ATOM 4727 C C . THR A 1 23 ? 14.911 -14.236 8.746 1.00 0.00 142 THR A C 11
ATOM 4728 O O . THR A 1 23 ? 15.636 -13.597 9.510 1.00 0.00 142 THR A O 11
ATOM 4739 N N . SER A 1 24 ? 15.284 -15.379 8.181 1.00 0.00 143 SER A N 11
ATOM 4740 C CA . SER A 1 24 ? 16.598 -15.956 8.439 1.00 0.00 143 SER A CA 11
ATOM 4741 C C . SER A 1 24 ? 16.803 -16.175 9.934 1.00 0.00 143 SER A C 11
ATOM 4742 O O . SER A 1 24 ? 16.137 -15.551 10.761 1.00 0.00 143 SER A O 11
ATOM 4750 N N . THR A 1 25 ? 17.727 -17.066 10.276 1.00 0.00 144 THR A N 11
ATOM 4751 C CA . THR A 1 25 ? 18.011 -17.361 11.676 1.00 0.00 144 THR A CA 11
ATOM 4752 C C . THR A 1 25 ? 19.189 -16.528 12.170 1.00 0.00 144 THR A C 11
ATOM 4753 O O . THR A 1 25 ? 20.345 -16.931 12.039 1.00 0.00 144 THR A O 11
ATOM 4764 N N . ASP A 1 26 ? 18.888 -15.366 12.741 1.00 0.00 145 ASP A N 11
ATOM 4765 C CA . ASP A 1 26 ? 19.931 -14.485 13.252 1.00 0.00 145 ASP A CA 11
ATOM 4766 C C . ASP A 1 26 ? 20.564 -15.081 14.508 1.00 0.00 145 ASP A C 11
ATOM 4767 O O . ASP A 1 26 ? 19.982 -15.954 15.150 1.00 0.00 145 ASP A O 11
ATOM 4776 N N . PRO A 1 27 ? 21.738 -14.628 14.868 1.00 0.00 146 PRO A N 11
ATOM 4777 C CA . PRO A 1 27 ? 22.456 -15.132 16.076 1.00 0.00 146 PRO A CA 11
ATOM 4778 C C . PRO A 1 27 ? 21.762 -14.716 17.370 1.00 0.00 146 PRO A C 11
ATOM 4779 O O . PRO A 1 27 ? 20.641 -14.209 17.350 1.00 0.00 146 PRO A O 11
ATOM 4790 N N . VAL A 1 28 ? 22.438 -14.936 18.494 1.00 0.00 147 VAL A N 11
ATOM 4791 C CA . VAL A 1 28 ? 21.877 -14.582 19.793 1.00 0.00 147 VAL A CA 11
ATOM 4792 C C . VAL A 1 28 ? 22.937 -13.925 20.674 1.00 0.00 147 VAL A C 11
ATOM 4793 O O . VAL A 1 28 ? 22.617 -13.131 21.558 1.00 0.00 147 VAL A O 11
ATOM 4806 N N . LEU A 1 29 ? 24.197 -14.262 20.423 1.00 0.00 148 LEU A N 11
ATOM 4807 C CA . LEU A 1 29 ? 25.296 -13.699 21.200 1.00 0.00 148 LEU A CA 11
ATOM 4808 C C . LEU A 1 29 ? 25.463 -12.214 20.893 1.00 0.00 148 LEU A C 11
ATOM 4809 O O . LEU A 1 29 ? 25.810 -11.424 21.769 1.00 0.00 148 LEU A O 11
ATOM 4825 N N . SER A 1 30 ? 25.213 -11.842 19.642 1.00 0.00 149 SER A N 11
ATOM 4826 C CA . SER A 1 30 ? 25.339 -10.449 19.229 1.00 0.00 149 SER A CA 11
ATOM 4827 C C . SER A 1 30 ? 24.469 -9.550 20.102 1.00 0.00 149 SER A C 11
ATOM 4828 O O . SER A 1 30 ? 24.880 -8.455 20.484 1.00 0.00 149 SER A O 11
ATOM 4836 N N . ALA A 1 31 ? 23.267 -10.023 20.416 1.00 0.00 150 ALA A N 11
ATOM 4837 C CA . ALA A 1 31 ? 22.346 -9.253 21.245 1.00 0.00 150 ALA A CA 11
ATOM 4838 C C . ALA A 1 31 ? 22.898 -9.102 22.659 1.00 0.00 150 ALA A C 11
ATOM 4839 O O . ALA A 1 31 ? 22.572 -8.149 23.365 1.00 0.00 150 ALA A O 11
ATOM 4846 N N . LEU A 1 32 ? 23.737 -10.050 23.066 1.00 0.00 151 LEU A N 11
ATOM 4847 C CA . LEU A 1 32 ? 24.327 -10.013 24.399 1.00 0.00 151 LEU A CA 11
ATOM 4848 C C . LEU A 1 32 ? 25.336 -8.872 24.502 1.00 0.00 151 LEU A C 11
ATOM 4849 O O . LEU A 1 32 ? 25.349 -8.128 25.483 1.00 0.00 151 LEU A O 11
ATOM 4865 N N . ILE A 1 33 ? 26.178 -8.738 23.482 1.00 0.00 152 ILE A N 11
ATOM 4866 C CA . ILE A 1 33 ? 27.185 -7.685 23.468 1.00 0.00 152 ILE A CA 11
ATOM 4867 C C . ILE A 1 33 ? 26.533 -6.322 23.252 1.00 0.00 152 ILE A C 11
ATOM 4868 O O . ILE A 1 33 ? 26.684 -5.415 24.069 1.00 0.00 152 ILE A O 11
ATOM 4884 N N . VAL A 1 34 ? 25.805 -6.187 22.148 1.00 0.00 153 VAL A N 11
ATOM 4885 C CA . VAL A 1 34 ? 25.134 -4.931 21.835 1.00 0.00 153 VAL A CA 11
ATOM 4886 C C . VAL A 1 34 ? 23.773 -5.195 21.201 1.00 0.00 153 VAL A C 11
ATOM 4887 O O . VAL A 1 34 ? 23.678 -5.833 20.151 1.00 0.00 153 VAL A O 11
ATOM 4900 N N . GLY A 1 35 ? 22.720 -4.701 21.843 1.00 0.00 154 GLY A N 11
ATOM 4901 C CA . GLY A 1 35 ? 21.367 -4.888 21.333 1.00 0.00 154 GLY A CA 11
ATOM 4902 C C . GLY A 1 35 ? 21.158 -4.102 20.042 1.00 0.00 154 GLY A C 11
ATOM 4903 O O . GLY A 1 35 ? 21.322 -2.881 20.015 1.00 0.00 154 GLY A O 11
ATOM 4907 N N . LEU A 1 6 ? 3.404 -26.499 1.216 1.00 0.00 125 LEU A N 12
ATOM 4908 C CA . LEU A 1 6 ? 4.475 -27.432 0.883 1.00 0.00 125 LEU A CA 12
ATOM 4909 C C . LEU A 1 6 ? 5.500 -26.764 -0.027 1.00 0.00 125 LEU A C 12
ATOM 4910 O O . LEU A 1 6 ? 5.401 -25.572 -0.319 1.00 0.00 125 LEU A O 12
ATOM 4926 N N . PHE A 1 7 ? 6.485 -27.538 -0.470 1.00 0.00 126 PHE A N 12
ATOM 4927 C CA . PHE A 1 7 ? 7.525 -27.010 -1.346 1.00 0.00 126 PHE A CA 12
ATOM 4928 C C . PHE A 1 7 ? 7.832 -27.996 -2.469 1.00 0.00 126 PHE A C 12
ATOM 4929 O O . PHE A 1 7 ? 8.898 -28.610 -2.497 1.00 0.00 126 PHE A O 12
ATOM 4946 N N . PRO A 1 8 ? 6.918 -28.151 -3.387 1.00 0.00 127 PRO A N 12
ATOM 4947 C CA . PRO A 1 8 ? 7.082 -29.081 -4.542 1.00 0.00 127 PRO A CA 12
ATOM 4948 C C . PRO A 1 8 ? 8.419 -28.883 -5.252 1.00 0.00 127 PRO A C 12
ATOM 4949 O O . PRO A 1 8 ? 9.256 -28.094 -4.813 1.00 0.00 127 PRO A O 12
ATOM 4960 N N . GLN A 1 9 ? 8.611 -29.605 -6.351 1.00 0.00 128 GLN A N 12
ATOM 4961 C CA . GLN A 1 9 ? 9.849 -29.500 -7.114 1.00 0.00 128 GLN A CA 12
ATOM 4962 C C . GLN A 1 9 ? 9.871 -28.210 -7.927 1.00 0.00 128 GLN A C 12
ATOM 4963 O O . GLN A 1 9 ? 10.935 -27.719 -8.303 1.00 0.00 128 GLN A O 12
ATOM 4977 N N . ILE A 1 10 ? 8.689 -27.664 -8.193 1.00 0.00 129 ILE A N 12
ATOM 4978 C CA . ILE A 1 10 ? 8.584 -26.430 -8.963 1.00 0.00 129 ILE A CA 12
ATOM 4979 C C . ILE A 1 10 ? 9.635 -25.423 -8.506 1.00 0.00 129 ILE A C 12
ATOM 4980 O O . ILE A 1 10 ? 9.485 -24.783 -7.465 1.00 0.00 129 ILE A O 12
ATOM 4996 N N . ASN A 1 11 ? 10.699 -25.289 -9.291 1.00 0.00 130 ASN A N 12
ATOM 4997 C CA . ASN A 1 11 ? 11.770 -24.357 -8.957 1.00 0.00 130 ASN A CA 12
ATOM 4998 C C . ASN A 1 11 ? 11.283 -22.917 -9.077 1.00 0.00 130 ASN A C 12
ATOM 4999 O O . ASN A 1 11 ? 11.863 -22.004 -8.487 1.00 0.00 130 ASN A O 12
ATOM 5010 N N . PHE A 1 12 ? 10.214 -22.720 -9.841 1.00 0.00 131 PHE A N 12
ATOM 5011 C CA . PHE A 1 12 ? 9.658 -21.385 -10.029 1.00 0.00 131 PHE A CA 12
ATOM 5012 C C . PHE A 1 12 ? 9.203 -20.800 -8.695 1.00 0.00 131 PHE A C 12
ATOM 5013 O O . PHE A 1 12 ? 9.213 -19.584 -8.504 1.00 0.00 131 PHE A O 12
ATOM 5030 N N . LEU A 1 13 ? 8.807 -21.674 -7.776 1.00 0.00 132 LEU A N 12
ATOM 5031 C CA . LEU A 1 13 ? 8.352 -21.233 -6.463 1.00 0.00 132 LEU A CA 12
ATOM 5032 C C . LEU A 1 13 ? 9.474 -20.514 -5.720 1.00 0.00 132 LEU A C 12
ATOM 5033 O O . LEU A 1 13 ? 9.224 -19.733 -4.802 1.00 0.00 132 LEU A O 12
ATOM 5049 N N . GLY A 1 14 ? 10.712 -20.783 -6.124 1.00 0.00 133 GLY A N 12
ATOM 5050 C CA . GLY A 1 14 ? 11.865 -20.156 -5.490 1.00 0.00 133 GLY A CA 12
ATOM 5051 C C . GLY A 1 14 ? 11.612 -18.672 -5.244 1.00 0.00 133 GLY A C 12
ATOM 5052 O O . GLY A 1 14 ? 12.261 -18.054 -4.402 1.00 0.00 133 GLY A O 12
ATOM 5056 N N . SER A 1 15 ? 10.664 -18.109 -5.984 1.00 0.00 134 SER A N 12
ATOM 5057 C CA . SER A 1 15 ? 10.332 -16.696 -5.838 1.00 0.00 134 SER A CA 12
ATOM 5058 C C . SER A 1 15 ? 9.706 -16.430 -4.472 1.00 0.00 134 SER A C 12
ATOM 5059 O O . SER A 1 15 ? 10.248 -15.674 -3.667 1.00 0.00 134 SER A O 12
ATOM 5067 N N . LEU A 1 16 ? 8.564 -17.059 -4.220 1.00 0.00 135 LEU A N 12
ATOM 5068 C CA . LEU A 1 16 ? 7.872 -16.884 -2.947 1.00 0.00 135 LEU A CA 12
ATOM 5069 C C . LEU A 1 16 ? 8.698 -17.465 -1.804 1.00 0.00 135 LEU A C 12
ATOM 5070 O O . LEU A 1 16 ? 8.558 -17.054 -0.652 1.00 0.00 135 LEU A O 12
ATOM 5086 N N . LEU A 1 17 ? 9.559 -18.424 -2.131 1.00 0.00 136 LEU A N 12
ATOM 5087 C CA . LEU A 1 17 ? 10.402 -19.055 -1.122 1.00 0.00 136 LEU A CA 12
ATOM 5088 C C . LEU A 1 17 ? 11.370 -18.040 -0.522 1.00 0.00 136 LEU A C 12
ATOM 5089 O O . LEU A 1 17 ? 11.900 -18.245 0.570 1.00 0.00 136 LEU A O 12
ATOM 5105 N N . ILE A 1 18 ? 11.595 -16.947 -1.243 1.00 0.00 137 ILE A N 12
ATOM 5106 C CA . ILE A 1 18 ? 12.502 -15.907 -0.771 1.00 0.00 137 ILE A CA 12
ATOM 5107 C C . ILE A 1 18 ? 11.921 -15.204 0.451 1.00 0.00 137 ILE A C 12
ATOM 5108 O O . ILE A 1 18 ? 12.650 -14.589 1.230 1.00 0.00 137 ILE A O 12
ATOM 5124 N N . ALA A 1 19 ? 10.605 -15.298 0.612 1.00 0.00 138 ALA A N 12
ATOM 5125 C CA . ALA A 1 19 ? 9.937 -14.666 1.745 1.00 0.00 138 ALA A CA 12
ATOM 5126 C C . ALA A 1 19 ? 10.542 -15.146 3.059 1.00 0.00 138 ALA A C 12
ATOM 5127 O O . ALA A 1 19 ? 10.481 -14.449 4.072 1.00 0.00 138 ALA A O 12
ATOM 5134 N N . GLY A 1 20 ? 11.126 -16.340 3.037 1.00 0.00 139 GLY A N 12
ATOM 5135 C CA . GLY A 1 20 ? 11.740 -16.903 4.234 1.00 0.00 139 GLY A CA 12
ATOM 5136 C C . GLY A 1 20 ? 13.166 -16.390 4.407 1.00 0.00 139 GLY A C 12
ATOM 5137 O O . GLY A 1 20 ? 13.685 -16.335 5.522 1.00 0.00 139 GLY A O 12
ATOM 5141 N N . CYS A 1 21 ? 13.794 -16.018 3.296 1.00 0.00 140 CYS A N 12
ATOM 5142 C CA . CYS A 1 21 ? 15.161 -15.512 3.338 1.00 0.00 140 CYS A CA 12
ATOM 5143 C C . CYS A 1 21 ? 15.219 -14.184 4.085 1.00 0.00 140 CYS A C 12
ATOM 5144 O O . CYS A 1 21 ? 16.265 -13.798 4.607 1.00 0.00 140 CYS A O 12
ATOM 5152 N N . ILE A 1 22 ? 14.088 -13.488 4.133 1.00 0.00 141 ILE A N 12
ATOM 5153 C CA . ILE A 1 22 ? 14.021 -12.203 4.820 1.00 0.00 141 ILE A CA 12
ATOM 5154 C C . ILE A 1 22 ? 14.276 -12.381 6.313 1.00 0.00 141 ILE A C 12
ATOM 5155 O O . ILE A 1 22 ? 14.711 -11.451 6.994 1.00 0.00 141 ILE A O 12
ATOM 5171 N N . THR A 1 23 ? 14.003 -13.580 6.817 1.00 0.00 142 THR A N 12
ATOM 5172 C CA . THR A 1 23 ? 14.207 -13.868 8.232 1.00 0.00 142 THR A CA 12
ATOM 5173 C C . THR A 1 23 ? 15.675 -13.694 8.608 1.00 0.00 142 THR A C 12
ATOM 5174 O O . THR A 1 23 ? 16.009 -13.513 9.778 1.00 0.00 142 THR A O 12
ATOM 5185 N N . SER A 1 24 ? 16.548 -13.752 7.606 1.00 0.00 143 SER A N 12
ATOM 5186 C CA . SER A 1 24 ? 17.978 -13.600 7.843 1.00 0.00 143 SER A CA 12
ATOM 5187 C C . SER A 1 24 ? 18.537 -14.827 8.556 1.00 0.00 143 SER A C 12
ATOM 5188 O O . SER A 1 24 ? 19.267 -14.708 9.540 1.00 0.00 143 SER A O 12
ATOM 5196 N N . THR A 1 25 ? 18.190 -16.007 8.050 1.00 0.00 144 THR A N 12
ATOM 5197 C CA . THR A 1 25 ? 18.663 -17.251 8.646 1.00 0.00 144 THR A CA 12
ATOM 5198 C C . THR A 1 25 ? 20.045 -17.611 8.109 1.00 0.00 144 THR A C 12
ATOM 5199 O O . THR A 1 25 ? 20.954 -16.781 8.100 1.00 0.00 144 THR A O 12
ATOM 5210 N N . ASP A 1 26 ? 20.195 -18.853 7.661 1.00 0.00 145 ASP A N 12
ATOM 5211 C CA . ASP A 1 26 ? 21.470 -19.312 7.123 1.00 0.00 145 ASP A CA 12
ATOM 5212 C C . ASP A 1 26 ? 21.255 -20.455 6.135 1.00 0.00 145 ASP A C 12
ATOM 5213 O O . ASP A 1 26 ? 21.644 -21.594 6.391 1.00 0.00 145 ASP A O 12
ATOM 5222 N N . PRO A 1 27 ? 20.646 -20.164 5.018 1.00 0.00 146 PRO A N 12
ATOM 5223 C CA . PRO A 1 27 ? 20.368 -21.179 3.961 1.00 0.00 146 PRO A CA 12
ATOM 5224 C C . PRO A 1 27 ? 21.598 -22.025 3.640 1.00 0.00 146 PRO A C 12
ATOM 5225 O O . PRO A 1 27 ? 22.656 -21.856 4.247 1.00 0.00 146 PRO A O 12
ATOM 5236 N N . VAL A 1 28 ? 21.451 -22.933 2.681 1.00 0.00 147 VAL A N 12
ATOM 5237 C CA . VAL A 1 28 ? 22.557 -23.798 2.286 1.00 0.00 147 VAL A CA 12
ATOM 5238 C C . VAL A 1 28 ? 23.341 -23.176 1.136 1.00 0.00 147 VAL A C 12
ATOM 5239 O O . VAL A 1 28 ? 23.351 -23.701 0.023 1.00 0.00 147 VAL A O 12
ATOM 5252 N N . LEU A 1 29 ? 23.997 -22.054 1.413 1.00 0.00 148 LEU A N 12
ATOM 5253 C CA . LEU A 1 29 ? 24.782 -21.368 0.392 1.00 0.00 148 LEU A CA 12
ATOM 5254 C C . LEU A 1 29 ? 26.015 -22.188 0.023 1.00 0.00 148 LEU A C 12
ATOM 5255 O O . LEU A 1 29 ? 26.588 -22.013 -1.051 1.00 0.00 148 LEU A O 12
ATOM 5271 N N . SER A 1 30 ? 26.414 -23.082 0.921 1.00 0.00 149 SER A N 12
ATOM 5272 C CA . SER A 1 30 ? 27.581 -23.924 0.678 1.00 0.00 149 SER A CA 12
ATOM 5273 C C . SER A 1 30 ? 27.421 -24.698 -0.625 1.00 0.00 149 SER A C 12
ATOM 5274 O O . SER A 1 30 ? 28.402 -25.152 -1.214 1.00 0.00 149 SER A O 12
ATOM 5282 N N . ALA A 1 31 ? 26.177 -24.846 -1.072 1.00 0.00 150 ALA A N 12
ATOM 5283 C CA . ALA A 1 31 ? 25.901 -25.568 -2.309 1.00 0.00 150 ALA A CA 12
ATOM 5284 C C . ALA A 1 31 ? 26.476 -24.820 -3.506 1.00 0.00 150 ALA A C 12
ATOM 5285 O O . ALA A 1 31 ? 27.053 -25.425 -4.409 1.00 0.00 150 ALA A O 12
ATOM 5292 N N . LEU A 1 32 ? 26.314 -23.501 -3.507 1.00 0.00 151 LEU A N 12
ATOM 5293 C CA . LEU A 1 32 ? 26.822 -22.679 -4.600 1.00 0.00 151 LEU A CA 12
ATOM 5294 C C . LEU A 1 32 ? 28.346 -22.637 -4.575 1.00 0.00 151 LEU A C 12
ATOM 5295 O O . LEU A 1 32 ? 28.997 -22.744 -5.614 1.00 0.00 151 LEU A O 12
ATOM 5311 N N . ILE A 1 33 ? 28.910 -22.481 -3.382 1.00 0.00 152 ILE A N 12
ATOM 5312 C CA . ILE A 1 33 ? 30.359 -22.426 -3.233 1.00 0.00 152 ILE A CA 12
ATOM 5313 C C . ILE A 1 33 ? 30.974 -23.803 -3.468 1.00 0.00 152 ILE A C 12
ATOM 5314 O O . ILE A 1 33 ? 32.140 -23.916 -3.847 1.00 0.00 152 ILE A O 12
ATOM 5330 N N . VAL A 1 34 ? 30.181 -24.845 -3.242 1.00 0.00 153 VAL A N 12
ATOM 5331 C CA . VAL A 1 34 ? 30.658 -26.209 -3.432 1.00 0.00 153 VAL A CA 12
ATOM 5332 C C . VAL A 1 34 ? 31.786 -26.525 -2.454 1.00 0.00 153 VAL A C 12
ATOM 5333 O O . VAL A 1 34 ? 32.877 -25.962 -2.547 1.00 0.00 153 VAL A O 12
ATOM 5346 N N . GLY A 1 35 ? 31.515 -27.427 -1.517 1.00 0.00 154 GLY A N 12
ATOM 5347 C CA . GLY A 1 35 ? 32.514 -27.810 -0.526 1.00 0.00 154 GLY A CA 12
ATOM 5348 C C . GLY A 1 35 ? 33.656 -28.583 -1.176 1.00 0.00 154 GLY A C 12
ATOM 5349 O O . GLY A 1 35 ? 33.713 -28.716 -2.397 1.00 0.00 154 GLY A O 12
ATOM 5353 N N . LEU A 1 6 ? -4.805 -17.162 -3.125 1.00 0.00 125 LEU A N 13
ATOM 5354 C CA . LEU A 1 6 ? -3.730 -18.084 -2.776 1.00 0.00 125 LEU A CA 13
ATOM 5355 C C . LEU A 1 6 ? -2.510 -17.844 -3.659 1.00 0.00 125 LEU A C 13
ATOM 5356 O O . LEU A 1 6 ? -2.605 -17.876 -4.886 1.00 0.00 125 LEU A O 13
ATOM 5372 N N . PHE A 1 7 ? -1.365 -17.606 -3.027 1.00 0.00 126 PHE A N 13
ATOM 5373 C CA . PHE A 1 7 ? -0.133 -17.363 -3.767 1.00 0.00 126 PHE A CA 13
ATOM 5374 C C . PHE A 1 7 ? -0.014 -18.331 -4.942 1.00 0.00 126 PHE A C 13
ATOM 5375 O O . PHE A 1 7 ? -0.696 -19.356 -4.981 1.00 0.00 126 PHE A O 13
ATOM 5392 N N . PRO A 1 8 ? 0.833 -18.029 -5.890 1.00 0.00 127 PRO A N 13
ATOM 5393 C CA . PRO A 1 8 ? 1.041 -18.895 -7.089 1.00 0.00 127 PRO A CA 13
ATOM 5394 C C . PRO A 1 8 ? 1.744 -20.202 -6.737 1.00 0.00 127 PRO A C 13
ATOM 5395 O O . PRO A 1 8 ? 2.971 -20.290 -6.783 1.00 0.00 127 PRO A O 13
ATOM 5406 N N . GLN A 1 9 ? 0.958 -21.216 -6.387 1.00 0.00 128 GLN A N 13
ATOM 5407 C CA . GLN A 1 9 ? 1.516 -22.514 -6.030 1.00 0.00 128 GLN A CA 13
ATOM 5408 C C . GLN A 1 9 ? 2.397 -23.048 -7.155 1.00 0.00 128 GLN A C 13
ATOM 5409 O O . GLN A 1 9 ? 3.239 -23.920 -6.938 1.00 0.00 128 GLN A O 13
ATOM 5423 N N . ILE A 1 10 ? 2.197 -22.518 -8.357 1.00 0.00 129 ILE A N 13
ATOM 5424 C CA . ILE A 1 10 ? 2.980 -22.948 -9.510 1.00 0.00 129 ILE A CA 13
ATOM 5425 C C . ILE A 1 10 ? 4.471 -22.778 -9.241 1.00 0.00 129 ILE A C 13
ATOM 5426 O O . ILE A 1 10 ? 4.895 -22.676 -8.090 1.00 0.00 129 ILE A O 13
ATOM 5442 N N . ASN A 1 11 ? 5.261 -22.748 -10.308 1.00 0.00 130 ASN A N 13
ATOM 5443 C CA . ASN A 1 11 ? 6.705 -22.590 -10.175 1.00 0.00 130 ASN A CA 13
ATOM 5444 C C . ASN A 1 11 ? 7.046 -21.193 -9.667 1.00 0.00 130 ASN A C 13
ATOM 5445 O O . ASN A 1 11 ? 8.135 -20.962 -9.143 1.00 0.00 130 ASN A O 13
ATOM 5456 N N . PHE A 1 12 ? 6.106 -20.266 -9.824 1.00 0.00 131 PHE A N 13
ATOM 5457 C CA . PHE A 1 12 ? 6.319 -18.895 -9.376 1.00 0.00 131 PHE A CA 13
ATOM 5458 C C . PHE A 1 12 ? 6.559 -18.852 -7.871 1.00 0.00 131 PHE A C 13
ATOM 5459 O O . PHE A 1 12 ? 7.108 -17.883 -7.348 1.00 0.00 131 PHE A O 13
ATOM 5476 N N . LEU A 1 13 ? 6.144 -19.910 -7.181 1.00 0.00 132 LEU A N 13
ATOM 5477 C CA . LEU A 1 13 ? 6.320 -19.982 -5.736 1.00 0.00 132 LEU A CA 13
ATOM 5478 C C . LEU A 1 13 ? 7.801 -19.955 -5.373 1.00 0.00 132 LEU A C 13
ATOM 5479 O O . LEU A 1 13 ? 8.178 -19.490 -4.297 1.00 0.00 132 LEU A O 13
ATOM 5495 N N . GLY A 1 14 ? 8.635 -20.454 -6.278 1.00 0.00 133 GLY A N 13
ATOM 5496 C CA . GLY A 1 14 ? 10.074 -20.481 -6.043 1.00 0.00 133 GLY A CA 13
ATOM 5497 C C . GLY A 1 14 ? 10.575 -19.121 -5.572 1.00 0.00 133 GLY A C 13
ATOM 5498 O O . GLY A 1 14 ? 11.578 -19.028 -4.864 1.00 0.00 133 GLY A O 13
ATOM 5502 N N . SER A 1 15 ? 9.870 -18.067 -5.970 1.00 0.00 134 SER A N 13
ATOM 5503 C CA . SER A 1 15 ? 10.254 -16.714 -5.582 1.00 0.00 134 SER A CA 13
ATOM 5504 C C . SER A 1 15 ? 10.080 -16.517 -4.078 1.00 0.00 134 SER A C 13
ATOM 5505 O O . SER A 1 15 ? 10.929 -15.920 -3.418 1.00 0.00 134 SER A O 13
ATOM 5513 N N . LEU A 1 16 ? 8.975 -17.026 -3.544 1.00 0.00 135 LEU A N 13
ATOM 5514 C CA . LEU A 1 16 ? 8.699 -16.901 -2.118 1.00 0.00 135 LEU A CA 13
ATOM 5515 C C . LEU A 1 16 ? 9.718 -17.693 -1.304 1.00 0.00 135 LEU A C 13
ATOM 5516 O O . LEU A 1 16 ? 9.919 -17.431 -0.118 1.00 0.00 135 LEU A O 13
ATOM 5532 N N . LEU A 1 17 ? 10.357 -18.663 -1.950 1.00 0.00 136 LEU A N 13
ATOM 5533 C CA . LEU A 1 17 ? 11.352 -19.488 -1.275 1.00 0.00 136 LEU A CA 13
ATOM 5534 C C . LEU A 1 17 ? 12.545 -18.638 -0.847 1.00 0.00 136 LEU A C 13
ATOM 5535 O O . LEU A 1 17 ? 13.048 -18.774 0.269 1.00 0.00 136 LEU A O 13
ATOM 5551 N N . ILE A 1 18 ? 12.994 -17.762 -1.741 1.00 0.00 137 ILE A N 13
ATOM 5552 C CA . ILE A 1 18 ? 14.127 -16.895 -1.444 1.00 0.00 137 ILE A CA 13
ATOM 5553 C C . ILE A 1 18 ? 13.759 -15.882 -0.363 1.00 0.00 137 ILE A C 13
ATOM 5554 O O . ILE A 1 18 ? 14.615 -15.445 0.406 1.00 0.00 137 ILE A O 13
ATOM 5570 N N . ALA A 1 19 ? 12.484 -15.515 -0.314 1.00 0.00 138 ALA A N 13
ATOM 5571 C CA . ALA A 1 19 ? 12.015 -14.553 0.677 1.00 0.00 138 ALA A CA 13
ATOM 5572 C C . ALA A 1 19 ? 12.358 -15.024 2.086 1.00 0.00 138 ALA A C 13
ATOM 5573 O O . ALA A 1 19 ? 12.435 -14.224 3.018 1.00 0.00 138 ALA A O 13
ATOM 5580 N N . GLY A 1 20 ? 12.563 -16.330 2.234 1.00 0.00 139 GLY A N 13
ATOM 5581 C CA . GLY A 1 20 ? 12.897 -16.896 3.536 1.00 0.00 139 GLY A CA 13
ATOM 5582 C C . GLY A 1 20 ? 13.949 -16.050 4.245 1.00 0.00 139 GLY A C 13
ATOM 5583 O O . GLY A 1 20 ? 14.096 -16.121 5.465 1.00 0.00 139 GLY A O 13
ATOM 5587 N N . CYS A 1 21 ? 14.675 -15.248 3.473 1.00 0.00 140 CYS A N 13
ATOM 5588 C CA . CYS A 1 21 ? 15.711 -14.392 4.040 1.00 0.00 140 CYS A CA 13
ATOM 5589 C C . CYS A 1 21 ? 15.093 -13.332 4.944 1.00 0.00 140 CYS A C 13
ATOM 5590 O O . CYS A 1 21 ? 15.628 -13.020 6.008 1.00 0.00 140 CYS A O 13
ATOM 5598 N N . ILE A 1 22 ? 13.963 -12.779 4.514 1.00 0.00 141 ILE A N 13
ATOM 5599 C CA . ILE A 1 22 ? 13.281 -11.754 5.294 1.00 0.00 141 ILE A CA 13
ATOM 5600 C C . ILE A 1 22 ? 12.799 -12.327 6.623 1.00 0.00 141 ILE A C 13
ATOM 5601 O O . ILE A 1 22 ? 12.711 -11.614 7.622 1.00 0.00 141 ILE A O 13
ATOM 5617 N N . THR A 1 23 ? 12.489 -13.620 6.628 1.00 0.00 142 THR A N 13
ATOM 5618 C CA . THR A 1 23 ? 12.019 -14.278 7.839 1.00 0.00 142 THR A CA 13
ATOM 5619 C C . THR A 1 23 ? 13.078 -14.204 8.936 1.00 0.00 142 THR A C 13
ATOM 5620 O O . THR A 1 23 ? 12.764 -14.298 10.123 1.00 0.00 142 THR A O 13
ATOM 5631 N N . SER A 1 24 ? 14.330 -14.033 8.529 1.00 0.00 143 SER A N 13
ATOM 5632 C CA . SER A 1 24 ? 15.428 -13.948 9.486 1.00 0.00 143 SER A CA 13
ATOM 5633 C C . SER A 1 24 ? 15.086 -12.972 10.607 1.00 0.00 143 SER A C 13
ATOM 5634 O O . SER A 1 24 ? 14.667 -11.842 10.356 1.00 0.00 143 SER A O 13
ATOM 5642 N N . THR A 1 25 ? 15.267 -13.416 11.847 1.00 0.00 144 THR A N 13
ATOM 5643 C CA . THR A 1 25 ? 14.976 -12.574 13.000 1.00 0.00 144 THR A CA 13
ATOM 5644 C C . THR A 1 25 ? 15.951 -12.862 14.137 1.00 0.00 144 THR A C 13
ATOM 5645 O O . THR A 1 25 ? 17.079 -12.371 14.140 1.00 0.00 144 THR A O 13
ATOM 5656 N N . ASP A 1 26 ? 15.508 -13.663 15.101 1.00 0.00 145 ASP A N 13
ATOM 5657 C CA . ASP A 1 26 ? 16.351 -14.010 16.239 1.00 0.00 145 ASP A CA 13
ATOM 5658 C C . ASP A 1 26 ? 16.209 -15.490 16.580 1.00 0.00 145 ASP A C 13
ATOM 5659 O O . ASP A 1 26 ? 15.683 -15.849 17.634 1.00 0.00 145 ASP A O 13
ATOM 5668 N N . PRO A 1 27 ? 16.665 -16.347 15.707 1.00 0.00 146 PRO A N 13
ATOM 5669 C CA . PRO A 1 27 ? 16.591 -17.822 15.907 1.00 0.00 146 PRO A CA 13
ATOM 5670 C C . PRO A 1 27 ? 17.073 -18.238 17.295 1.00 0.00 146 PRO A C 13
ATOM 5671 O O . PRO A 1 27 ? 18.064 -17.711 17.802 1.00 0.00 146 PRO A O 13
ATOM 5682 N N . VAL A 1 28 ? 16.366 -19.184 17.903 1.00 0.00 147 VAL A N 13
ATOM 5683 C CA . VAL A 1 28 ? 16.730 -19.662 19.231 1.00 0.00 147 VAL A CA 13
ATOM 5684 C C . VAL A 1 28 ? 18.070 -20.389 19.191 1.00 0.00 147 VAL A C 13
ATOM 5685 O O . VAL A 1 28 ? 18.411 -21.028 18.194 1.00 0.00 147 VAL A O 13
ATOM 5698 N N . LEU A 1 29 ? 18.828 -20.286 20.278 1.00 0.00 148 LEU A N 13
ATOM 5699 C CA . LEU A 1 29 ? 20.130 -20.938 20.353 1.00 0.00 148 LEU A CA 13
ATOM 5700 C C . LEU A 1 29 ? 19.967 -22.453 20.415 1.00 0.00 148 LEU A C 13
ATOM 5701 O O . LEU A 1 29 ? 20.881 -23.200 20.064 1.00 0.00 148 LEU A O 13
ATOM 5717 N N . SER A 1 30 ? 18.799 -22.901 20.863 1.00 0.00 149 SER A N 13
ATOM 5718 C CA . SER A 1 30 ? 18.528 -24.331 20.964 1.00 0.00 149 SER A CA 13
ATOM 5719 C C . SER A 1 30 ? 18.738 -25.012 19.616 1.00 0.00 149 SER A C 13
ATOM 5720 O O . SER A 1 30 ? 18.948 -26.224 19.549 1.00 0.00 149 SER A O 13
ATOM 5728 N N . ALA A 1 31 ? 18.678 -24.228 18.546 1.00 0.00 150 ALA A N 13
ATOM 5729 C CA . ALA A 1 31 ? 18.864 -24.768 17.204 1.00 0.00 150 ALA A CA 13
ATOM 5730 C C . ALA A 1 31 ? 20.289 -25.278 17.023 1.00 0.00 150 ALA A C 13
ATOM 5731 O O . ALA A 1 31 ? 20.529 -26.228 16.277 1.00 0.00 150 ALA A O 13
ATOM 5738 N N . LEU A 1 32 ? 21.232 -24.642 17.711 1.00 0.00 151 LEU A N 13
ATOM 5739 C CA . LEU A 1 32 ? 22.632 -25.040 17.618 1.00 0.00 151 LEU A CA 13
ATOM 5740 C C . LEU A 1 32 ? 22.848 -26.390 18.292 1.00 0.00 151 LEU A C 13
ATOM 5741 O O . LEU A 1 32 ? 23.736 -27.153 17.907 1.00 0.00 151 LEU A O 13
ATOM 5757 N N . ILE A 1 33 ? 22.032 -26.681 19.300 1.00 0.00 152 ILE A N 13
ATOM 5758 C CA . ILE A 1 33 ? 22.143 -27.944 20.022 1.00 0.00 152 ILE A CA 13
ATOM 5759 C C . ILE A 1 33 ? 21.664 -29.102 19.152 1.00 0.00 152 ILE A C 13
ATOM 5760 O O . ILE A 1 33 ? 22.370 -30.096 18.982 1.00 0.00 152 ILE A O 13
ATOM 5776 N N . VAL A 1 34 ? 20.462 -28.964 18.603 1.00 0.00 153 VAL A N 13
ATOM 5777 C CA . VAL A 1 34 ? 19.898 -30.007 17.753 1.00 0.00 153 VAL A CA 13
ATOM 5778 C C . VAL A 1 34 ? 20.259 -29.759 16.291 1.00 0.00 153 VAL A C 13
ATOM 5779 O O . VAL A 1 34 ? 19.617 -30.290 15.385 1.00 0.00 153 VAL A O 13
ATOM 5792 N N . GLY A 1 35 ? 21.290 -28.949 16.071 1.00 0.00 154 GLY A N 13
ATOM 5793 C CA . GLY A 1 35 ? 21.728 -28.639 14.715 1.00 0.00 154 GLY A CA 13
ATOM 5794 C C . GLY A 1 35 ? 22.334 -29.866 14.043 1.00 0.00 154 GLY A C 13
ATOM 5795 O O . GLY A 1 35 ? 23.145 -30.574 14.638 1.00 0.00 154 GLY A O 13
ATOM 5799 N N . LEU A 1 6 ? 20.903 -25.647 -6.800 1.00 0.00 125 LEU A N 14
ATOM 5800 C CA . LEU A 1 6 ? 20.362 -24.569 -7.618 1.00 0.00 125 LEU A CA 14
ATOM 5801 C C . LEU A 1 6 ? 19.424 -25.124 -8.687 1.00 0.00 125 LEU A C 14
ATOM 5802 O O . LEU A 1 6 ? 19.403 -26.329 -8.941 1.00 0.00 125 LEU A O 14
ATOM 5818 N N . PHE A 1 7 ? 18.654 -24.240 -9.309 1.00 0.00 126 PHE A N 14
ATOM 5819 C CA . PHE A 1 7 ? 17.719 -24.652 -10.349 1.00 0.00 126 PHE A CA 14
ATOM 5820 C C . PHE A 1 7 ? 16.978 -25.921 -9.932 1.00 0.00 126 PHE A C 14
ATOM 5821 O O . PHE A 1 7 ? 17.073 -26.952 -10.596 1.00 0.00 126 PHE A O 14
ATOM 5838 N N . PRO A 1 8 ? 16.250 -25.859 -8.850 1.00 0.00 127 PRO A N 14
ATOM 5839 C CA . PRO A 1 8 ? 15.476 -27.023 -8.332 1.00 0.00 127 PRO A CA 14
ATOM 5840 C C . PRO A 1 8 ? 14.233 -27.308 -9.173 1.00 0.00 127 PRO A C 14
ATOM 5841 O O . PRO A 1 8 ? 14.070 -26.759 -10.262 1.00 0.00 127 PRO A O 14
ATOM 5852 N N . GLN A 1 9 ? 13.361 -28.170 -8.659 1.00 0.00 128 GLN A N 14
ATOM 5853 C CA . GLN A 1 9 ? 12.138 -28.521 -9.371 1.00 0.00 128 GLN A CA 14
ATOM 5854 C C . GLN A 1 9 ? 11.072 -27.450 -9.162 1.00 0.00 128 GLN A C 14
ATOM 5855 O O . GLN A 1 9 ? 10.628 -26.809 -10.116 1.00 0.00 128 GLN A O 14
ATOM 5869 N N . ILE A 1 10 ? 10.665 -27.262 -7.912 1.00 0.00 129 ILE A N 14
ATOM 5870 C CA . ILE A 1 10 ? 9.650 -26.266 -7.590 1.00 0.00 129 ILE A CA 14
ATOM 5871 C C . ILE A 1 10 ? 10.191 -24.857 -7.813 1.00 0.00 129 ILE A C 14
ATOM 5872 O O . ILE A 1 10 ? 10.355 -24.088 -6.865 1.00 0.00 129 ILE A O 14
ATOM 5888 N N . ASN A 1 11 ? 10.469 -24.527 -9.069 1.00 0.00 130 ASN A N 14
ATOM 5889 C CA . ASN A 1 11 ? 10.993 -23.207 -9.404 1.00 0.00 130 ASN A CA 14
ATOM 5890 C C . ASN A 1 11 ? 9.933 -22.135 -9.170 1.00 0.00 130 ASN A C 14
ATOM 5891 O O . ASN A 1 11 ? 10.253 -20.960 -8.993 1.00 0.00 130 ASN A O 14
ATOM 5902 N N . PHE A 1 12 ? 8.670 -22.549 -9.174 1.00 0.00 131 PHE A N 14
ATOM 5903 C CA . PHE A 1 12 ? 7.570 -21.615 -8.961 1.00 0.00 131 PHE A CA 14
ATOM 5904 C C . PHE A 1 12 ? 7.684 -20.956 -7.590 1.00 0.00 131 PHE A C 14
ATOM 5905 O O . PHE A 1 12 ? 7.798 -19.734 -7.485 1.00 0.00 131 PHE A O 14
ATOM 5922 N N . LEU A 1 13 ? 7.651 -21.772 -6.542 1.00 0.00 132 LEU A N 14
ATOM 5923 C CA . LEU A 1 13 ? 7.752 -21.257 -5.182 1.00 0.00 132 LEU A CA 14
ATOM 5924 C C . LEU A 1 13 ? 9.092 -20.561 -4.969 1.00 0.00 132 LEU A C 14
ATOM 5925 O O . LEU A 1 13 ? 9.243 -19.754 -4.052 1.00 0.00 132 LEU A O 14
ATOM 5941 N N . GLY A 1 14 ? 10.059 -20.875 -5.824 1.00 0.00 133 GLY A N 14
ATOM 5942 C CA . GLY A 1 14 ? 11.383 -20.273 -5.720 1.00 0.00 133 GLY A CA 14
ATOM 5943 C C . GLY A 1 14 ? 11.281 -18.784 -5.408 1.00 0.00 133 GLY A C 14
ATOM 5944 O O . GLY A 1 14 ? 12.111 -18.233 -4.685 1.00 0.00 133 GLY A O 14
ATOM 5948 N N . SER A 1 15 ? 10.258 -18.138 -5.957 1.00 0.00 134 SER A N 14
ATOM 5949 C CA . SER A 1 15 ? 10.057 -16.712 -5.730 1.00 0.00 134 SER A CA 14
ATOM 5950 C C . SER A 1 15 ? 9.702 -16.446 -4.269 1.00 0.00 134 SER A C 14
ATOM 5951 O O . SER A 1 15 ? 10.326 -15.614 -3.610 1.00 0.00 134 SER A O 14
ATOM 5959 N N . LEU A 1 16 ? 8.699 -17.160 -3.771 1.00 0.00 135 LEU A N 14
ATOM 5960 C CA . LEU A 1 16 ? 8.269 -16.993 -2.386 1.00 0.00 135 LEU A CA 14
ATOM 5961 C C . LEU A 1 16 ? 9.363 -17.454 -1.428 1.00 0.00 135 LEU A C 14
ATOM 5962 O O . LEU A 1 16 ? 9.376 -17.073 -0.258 1.00 0.00 135 LEU A O 14
ATOM 5978 N N . LEU A 1 17 ? 10.276 -18.277 -1.931 1.00 0.00 136 LEU A N 14
ATOM 5979 C CA . LEU A 1 17 ? 11.369 -18.785 -1.110 1.00 0.00 136 LEU A CA 14
ATOM 5980 C C . LEU A 1 17 ? 12.277 -17.644 -0.662 1.00 0.00 136 LEU A C 14
ATOM 5981 O O . LEU A 1 17 ? 12.936 -17.733 0.373 1.00 0.00 136 LEU A O 14
ATOM 5997 N N . ILE A 1 18 ? 12.305 -16.573 -1.449 1.00 0.00 137 ILE A N 14
ATOM 5998 C CA . ILE A 1 18 ? 13.136 -15.420 -1.123 1.00 0.00 137 ILE A CA 14
ATOM 5999 C C . ILE A 1 18 ? 12.611 -14.716 0.124 1.00 0.00 137 ILE A C 14
ATOM 6000 O O . ILE A 1 18 ? 13.352 -14.495 1.083 1.00 0.00 137 ILE A O 14
ATOM 6016 N N . ALA A 1 19 ? 11.329 -14.367 0.105 1.00 0.00 138 ALA A N 14
ATOM 6017 C CA . ALA A 1 19 ? 10.716 -13.689 1.241 1.00 0.00 138 ALA A CA 14
ATOM 6018 C C . ALA A 1 19 ? 10.893 -14.508 2.516 1.00 0.00 138 ALA A C 14
ATOM 6019 O O . ALA A 1 19 ? 10.789 -13.982 3.623 1.00 0.00 138 ALA A O 14
ATOM 6026 N N . GLY A 1 20 ? 11.162 -15.799 2.350 1.00 0.00 139 GLY A N 14
ATOM 6027 C CA . GLY A 1 20 ? 11.354 -16.682 3.495 1.00 0.00 139 GLY A CA 14
ATOM 6028 C C . GLY A 1 20 ? 12.758 -16.532 4.070 1.00 0.00 139 GLY A C 14
ATOM 6029 O O . GLY A 1 20 ? 12.941 -16.512 5.288 1.00 0.00 139 GLY A O 14
ATOM 6033 N N . CYS A 1 21 ? 13.746 -16.428 3.188 1.00 0.00 140 CYS A N 14
ATOM 6034 C CA . CYS A 1 21 ? 15.130 -16.282 3.621 1.00 0.00 140 CYS A CA 14
ATOM 6035 C C . CYS A 1 21 ? 15.329 -14.950 4.339 1.00 0.00 140 CYS A C 14
ATOM 6036 O O . CYS A 1 21 ? 16.225 -14.811 5.171 1.00 0.00 140 CYS A O 14
ATOM 6044 N N . ILE A 1 22 ? 14.489 -13.975 4.009 1.00 0.00 141 ILE A N 14
ATOM 6045 C CA . ILE A 1 22 ? 14.583 -12.658 4.630 1.00 0.00 141 ILE A CA 14
ATOM 6046 C C . ILE A 1 22 ? 14.298 -12.750 6.125 1.00 0.00 141 ILE A C 14
ATOM 6047 O O . ILE A 1 22 ? 15.161 -12.452 6.950 1.00 0.00 141 ILE A O 14
ATOM 6063 N N . THR A 1 23 ? 13.082 -13.164 6.467 1.00 0.00 142 THR A N 14
ATOM 6064 C CA . THR A 1 23 ? 12.695 -13.291 7.867 1.00 0.00 142 THR A CA 14
ATOM 6065 C C . THR A 1 23 ? 13.585 -14.303 8.579 1.00 0.00 142 THR A C 14
ATOM 6066 O O . THR A 1 23 ? 14.405 -13.938 9.422 1.00 0.00 142 THR A O 14
ATOM 6077 N N . SER A 1 24 ? 13.419 -15.576 8.234 1.00 0.00 143 SER A N 14
ATOM 6078 C CA . SER A 1 24 ? 14.215 -16.634 8.849 1.00 0.00 143 SER A CA 14
ATOM 6079 C C . SER A 1 24 ? 13.967 -17.965 8.149 1.00 0.00 143 SER A C 14
ATOM 6080 O O . SER A 1 24 ? 13.554 -18.940 8.776 1.00 0.00 143 SER A O 14
ATOM 6088 N N . THR A 1 25 ? 14.222 -18.000 6.844 1.00 0.00 144 THR A N 14
ATOM 6089 C CA . THR A 1 25 ? 14.022 -19.219 6.069 1.00 0.00 144 THR A CA 14
ATOM 6090 C C . THR A 1 25 ? 12.584 -19.707 6.200 1.00 0.00 144 THR A C 14
ATOM 6091 O O . THR A 1 25 ? 11.852 -19.282 7.092 1.00 0.00 144 THR A O 14
ATOM 6102 N N . ASP A 1 26 ? 12.185 -20.604 5.304 1.00 0.00 145 ASP A N 14
ATOM 6103 C CA . ASP A 1 26 ? 10.831 -21.145 5.329 1.00 0.00 145 ASP A CA 14
ATOM 6104 C C . ASP A 1 26 ? 10.689 -22.176 6.448 1.00 0.00 145 ASP A C 14
ATOM 6105 O O . ASP A 1 26 ? 11.684 -22.702 6.946 1.00 0.00 145 ASP A O 14
ATOM 6114 N N . PRO A 1 27 ? 9.479 -22.471 6.850 1.00 0.00 146 PRO A N 14
ATOM 6115 C CA . PRO A 1 27 ? 9.214 -23.461 7.934 1.00 0.00 146 PRO A CA 14
ATOM 6116 C C . PRO A 1 27 ? 9.545 -24.887 7.504 1.00 0.00 146 PRO A C 14
ATOM 6117 O O . PRO A 1 27 ? 9.886 -25.133 6.347 1.00 0.00 146 PRO A O 14
ATOM 6128 N N . VAL A 1 28 ? 9.442 -25.822 8.442 1.00 0.00 147 VAL A N 14
ATOM 6129 C CA . VAL A 1 28 ? 9.733 -27.221 8.149 1.00 0.00 147 VAL A CA 14
ATOM 6130 C C . VAL A 1 28 ? 8.445 -27.991 7.878 1.00 0.00 147 VAL A C 14
ATOM 6131 O O . VAL A 1 28 ? 8.058 -28.865 8.654 1.00 0.00 147 VAL A O 14
ATOM 6144 N N . LEU A 1 29 ? 7.786 -27.663 6.771 1.00 0.00 148 LEU A N 14
ATOM 6145 C CA . LEU A 1 29 ? 6.542 -28.331 6.409 1.00 0.00 148 LEU A CA 14
ATOM 6146 C C . LEU A 1 29 ? 6.812 -29.780 6.011 1.00 0.00 148 LEU A C 14
ATOM 6147 O O . LEU A 1 29 ? 5.989 -30.663 6.253 1.00 0.00 148 LEU A O 14
ATOM 6163 N N . SER A 1 30 ? 7.968 -30.014 5.400 1.00 0.00 149 SER A N 14
ATOM 6164 C CA . SER A 1 30 ? 8.336 -31.360 4.973 1.00 0.00 149 SER A CA 14
ATOM 6165 C C . SER A 1 30 ? 8.294 -32.326 6.153 1.00 0.00 149 SER A C 14
ATOM 6166 O O . SER A 1 30 ? 8.201 -33.539 5.971 1.00 0.00 149 SER A O 14
ATOM 6174 N N . ALA A 1 31 ? 8.367 -31.778 7.362 1.00 0.00 150 ALA A N 14
ATOM 6175 C CA . ALA A 1 31 ? 8.338 -32.602 8.565 1.00 0.00 150 ALA A CA 14
ATOM 6176 C C . ALA A 1 31 ? 6.981 -33.284 8.714 1.00 0.00 150 ALA A C 14
ATOM 6177 O O . ALA A 1 31 ? 6.890 -34.394 9.238 1.00 0.00 150 ALA A O 14
ATOM 6184 N N . LEU A 1 32 ? 5.933 -32.612 8.252 1.00 0.00 151 LEU A N 14
ATOM 6185 C CA . LEU A 1 32 ? 4.586 -33.164 8.339 1.00 0.00 151 LEU A CA 14
ATOM 6186 C C . LEU A 1 32 ? 4.430 -34.348 7.390 1.00 0.00 151 LEU A C 14
ATOM 6187 O O . LEU A 1 32 ? 4.178 -35.474 7.822 1.00 0.00 151 LEU A O 14
ATOM 6203 N N . ILE A 1 33 ? 4.579 -34.089 6.096 1.00 0.00 152 ILE A N 14
ATOM 6204 C CA . ILE A 1 33 ? 4.452 -35.141 5.094 1.00 0.00 152 ILE A CA 14
ATOM 6205 C C . ILE A 1 33 ? 5.648 -36.088 5.158 1.00 0.00 152 ILE A C 14
ATOM 6206 O O . ILE A 1 33 ? 5.578 -37.221 4.683 1.00 0.00 152 ILE A O 14
ATOM 6222 N N . VAL A 1 34 ? 6.741 -35.612 5.746 1.00 0.00 153 VAL A N 14
ATOM 6223 C CA . VAL A 1 34 ? 7.945 -36.426 5.865 1.00 0.00 153 VAL A CA 14
ATOM 6224 C C . VAL A 1 34 ? 8.524 -36.734 4.487 1.00 0.00 153 VAL A C 14
ATOM 6225 O O . VAL A 1 34 ? 7.783 -36.971 3.533 1.00 0.00 153 VAL A O 14
ATOM 6238 N N . GLY A 1 35 ? 9.848 -36.727 4.391 1.00 0.00 154 GLY A N 14
ATOM 6239 C CA . GLY A 1 35 ? 10.514 -37.008 3.125 1.00 0.00 154 GLY A CA 14
ATOM 6240 C C . GLY A 1 35 ? 12.020 -37.145 3.320 1.00 0.00 154 GLY A C 14
ATOM 6241 O O . GLY A 1 35 ? 12.537 -38.252 3.480 1.00 0.00 154 GLY A O 14
ATOM 6245 N N . LEU A 1 6 ? 14.517 -21.844 -17.533 1.00 0.00 125 LEU A N 15
ATOM 6246 C CA . LEU A 1 6 ? 13.574 -22.471 -18.454 1.00 0.00 125 LEU A CA 15
ATOM 6247 C C . LEU A 1 6 ? 12.401 -21.539 -18.735 1.00 0.00 125 LEU A C 15
ATOM 6248 O O . LEU A 1 6 ? 11.430 -21.926 -19.387 1.00 0.00 125 LEU A O 15
ATOM 6264 N N . PHE A 1 7 ? 12.493 -20.309 -18.238 1.00 0.00 126 PHE A N 15
ATOM 6265 C CA . PHE A 1 7 ? 11.431 -19.331 -18.442 1.00 0.00 126 PHE A CA 15
ATOM 6266 C C . PHE A 1 7 ? 10.142 -19.789 -17.767 1.00 0.00 126 PHE A C 15
ATOM 6267 O O . PHE A 1 7 ? 9.118 -19.973 -18.423 1.00 0.00 126 PHE A O 15
ATOM 6284 N N . PRO A 1 8 ? 10.177 -19.971 -16.474 1.00 0.00 127 PRO A N 15
ATOM 6285 C CA . PRO A 1 8 ? 8.989 -20.417 -15.691 1.00 0.00 127 PRO A CA 15
ATOM 6286 C C . PRO A 1 8 ? 7.956 -19.303 -15.531 1.00 0.00 127 PRO A C 15
ATOM 6287 O O . PRO A 1 8 ? 8.308 -18.132 -15.401 1.00 0.00 127 PRO A O 15
ATOM 6298 N N . GLN A 1 9 ? 6.681 -19.679 -15.540 1.00 0.00 128 GLN A N 15
ATOM 6299 C CA . GLN A 1 9 ? 5.607 -18.705 -15.394 1.00 0.00 128 GLN A CA 15
ATOM 6300 C C . GLN A 1 9 ? 5.389 -18.364 -13.923 1.00 0.00 128 GLN A C 15
ATOM 6301 O O . GLN A 1 9 ? 5.509 -17.206 -13.520 1.00 0.00 128 GLN A O 15
ATOM 6315 N N . ILE A 1 10 ? 5.069 -19.377 -13.126 1.00 0.00 129 ILE A N 15
ATOM 6316 C CA . ILE A 1 10 ? 4.837 -19.172 -11.701 1.00 0.00 129 ILE A CA 15
ATOM 6317 C C . ILE A 1 10 ? 6.125 -18.748 -11.004 1.00 0.00 129 ILE A C 15
ATOM 6318 O O . ILE A 1 10 ? 6.730 -19.528 -10.269 1.00 0.00 129 ILE A O 15
ATOM 6334 N N . ASN A 1 11 ? 6.541 -17.507 -11.241 1.00 0.00 130 ASN A N 15
ATOM 6335 C CA . ASN A 1 11 ? 7.761 -16.991 -10.631 1.00 0.00 130 ASN A CA 15
ATOM 6336 C C . ASN A 1 11 ? 7.579 -16.831 -9.124 1.00 0.00 130 ASN A C 15
ATOM 6337 O O . ASN A 1 11 ? 8.551 -16.837 -8.369 1.00 0.00 130 ASN A O 15
ATOM 6348 N N . PHE A 1 12 ? 6.330 -16.688 -8.696 1.00 0.00 131 PHE A N 15
ATOM 6349 C CA . PHE A 1 12 ? 6.032 -16.528 -7.278 1.00 0.00 131 PHE A CA 15
ATOM 6350 C C . PHE A 1 12 ? 6.499 -17.748 -6.490 1.00 0.00 131 PHE A C 15
ATOM 6351 O O . PHE A 1 12 ? 6.727 -17.670 -5.282 1.00 0.00 131 PHE A O 15
ATOM 6368 N N . LEU A 1 13 ? 6.642 -18.874 -7.181 1.00 0.00 132 LEU A N 15
ATOM 6369 C CA . LEU A 1 13 ? 7.084 -20.104 -6.536 1.00 0.00 132 LEU A CA 15
ATOM 6370 C C . LEU A 1 13 ? 8.485 -19.934 -5.960 1.00 0.00 132 LEU A C 15
ATOM 6371 O O . LEU A 1 13 ? 8.703 -20.126 -4.764 1.00 0.00 132 LEU A O 15
ATOM 6387 N N . GLY A 1 14 ? 9.433 -19.572 -6.820 1.00 0.00 133 GLY A N 15
ATOM 6388 C CA . GLY A 1 14 ? 10.812 -19.378 -6.383 1.00 0.00 133 GLY A CA 15
ATOM 6389 C C . GLY A 1 14 ? 10.907 -18.248 -5.366 1.00 0.00 133 GLY A C 15
ATOM 6390 O O . GLY A 1 14 ? 11.770 -18.262 -4.488 1.00 0.00 133 GLY A O 15
ATOM 6394 N N . SER A 1 15 ? 10.014 -17.271 -5.488 1.00 0.00 134 SER A N 15
ATOM 6395 C CA . SER A 1 15 ? 10.007 -16.136 -4.573 1.00 0.00 134 SER A CA 15
ATOM 6396 C C . SER A 1 15 ? 9.624 -16.585 -3.166 1.00 0.00 134 SER A C 15
ATOM 6397 O O . SER A 1 15 ? 9.957 -15.926 -2.181 1.00 0.00 134 SER A O 15
ATOM 6405 N N . LEU A 1 16 ? 8.920 -17.710 -3.080 1.00 0.00 135 LEU A N 15
ATOM 6406 C CA . LEU A 1 16 ? 8.496 -18.238 -1.789 1.00 0.00 135 LEU A CA 15
ATOM 6407 C C . LEU A 1 16 ? 9.709 -18.670 -0.968 1.00 0.00 135 LEU A C 15
AT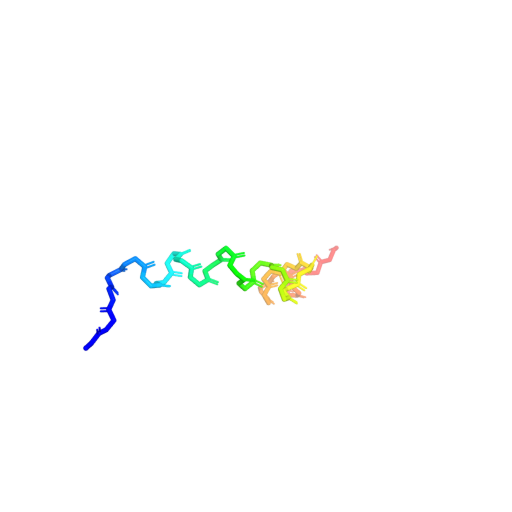OM 6408 O O . LEU A 1 16 ? 9.817 -18.341 0.214 1.00 0.00 135 LEU A O 15
ATOM 6424 N N . LEU A 1 17 ? 10.615 -19.406 -1.602 1.00 0.00 136 LEU A N 15
ATOM 6425 C CA . LEU A 1 17 ? 11.814 -19.876 -0.919 1.00 0.00 136 LEU A CA 15
ATOM 6426 C C . LEU A 1 17 ? 12.691 -18.698 -0.505 1.00 0.00 136 LEU A C 15
ATOM 6427 O O . LEU A 1 17 ? 13.230 -18.672 0.603 1.00 0.00 136 LEU A O 15
ATOM 6443 N N . ILE A 1 18 ? 12.829 -17.726 -1.401 1.00 0.00 137 ILE A N 15
ATOM 6444 C CA . ILE A 1 18 ? 13.644 -16.550 -1.118 1.00 0.00 137 ILE A CA 15
ATOM 6445 C C . ILE A 1 18 ? 12.998 -15.701 -0.028 1.00 0.00 137 ILE A C 15
ATOM 6446 O O . ILE A 1 18 ? 13.690 -15.080 0.780 1.00 0.00 137 ILE A O 15
ATOM 6462 N N . ALA A 1 19 ? 11.669 -15.679 -0.011 1.00 0.00 138 ALA A N 15
ATOM 6463 C CA . ALA A 1 19 ? 10.939 -14.901 0.984 1.00 0.00 138 ALA A CA 15
ATOM 6464 C C . ALA A 1 19 ? 11.357 -15.310 2.393 1.00 0.00 138 ALA A C 15
ATOM 6465 O O . ALA A 1 19 ? 11.164 -14.560 3.350 1.00 0.00 138 ALA A O 15
ATOM 6472 N N . GLY A 1 20 ? 11.929 -16.504 2.514 1.00 0.00 139 GLY A N 15
ATOM 6473 C CA . GLY A 1 20 ? 12.368 -17.001 3.812 1.00 0.00 139 GLY A CA 15
ATOM 6474 C C . GLY A 1 20 ? 13.672 -16.335 4.238 1.00 0.00 139 GLY A C 15
ATOM 6475 O O . GLY A 1 20 ? 14.013 -16.314 5.420 1.00 0.00 139 GLY A O 15
ATOM 6479 N N . CYS A 1 21 ? 14.399 -15.793 3.265 1.00 0.00 140 CYS A N 15
ATOM 6480 C CA . CYS A 1 21 ? 15.665 -15.128 3.551 1.00 0.00 140 CYS A CA 15
ATOM 6481 C C . CYS A 1 21 ? 15.435 -13.873 4.385 1.00 0.00 140 CYS A C 15
ATOM 6482 O O . CYS A 1 21 ? 15.989 -13.731 5.475 1.00 0.00 140 CYS A O 15
ATOM 6490 N N . ILE A 1 22 ? 14.616 -12.965 3.866 1.00 0.00 141 ILE A N 15
ATOM 6491 C CA . ILE A 1 22 ? 14.320 -11.724 4.572 1.00 0.00 141 ILE A CA 15
ATOM 6492 C C . ILE A 1 22 ? 13.589 -12.012 5.879 1.00 0.00 141 ILE A C 15
ATOM 6493 O O . ILE A 1 22 ? 13.665 -11.231 6.829 1.00 0.00 141 ILE A O 15
ATOM 6509 N N . THR A 1 23 ? 12.883 -13.136 5.920 1.00 0.00 142 THR A N 15
ATOM 6510 C CA . THR A 1 23 ? 12.140 -13.516 7.117 1.00 0.00 142 THR A CA 15
ATOM 6511 C C . THR A 1 23 ? 13.088 -13.696 8.299 1.00 0.00 142 THR A C 15
ATOM 6512 O O . THR A 1 23 ? 12.764 -13.323 9.427 1.00 0.00 142 THR A O 15
ATOM 6523 N N . SER A 1 24 ? 14.255 -14.271 8.033 1.00 0.00 143 SER A N 15
ATOM 6524 C CA . SER A 1 24 ? 15.242 -14.494 9.084 1.00 0.00 143 SER A CA 15
ATOM 6525 C C . SER A 1 24 ? 16.643 -14.159 8.584 1.00 0.00 143 SER A C 15
ATOM 6526 O O . SER A 1 24 ? 17.092 -14.683 7.564 1.00 0.00 143 SER A O 15
ATOM 6534 N N . THR A 1 25 ? 17.331 -13.284 9.310 1.00 0.00 144 THR A N 15
ATOM 6535 C CA . THR A 1 25 ? 18.680 -12.885 8.931 1.00 0.00 144 THR A CA 15
ATOM 6536 C C . THR A 1 25 ? 19.358 -12.135 10.075 1.00 0.00 144 THR A C 15
ATOM 6537 O O . THR A 1 25 ? 20.357 -11.445 9.873 1.00 0.00 144 THR A O 15
ATOM 6548 N N . ASP A 1 26 ? 18.808 -12.276 11.276 1.00 0.00 145 ASP A N 15
ATOM 6549 C CA . ASP A 1 26 ? 19.366 -11.608 12.446 1.00 0.00 145 ASP A CA 15
ATOM 6550 C C . ASP A 1 26 ? 19.109 -12.428 13.707 1.00 0.00 145 ASP A C 15
ATOM 6551 O O . ASP A 1 26 ? 18.454 -11.961 14.640 1.00 0.00 145 ASP A O 15
ATOM 6560 N N . PRO A 1 27 ? 19.609 -13.634 13.749 1.00 0.00 146 PRO A N 15
ATOM 6561 C CA . PRO A 1 27 ? 19.432 -14.540 14.920 1.00 0.00 146 PRO A CA 15
ATOM 6562 C C . PRO A 1 27 ? 20.291 -14.117 16.109 1.00 0.00 146 PRO A C 15
ATOM 6563 O O . PRO A 1 27 ? 21.511 -14.282 16.095 1.00 0.00 146 PRO A O 15
ATOM 6574 N N . VAL A 1 28 ? 19.645 -13.574 17.135 1.00 0.00 147 VAL A N 15
ATOM 6575 C CA . VAL A 1 28 ? 20.361 -13.131 18.327 1.00 0.00 147 VAL A CA 15
ATOM 6576 C C . VAL A 1 28 ? 20.552 -14.291 19.298 1.00 0.00 147 VAL A C 15
ATOM 6577 O O . VAL A 1 28 ? 20.910 -14.089 20.459 1.00 0.00 147 VAL A O 15
ATOM 6590 N N . LEU A 1 29 ? 20.312 -15.507 18.815 1.00 0.00 148 LEU A N 15
ATOM 6591 C CA . LEU A 1 29 ? 20.462 -16.693 19.650 1.00 0.00 148 LEU A CA 15
ATOM 6592 C C . LEU A 1 29 ? 21.933 -16.938 19.975 1.00 0.00 148 LEU A C 15
ATOM 6593 O O . LEU A 1 29 ? 22.268 -17.406 21.063 1.00 0.00 148 LEU A O 15
ATOM 6609 N N . SER A 1 30 ? 22.804 -16.620 19.024 1.00 0.00 149 SER A N 15
ATOM 6610 C CA . SER A 1 30 ? 24.236 -16.809 19.220 1.00 0.00 149 SER A CA 15
ATOM 6611 C C . SER A 1 30 ? 24.708 -16.074 20.471 1.00 0.00 149 SER A C 15
ATOM 6612 O O . SER A 1 30 ? 25.619 -16.529 21.165 1.00 0.00 149 SER A O 15
ATOM 6620 N N . ALA A 1 31 ? 24.084 -14.935 20.753 1.00 0.00 150 ALA A N 15
ATOM 6621 C CA . ALA A 1 31 ? 24.449 -14.145 21.923 1.00 0.00 150 ALA A CA 15
ATOM 6622 C C . ALA A 1 31 ? 24.117 -14.902 23.206 1.00 0.00 150 ALA A C 15
ATOM 6623 O O . ALA A 1 31 ? 24.659 -14.604 24.270 1.00 0.00 150 ALA A O 15
ATOM 6630 N N . LEU A 1 32 ? 23.223 -15.879 23.097 1.00 0.00 151 LEU A N 15
ATOM 6631 C CA . LEU A 1 32 ? 22.826 -16.671 24.253 1.00 0.00 151 LEU A CA 15
ATOM 6632 C C . LEU A 1 32 ? 23.970 -17.575 24.704 1.00 0.00 151 LEU A C 15
ATOM 6633 O O . LEU A 1 32 ? 24.333 -17.594 25.879 1.00 0.00 151 LEU A O 15
ATOM 6649 N N . ILE A 1 33 ? 24.532 -18.325 23.760 1.00 0.00 152 ILE A N 15
ATOM 6650 C CA . ILE A 1 33 ? 25.633 -19.230 24.072 1.00 0.00 152 ILE A CA 15
ATOM 6651 C C . ILE A 1 33 ? 26.907 -18.443 24.364 1.00 0.00 152 ILE A C 15
ATOM 6652 O O . ILE A 1 33 ? 27.668 -18.807 25.262 1.00 0.00 152 ILE A O 15
ATOM 6668 N N . VAL A 1 34 ? 27.115 -17.369 23.596 1.00 0.00 153 VAL A N 15
ATOM 6669 C CA . VAL A 1 34 ? 28.292 -16.500 23.741 1.00 0.00 153 VAL A CA 15
ATOM 6670 C C . VAL A 1 34 ? 29.453 -17.219 24.424 1.00 0.00 153 VAL A C 15
ATOM 6671 O O . VAL A 1 34 ? 30.028 -16.716 25.390 1.00 0.00 153 VAL A O 15
ATOM 6684 N N . GLY A 1 35 ? 29.794 -18.398 23.911 1.00 0.00 154 GLY A N 15
ATOM 6685 C CA . GLY A 1 35 ? 30.889 -19.178 24.478 1.00 0.00 154 GLY A CA 15
ATOM 6686 C C . GLY A 1 35 ? 32.230 -18.494 24.230 1.00 0.00 154 GLY A C 15
ATOM 6687 O O . GLY A 1 35 ? 32.357 -17.664 23.329 1.00 0.00 154 GLY A O 15
ATOM 6691 N N . LEU A 1 6 ? 7.143 -31.490 -6.127 1.00 0.00 125 LEU A N 16
ATOM 6692 C CA . LEU A 1 6 ? 7.821 -31.148 -4.882 1.00 0.00 125 LEU A CA 16
ATOM 6693 C C . LEU A 1 6 ? 9.044 -30.279 -5.159 1.00 0.00 125 LEU A C 16
ATOM 6694 O O . LEU A 1 6 ? 9.870 -30.053 -4.276 1.00 0.00 125 LEU A O 16
ATOM 6710 N N . PHE A 1 7 ? 9.152 -29.795 -6.393 1.00 0.00 126 PHE A N 16
ATOM 6711 C CA . PHE A 1 7 ? 10.279 -28.952 -6.775 1.00 0.00 126 PHE A CA 16
ATOM 6712 C C . PHE A 1 7 ? 9.851 -27.932 -7.825 1.00 0.00 126 PHE A C 16
ATOM 6713 O O . PHE A 1 7 ? 10.287 -27.989 -8.976 1.00 0.00 126 PHE A O 16
ATOM 6730 N N . PRO A 1 8 ? 9.013 -27.006 -7.447 1.00 0.00 127 PRO A N 16
ATOM 6731 C CA . PRO A 1 8 ? 8.510 -25.946 -8.365 1.00 0.00 127 PRO A CA 16
ATOM 6732 C C . PRO A 1 8 ? 9.639 -25.286 -9.153 1.00 0.00 127 PRO A C 16
ATOM 6733 O O . PRO A 1 8 ? 10.428 -24.520 -8.601 1.00 0.00 127 PRO A O 16
ATOM 6744 N N . GLN A 1 9 ? 9.707 -25.589 -10.445 1.00 0.00 128 GLN A N 16
ATOM 6745 C CA . GLN A 1 9 ? 10.743 -25.018 -11.300 1.00 0.00 128 GLN A CA 16
ATOM 6746 C C . GLN A 1 9 ? 10.386 -23.590 -11.693 1.00 0.00 128 GLN A C 16
ATOM 6747 O O . GLN A 1 9 ? 11.254 -22.808 -12.083 1.00 0.00 128 GLN A O 16
ATOM 6761 N N . ILE A 1 10 ? 9.105 -23.254 -11.589 1.00 0.00 129 ILE A N 16
ATOM 6762 C CA . ILE A 1 10 ? 8.645 -21.915 -11.936 1.00 0.00 129 ILE A CA 16
ATOM 6763 C C . ILE A 1 10 ? 9.245 -20.880 -10.990 1.00 0.00 129 ILE A C 16
ATOM 6764 O O . ILE A 1 10 ? 9.383 -21.126 -9.792 1.00 0.00 129 ILE A O 16
ATOM 6780 N N . ASN A 1 11 ? 9.600 -19.722 -11.537 1.00 0.00 130 ASN A N 16
ATOM 6781 C CA . ASN A 1 11 ? 10.185 -18.656 -10.732 1.00 0.00 130 ASN A CA 16
ATOM 6782 C C . ASN A 1 11 ? 9.150 -18.083 -9.768 1.00 0.00 130 ASN A C 16
ATOM 6783 O O . ASN A 1 11 ? 9.501 -17.455 -8.768 1.00 0.00 130 ASN A O 16
ATOM 6794 N N . PHE A 1 12 ? 7.877 -18.303 -10.076 1.00 0.00 131 PHE A N 16
ATOM 6795 C CA . PHE A 1 12 ? 6.799 -17.804 -9.229 1.00 0.00 131 PHE A CA 16
ATOM 6796 C C . PHE A 1 12 ? 6.895 -18.405 -7.830 1.00 0.00 131 PHE A C 16
ATOM 6797 O O . PHE A 1 12 ? 7.190 -17.704 -6.862 1.00 0.00 131 PHE A O 16
ATOM 6814 N N . LEU A 1 13 ? 6.645 -19.707 -7.733 1.00 0.00 132 LEU A N 16
ATOM 6815 C CA . LEU A 1 13 ? 6.707 -20.391 -6.447 1.00 0.00 132 LEU A CA 16
ATOM 6816 C C . LEU A 1 13 ? 8.115 -20.318 -5.867 1.00 0.00 132 LEU A C 16
ATOM 6817 O O . LEU A 1 13 ? 8.301 -20.387 -4.652 1.00 0.00 132 LEU A O 16
ATOM 6833 N N . GLY A 1 14 ? 9.104 -20.178 -6.744 1.00 0.00 133 GLY A N 16
ATOM 6834 C CA . GLY A 1 14 ? 10.493 -20.096 -6.307 1.00 0.00 133 GLY A CA 16
ATOM 6835 C C . GLY A 1 14 ? 10.762 -18.778 -5.590 1.00 0.00 133 GLY A C 16
ATOM 6836 O O . GLY A 1 14 ? 11.721 -18.661 -4.827 1.00 0.00 133 GLY A O 16
ATOM 6840 N N . SER A 1 15 ? 9.910 -17.790 -5.839 1.00 0.00 134 SER A N 16
ATOM 6841 C CA . SER A 1 15 ? 10.066 -16.484 -5.211 1.00 0.00 134 SER A CA 16
ATOM 6842 C C . SER A 1 15 ? 9.829 -16.580 -3.708 1.00 0.00 134 SER A C 16
ATOM 6843 O O . SER A 1 15 ? 10.454 -15.866 -2.923 1.00 0.00 134 SER A O 16
ATOM 6851 N N . LEU A 1 16 ? 8.922 -17.467 -3.313 1.00 0.00 135 LEU A N 16
ATOM 6852 C CA . LEU A 1 16 ? 8.609 -17.648 -1.900 1.00 0.00 135 LEU A CA 16
ATOM 6853 C C . LEU A 1 16 ? 9.811 -18.220 -1.154 1.00 0.00 135 LEU A C 16
ATOM 6854 O O . LEU A 1 16 ? 9.904 -18.111 0.068 1.00 0.00 135 LEU A O 16
ATOM 6870 N N . LEU A 1 17 ? 10.728 -18.829 -1.899 1.00 0.00 136 LEU A N 16
ATOM 6871 C CA . LEU A 1 17 ? 11.921 -19.414 -1.298 1.00 0.00 136 LEU A CA 16
ATOM 6872 C C . LEU A 1 17 ? 12.789 -18.331 -0.665 1.00 0.00 136 LEU A C 16
ATOM 6873 O O . LEU A 1 17 ? 13.129 -18.405 0.516 1.00 0.00 136 LEU A O 16
ATOM 6889 N N . ILE A 1 18 ? 13.142 -17.325 -1.458 1.00 0.00 137 ILE A N 16
ATOM 6890 C CA . ILE A 1 18 ? 13.971 -16.231 -0.964 1.00 0.00 137 ILE A CA 16
ATOM 6891 C C . ILE A 1 18 ? 13.205 -15.397 0.057 1.00 0.00 137 ILE A C 16
ATOM 6892 O O . ILE A 1 18 ? 13.799 -14.793 0.950 1.00 0.00 137 ILE A O 16
ATOM 6908 N N . ALA A 1 19 ? 11.883 -15.370 -0.080 1.00 0.00 138 ALA A N 16
ATOM 6909 C CA . ALA A 1 19 ? 11.045 -14.607 0.838 1.00 0.00 138 ALA A CA 16
ATOM 6910 C C . ALA A 1 19 ? 11.295 -15.042 2.279 1.00 0.00 138 ALA A C 16
ATOM 6911 O O . ALA A 1 19 ? 11.077 -14.273 3.215 1.00 0.00 138 ALA A O 16
ATOM 6918 N N . GLY A 1 20 ? 11.753 -16.277 2.448 1.00 0.00 139 GLY A N 16
ATOM 6919 C CA . GLY A 1 20 ? 12.030 -16.804 3.779 1.00 0.00 139 GLY A CA 16
ATOM 6920 C C . GLY A 1 20 ? 13.343 -16.251 4.323 1.00 0.00 139 GLY A C 16
ATOM 6921 O O . GLY A 1 20 ? 13.557 -16.209 5.534 1.00 0.00 139 GLY A O 16
ATOM 6925 N N . CYS A 1 21 ? 14.220 -15.828 3.417 1.00 0.00 140 CYS A N 16
ATOM 6926 C CA . CYS A 1 21 ? 15.511 -15.279 3.818 1.00 0.00 140 CYS A CA 16
ATOM 6927 C C . CYS A 1 21 ? 15.324 -13.970 4.578 1.00 0.00 140 CYS A C 16
ATOM 6928 O O . CYS A 1 21 ? 16.089 -13.657 5.491 1.00 0.00 140 CYS A O 16
ATOM 6936 N N . ILE A 1 22 ? 14.302 -13.211 4.197 1.00 0.00 141 ILE A N 16
ATOM 6937 C CA . ILE A 1 22 ? 14.024 -11.938 4.852 1.00 0.00 141 ILE A CA 16
ATOM 6938 C C . ILE A 1 22 ? 13.650 -12.157 6.314 1.00 0.00 141 ILE A C 16
ATOM 6939 O O . ILE A 1 22 ? 14.119 -11.441 7.199 1.00 0.00 141 ILE A O 16
ATOM 6955 N N . THR A 1 23 ? 12.804 -13.151 6.560 1.00 0.00 142 THR A N 16
ATOM 6956 C CA . THR A 1 23 ? 12.373 -13.456 7.919 1.00 0.00 142 THR A CA 16
ATOM 6957 C C . THR A 1 23 ? 13.568 -13.836 8.789 1.00 0.00 142 THR A C 16
ATOM 6958 O O . THR A 1 23 ? 13.549 -13.648 10.004 1.00 0.00 142 THR A O 16
ATOM 6969 N N . SER A 1 24 ? 14.607 -14.373 8.154 1.00 0.00 143 SER A N 16
ATOM 6970 C CA . SER A 1 24 ? 15.805 -14.776 8.879 1.00 0.00 143 SER A CA 16
ATOM 6971 C C . SER A 1 24 ? 15.559 -16.076 9.641 1.00 0.00 143 SER A C 16
ATOM 6972 O O . SER A 1 24 ? 14.495 -16.271 10.226 1.00 0.00 143 SER A O 16
ATOM 6980 N N . THR A 1 25 ? 16.551 -16.960 9.627 1.00 0.00 144 THR A N 16
ATOM 6981 C CA . THR A 1 25 ? 16.432 -18.238 10.319 1.00 0.00 144 THR A CA 16
ATOM 6982 C C . THR A 1 25 ? 17.755 -18.617 10.978 1.00 0.00 144 THR A C 16
ATOM 6983 O O . THR A 1 25 ? 17.790 -19.434 11.896 1.00 0.00 144 THR A O 16
ATOM 6994 N N . ASP A 1 26 ? 18.839 -18.016 10.501 1.00 0.00 145 ASP A N 16
ATOM 6995 C CA . ASP A 1 26 ? 20.160 -18.299 11.051 1.00 0.00 145 ASP A CA 16
ATOM 6996 C C . ASP A 1 26 ? 20.973 -17.012 11.177 1.00 0.00 145 ASP A C 16
ATOM 6997 O O . ASP A 1 26 ? 20.644 -15.998 10.559 1.00 0.00 145 ASP A O 16
ATOM 7006 N N . PRO A 1 27 ? 22.021 -17.034 11.958 1.00 0.00 146 PRO A N 16
ATOM 7007 C CA . PRO A 1 27 ? 22.896 -15.841 12.164 1.00 0.00 146 PRO A CA 16
ATOM 7008 C C . PRO A 1 27 ? 23.704 -15.501 10.916 1.00 0.00 146 PRO A C 16
ATOM 7009 O O . PRO A 1 27 ? 23.744 -16.275 9.959 1.00 0.00 146 PRO A O 16
ATOM 7020 N N . VAL A 1 28 ? 24.348 -14.338 10.932 1.00 0.00 147 VAL A N 16
ATOM 7021 C CA . VAL A 1 28 ? 25.153 -13.905 9.796 1.00 0.00 147 VAL A CA 16
ATOM 7022 C C . VAL A 1 28 ? 26.619 -14.268 10.009 1.00 0.00 147 VAL A C 16
ATOM 7023 O O . VAL A 1 28 ? 27.268 -13.757 10.922 1.00 0.00 147 VAL A O 16
ATOM 7036 N N . LEU A 1 29 ? 27.135 -15.150 9.160 1.00 0.00 148 LEU A N 16
ATOM 7037 C CA . LEU A 1 29 ? 28.526 -15.572 9.265 1.00 0.00 148 LEU A CA 16
ATOM 7038 C C . LEU A 1 29 ? 29.463 -14.428 8.895 1.00 0.00 148 LEU A C 16
ATOM 7039 O O . LEU A 1 29 ? 30.639 -14.433 9.260 1.00 0.00 148 LEU A O 16
ATOM 7055 N N . SER A 1 30 ? 28.935 -13.450 8.166 1.00 0.00 149 SER A N 16
ATOM 7056 C CA . SER A 1 30 ? 29.735 -12.302 7.752 1.00 0.00 149 SER A CA 16
ATOM 7057 C C . SER A 1 30 ? 30.359 -11.618 8.964 1.00 0.00 149 SER A C 16
ATOM 7058 O O . SER A 1 30 ? 31.361 -10.914 8.844 1.00 0.00 149 SER A O 16
ATOM 7066 N N . ALA A 1 31 ? 29.760 -11.832 10.132 1.00 0.00 150 ALA A N 16
ATOM 7067 C CA . ALA A 1 31 ? 30.266 -11.230 11.360 1.00 0.00 150 ALA A CA 16
ATOM 7068 C C . ALA A 1 31 ? 31.638 -11.799 11.710 1.00 0.00 150 ALA A C 16
ATOM 7069 O O . ALA A 1 31 ? 32.503 -11.088 12.220 1.00 0.00 150 ALA A O 16
ATOM 7076 N N . LEU A 1 32 ? 31.827 -13.084 11.433 1.00 0.00 151 LEU A N 16
ATOM 7077 C CA . LEU A 1 32 ? 33.097 -13.741 11.724 1.00 0.00 151 LEU A CA 16
ATOM 7078 C C . LEU A 1 32 ? 34.189 -13.228 10.790 1.00 0.00 151 LEU A C 16
ATOM 7079 O O . LEU A 1 32 ? 35.345 -13.089 11.189 1.00 0.00 151 LEU A O 16
ATOM 7095 N N . ILE A 1 33 ? 33.815 -12.951 9.545 1.00 0.00 152 ILE A N 16
ATOM 7096 C CA . ILE A 1 33 ? 34.772 -12.455 8.562 1.00 0.00 152 ILE A CA 16
ATOM 7097 C C . ILE A 1 33 ? 35.173 -11.019 8.882 1.00 0.00 152 ILE A C 16
ATOM 7098 O O . ILE A 1 33 ? 36.358 -10.693 8.941 1.00 0.00 152 ILE A O 16
ATOM 7114 N N . VAL A 1 34 ? 34.176 -10.163 9.086 1.00 0.00 153 VAL A N 16
ATOM 7115 C CA . VAL A 1 34 ? 34.436 -8.763 9.399 1.00 0.00 153 VAL A CA 16
ATOM 7116 C C . VAL A 1 34 ? 34.529 -8.560 10.908 1.00 0.00 153 VAL A C 16
ATOM 7117 O O . VAL A 1 34 ? 33.690 -9.052 11.662 1.00 0.00 153 VAL A O 16
ATOM 7130 N N . GLY A 1 35 ? 35.552 -7.830 11.340 1.00 0.00 154 GLY A N 16
ATOM 7131 C CA . GLY A 1 35 ? 35.743 -7.567 12.762 1.00 0.00 154 GLY A CA 16
ATOM 7132 C C . GLY A 1 35 ? 36.853 -6.546 12.982 1.00 0.00 154 GLY A C 16
ATOM 7133 O O . GLY A 1 35 ? 38.037 -6.871 12.890 1.00 0.00 154 GLY A O 16
ATOM 7137 N N . LEU A 1 6 ? 5.223 -7.752 -10.365 1.00 0.00 125 LEU A N 17
ATOM 7138 C CA . LEU A 1 6 ? 4.424 -7.551 -11.568 1.00 0.00 125 LEU A CA 17
ATOM 7139 C C . LEU A 1 6 ? 4.120 -8.887 -12.238 1.00 0.00 125 LEU A C 17
ATOM 7140 O O . LEU A 1 6 ? 4.972 -9.463 -12.913 1.00 0.00 125 LEU A O 17
ATOM 7156 N N . PHE A 1 7 ? 2.898 -9.374 -12.047 1.00 0.00 126 PHE A N 17
ATOM 7157 C CA . PHE A 1 7 ? 2.490 -10.643 -12.637 1.00 0.00 126 PHE A CA 17
ATOM 7158 C C . PHE A 1 7 ? 3.609 -11.673 -12.523 1.00 0.00 126 PHE A C 17
ATOM 7159 O O . PHE A 1 7 ? 4.130 -12.154 -13.531 1.00 0.00 126 PHE A O 17
ATOM 7176 N N . PRO A 1 8 ? 3.987 -12.014 -11.320 1.00 0.00 127 PRO A N 17
ATOM 7177 C CA . PRO A 1 8 ? 5.068 -13.007 -11.065 1.00 0.00 127 PRO A CA 17
ATOM 7178 C C . PRO A 1 8 ? 4.602 -14.440 -11.303 1.00 0.00 127 PRO A C 17
ATOM 7179 O O . PRO A 1 8 ? 3.912 -15.025 -10.470 1.00 0.00 127 PRO A O 17
ATOM 7190 N N . GLN A 1 9 ? 4.985 -15.000 -12.447 1.00 0.00 128 GLN A N 17
ATOM 7191 C CA . GLN A 1 9 ? 4.601 -16.366 -12.784 1.00 0.00 128 GLN A CA 17
ATOM 7192 C C . GLN A 1 9 ? 5.531 -17.366 -12.108 1.00 0.00 128 GLN A C 17
ATOM 7193 O O . GLN A 1 9 ? 5.123 -18.094 -11.202 1.00 0.00 128 GLN A O 17
ATOM 7207 N N . ILE A 1 10 ? 6.784 -17.399 -12.555 1.00 0.00 129 ILE A N 17
ATOM 7208 C CA . ILE A 1 10 ? 7.763 -18.316 -11.984 1.00 0.00 129 ILE A CA 17
ATOM 7209 C C . ILE A 1 10 ? 8.381 -17.723 -10.723 1.00 0.00 129 ILE A C 17
ATOM 7210 O O . ILE A 1 10 ? 8.915 -18.446 -9.881 1.00 0.00 129 ILE A O 17
ATOM 7226 N N . ASN A 1 11 ? 8.305 -16.402 -10.597 1.00 0.00 130 ASN A N 17
ATOM 7227 C CA . ASN A 1 11 ? 8.859 -15.721 -9.433 1.00 0.00 130 ASN A CA 17
ATOM 7228 C C . ASN A 1 11 ? 8.058 -16.062 -8.180 1.00 0.00 130 ASN A C 17
ATOM 7229 O O . ASN A 1 11 ? 8.548 -15.916 -7.060 1.00 0.00 130 ASN A O 17
ATOM 7240 N N . PHE A 1 12 ? 6.825 -16.517 -8.378 1.00 0.00 131 PHE A N 17
ATOM 7241 C CA . PHE A 1 12 ? 5.965 -16.876 -7.256 1.00 0.00 131 PHE A CA 17
ATOM 7242 C C . PHE A 1 12 ? 6.590 -18.002 -6.441 1.00 0.00 131 PHE A C 17
ATOM 7243 O O . PHE A 1 12 ? 6.822 -17.857 -5.240 1.00 0.00 131 PHE A O 17
ATOM 7260 N N . LEU A 1 13 ? 6.863 -19.123 -7.101 1.00 0.00 132 LEU A N 17
ATOM 7261 C CA . LEU A 1 13 ? 7.463 -20.268 -6.424 1.00 0.00 132 LEU A CA 17
ATOM 7262 C C . LEU A 1 13 ? 8.839 -19.906 -5.878 1.00 0.00 132 LEU A C 17
ATOM 7263 O O . LEU A 1 13 ? 9.225 -20.350 -4.796 1.00 0.00 132 LEU A O 17
ATOM 7279 N N . GLY A 1 14 ? 9.577 -19.099 -6.632 1.00 0.00 133 GLY A N 17
ATOM 7280 C CA . GLY A 1 14 ? 10.910 -18.684 -6.214 1.00 0.00 133 GLY A CA 17
ATOM 7281 C C . GLY A 1 14 ? 10.833 -17.653 -5.093 1.00 0.00 133 GLY A C 17
ATOM 7282 O O . GLY A 1 14 ? 11.736 -17.553 -4.264 1.00 0.00 133 GLY A O 17
ATOM 7286 N N . SER A 1 15 ? 9.746 -16.887 -5.075 1.00 0.00 134 SER A N 17
ATOM 7287 C CA . SER A 1 15 ? 9.560 -15.866 -4.051 1.00 0.00 134 SER A CA 17
ATOM 7288 C C . SER A 1 15 ? 9.377 -16.509 -2.680 1.00 0.00 134 SER A C 17
ATOM 7289 O O . SER A 1 15 ? 9.728 -15.923 -1.657 1.00 0.00 134 SER A O 17
ATOM 7297 N N . LEU A 1 16 ? 8.827 -17.719 -2.668 1.00 0.00 135 LEU A N 17
ATOM 7298 C CA . LEU A 1 16 ? 8.602 -18.433 -1.417 1.00 0.00 135 LEU A CA 17
ATOM 7299 C C . LEU A 1 16 ? 9.929 -18.793 -0.759 1.00 0.00 135 LEU A C 17
ATOM 7300 O O . LEU A 1 16 ? 10.121 -18.572 0.434 1.00 0.00 135 LEU A O 17
ATOM 7316 N N . LEU A 1 17 ? 10.844 -19.350 -1.550 1.00 0.00 136 LEU A N 17
ATOM 7317 C CA . LEU A 1 17 ? 12.151 -19.735 -1.033 1.00 0.00 136 LEU A CA 17
ATOM 7318 C C . LEU A 1 17 ? 12.929 -18.508 -0.572 1.00 0.00 136 LEU A C 17
ATOM 7319 O O . LEU A 1 17 ? 13.508 -18.498 0.514 1.00 0.00 136 LEU A O 17
ATOM 7335 N N . ILE A 1 18 ? 12.939 -17.473 -1.405 1.00 0.00 137 ILE A N 17
ATOM 7336 C CA . ILE A 1 18 ? 13.650 -16.243 -1.074 1.00 0.00 137 ILE A CA 17
ATOM 7337 C C . ILE A 1 18 ? 12.972 -15.533 0.094 1.00 0.00 137 ILE A C 17
ATOM 7338 O O . ILE A 1 18 ? 13.636 -14.926 0.934 1.00 0.00 137 ILE A O 17
ATOM 7354 N N . ALA A 1 19 ? 11.646 -15.611 0.138 1.00 0.00 138 ALA A N 17
ATOM 7355 C CA . ALA A 1 19 ? 10.889 -14.972 1.208 1.00 0.00 138 ALA A CA 17
ATOM 7356 C C . ALA A 1 19 ? 11.372 -15.456 2.571 1.00 0.00 138 ALA A C 17
ATOM 7357 O O . ALA A 1 19 ? 11.531 -14.667 3.502 1.00 0.00 138 ALA A O 17
ATOM 7364 N N . GLY A 1 20 ? 11.603 -16.761 2.682 1.00 0.00 139 GLY A N 17
ATOM 7365 C CA . GLY A 1 20 ? 12.068 -17.342 3.935 1.00 0.00 139 GLY A CA 17
ATOM 7366 C C . GLY A 1 20 ? 13.377 -16.699 4.379 1.00 0.00 139 GLY A C 17
ATOM 7367 O O . GLY A 1 20 ? 13.562 -16.396 5.558 1.00 0.00 139 GLY A O 17
ATOM 7371 N N . CYS A 1 21 ? 14.282 -16.493 3.429 1.00 0.00 140 CYS A N 17
ATOM 7372 C CA . CYS A 1 21 ? 15.571 -15.885 3.734 1.00 0.00 140 CYS A CA 17
ATOM 7373 C C . CYS A 1 21 ? 15.389 -14.440 4.186 1.00 0.00 140 CYS A C 17
ATOM 7374 O O . CYS A 1 21 ? 15.977 -14.011 5.179 1.00 0.00 140 CYS A O 17
ATOM 7382 N N . ILE A 1 22 ? 14.568 -13.695 3.453 1.00 0.00 141 ILE A N 17
ATOM 7383 C CA . ILE A 1 22 ? 14.315 -12.298 3.788 1.00 0.00 141 ILE A CA 17
ATOM 7384 C C . ILE A 1 22 ? 13.617 -12.191 5.141 1.00 0.00 141 ILE A C 17
ATOM 7385 O O . ILE A 1 22 ? 14.101 -11.514 6.048 1.00 0.00 141 ILE A O 17
ATOM 7401 N N . THR A 1 23 ? 12.477 -12.862 5.268 1.00 0.00 142 THR A N 17
ATOM 7402 C CA . THR A 1 23 ? 11.722 -12.835 6.515 1.00 0.00 142 THR A CA 17
ATOM 7403 C C . THR A 1 23 ? 12.553 -13.407 7.658 1.00 0.00 142 THR A C 17
ATOM 7404 O O . THR A 1 23 ? 12.968 -12.678 8.560 1.00 0.00 142 THR A O 17
ATOM 7415 N N . SER A 1 24 ? 12.793 -14.712 7.614 1.00 0.00 143 SER A N 17
ATOM 7416 C CA . SER A 1 24 ? 13.577 -15.370 8.653 1.00 0.00 143 SER A CA 17
ATOM 7417 C C . SER A 1 24 ? 13.428 -16.886 8.558 1.00 0.00 143 SER A C 17
ATOM 7418 O O . SER A 1 24 ? 12.613 -17.392 7.787 1.00 0.00 143 SER A O 17
ATOM 7426 N N . THR A 1 25 ? 14.222 -17.603 9.346 1.00 0.00 144 THR A N 17
ATOM 7427 C CA . THR A 1 25 ? 14.171 -19.060 9.344 1.00 0.00 144 THR A CA 17
ATOM 7428 C C . THR A 1 25 ? 14.888 -19.624 10.566 1.00 0.00 144 THR A C 17
ATOM 7429 O O . THR A 1 25 ? 15.624 -20.605 10.470 1.00 0.00 144 THR A O 17
ATOM 7440 N N . ASP A 1 26 ? 14.669 -18.994 11.716 1.00 0.00 145 ASP A N 17
ATOM 7441 C CA . ASP A 1 26 ? 15.299 -19.439 12.952 1.00 0.00 145 ASP A CA 17
ATOM 7442 C C . ASP A 1 26 ? 14.403 -20.423 13.701 1.00 0.00 145 ASP A C 17
ATOM 7443 O O . ASP A 1 26 ? 14.877 -21.440 14.208 1.00 0.00 145 ASP A O 17
ATOM 7452 N N . PRO A 1 27 ? 13.126 -20.146 13.784 1.00 0.00 146 PRO A N 17
ATOM 7453 C CA . PRO A 1 27 ? 12.158 -21.022 14.488 1.00 0.00 146 PRO A CA 17
ATOM 7454 C C . PRO A 1 27 ? 11.611 -22.122 13.583 1.00 0.00 146 PRO A C 17
ATOM 7455 O O . PRO A 1 27 ? 12.149 -23.229 13.542 1.00 0.00 146 PRO A O 17
ATOM 7466 N N . VAL A 1 28 ? 10.540 -21.813 12.861 1.00 0.00 147 VAL A N 17
ATOM 7467 C CA . VAL A 1 28 ? 9.930 -22.785 11.962 1.00 0.00 147 VAL A CA 17
ATOM 7468 C C . VAL A 1 28 ? 8.914 -22.101 11.045 1.00 0.00 147 VAL A C 17
ATOM 7469 O O . VAL A 1 28 ? 9.261 -21.191 10.293 1.00 0.00 147 VAL A O 17
ATOM 7482 N N . LEU A 1 29 ? 7.663 -22.544 11.112 1.00 0.00 148 LEU A N 17
ATOM 7483 C CA . LEU A 1 29 ? 6.614 -21.964 10.281 1.00 0.00 148 LEU A CA 17
ATOM 7484 C C . LEU A 1 29 ? 6.312 -20.534 10.719 1.00 0.00 148 LEU A C 17
ATOM 7485 O O . LEU A 1 29 ? 5.745 -19.749 9.959 1.00 0.00 148 LEU A O 17
ATOM 7501 N N . SER A 1 30 ? 6.693 -20.203 11.948 1.00 0.00 149 SER A N 17
ATOM 7502 C CA . SER A 1 30 ? 6.457 -18.864 12.475 1.00 0.00 149 SER A CA 17
ATOM 7503 C C . SER A 1 30 ? 7.056 -17.812 11.548 1.00 0.00 149 SER A C 17
ATOM 7504 O O . SER A 1 30 ? 6.391 -16.843 11.181 1.00 0.00 149 SER A O 17
ATOM 7512 N N . ALA A 1 31 ? 8.314 -18.010 11.170 1.00 0.00 150 ALA A N 17
ATOM 7513 C CA . ALA A 1 31 ? 8.993 -17.072 10.283 1.00 0.00 150 ALA A CA 17
ATOM 7514 C C . ALA A 1 31 ? 8.349 -17.083 8.900 1.00 0.00 150 ALA A C 17
ATOM 7515 O O . ALA A 1 31 ? 8.463 -16.118 8.144 1.00 0.00 150 ALA A O 17
ATOM 7522 N N . LEU A 1 32 ? 7.672 -18.181 8.577 1.00 0.00 151 LEU A N 17
ATOM 7523 C CA . LEU A 1 32 ? 7.013 -18.307 7.283 1.00 0.00 151 LEU A CA 17
ATOM 7524 C C . LEU A 1 32 ? 5.813 -17.369 7.198 1.00 0.00 151 LEU A C 17
ATOM 7525 O O . LEU A 1 32 ? 5.404 -16.966 6.108 1.00 0.00 151 LEU A O 17
ATOM 7541 N N . ILE A 1 33 ? 5.252 -17.026 8.352 1.00 0.00 152 ILE A N 17
ATOM 7542 C CA . ILE A 1 33 ? 4.099 -16.135 8.395 1.00 0.00 152 ILE A CA 17
ATOM 7543 C C . ILE A 1 33 ? 4.509 -14.709 8.041 1.00 0.00 152 ILE A C 17
ATOM 7544 O O . ILE A 1 33 ? 4.070 -14.161 7.029 1.00 0.00 152 ILE A O 17
ATOM 7560 N N . VAL A 1 34 ? 5.353 -14.115 8.877 1.00 0.00 153 VAL A N 17
ATOM 7561 C CA . VAL A 1 34 ? 5.816 -12.753 8.642 1.00 0.00 153 VAL A CA 17
ATOM 7562 C C . VAL A 1 34 ? 6.901 -12.375 9.644 1.00 0.00 153 VAL A C 17
ATOM 7563 O O . VAL A 1 34 ? 6.758 -11.406 10.390 1.00 0.00 153 VAL A O 17
ATOM 7576 N N . GLY A 1 35 ? 7.984 -13.144 9.655 1.00 0.00 154 GLY A N 17
ATOM 7577 C CA . GLY A 1 35 ? 9.088 -12.878 10.571 1.00 0.00 154 GLY A CA 17
ATOM 7578 C C . GLY A 1 35 ? 9.805 -11.586 10.198 1.00 0.00 154 GLY A C 17
ATOM 7579 O O . GLY A 1 35 ? 10.717 -11.147 10.899 1.00 0.00 154 GLY A O 17
ATOM 7583 N N . LEU A 1 6 ? 2.242 -12.130 -10.166 1.00 0.00 125 LEU A N 18
ATOM 7584 C CA . LEU A 1 6 ? 1.305 -13.157 -9.727 1.00 0.00 125 LEU A CA 18
ATOM 7585 C C . LEU A 1 6 ? 1.953 -14.058 -8.679 1.00 0.00 125 LEU A C 18
ATOM 7586 O O . LEU A 1 6 ? 1.404 -14.262 -7.596 1.00 0.00 125 LEU A O 18
ATOM 7602 N N . PHE A 1 7 ? 3.124 -14.593 -9.009 1.00 0.00 126 PHE A N 18
ATOM 7603 C CA . PHE A 1 7 ? 3.837 -15.471 -8.088 1.00 0.00 126 PHE A CA 18
ATOM 7604 C C . PHE A 1 7 ? 2.968 -16.663 -7.702 1.00 0.00 126 PHE A C 18
ATOM 7605 O O . PHE A 1 7 ? 2.575 -16.811 -6.545 1.00 0.00 126 PHE A O 18
ATOM 7622 N N . PRO A 1 8 ? 2.666 -17.509 -8.649 1.00 0.00 127 PRO A N 18
ATOM 7623 C CA . PRO A 1 8 ? 1.826 -18.718 -8.415 1.00 0.00 127 PRO A CA 18
ATOM 7624 C C . PRO A 1 8 ? 2.252 -19.482 -7.163 1.00 0.00 127 PRO A C 18
ATOM 7625 O O . PRO A 1 8 ? 3.389 -19.362 -6.709 1.00 0.00 127 PRO A O 18
ATOM 7636 N N . GLN A 1 9 ? 1.330 -20.265 -6.612 1.00 0.00 128 GLN A N 18
ATOM 7637 C CA . GLN A 1 9 ? 1.619 -21.044 -5.414 1.00 0.00 128 GLN A CA 18
ATOM 7638 C C . GLN A 1 9 ? 2.279 -22.370 -5.777 1.00 0.00 128 GLN A C 18
ATOM 7639 O O . GLN A 1 9 ? 2.922 -23.004 -4.940 1.00 0.00 128 GLN A O 18
ATOM 7653 N N . ILE A 1 10 ? 2.115 -22.786 -7.030 1.00 0.00 129 ILE A N 18
ATOM 7654 C CA . ILE A 1 10 ? 2.698 -24.040 -7.490 1.00 0.00 129 ILE A CA 18
ATOM 7655 C C . ILE A 1 10 ? 4.222 -24.001 -7.343 1.00 0.00 129 ILE A C 18
ATOM 7656 O O . ILE A 1 10 ? 4.743 -23.408 -6.400 1.00 0.00 129 ILE A O 18
ATOM 7672 N N . ASN A 1 11 ? 4.932 -24.633 -8.273 1.00 0.00 130 ASN A N 18
ATOM 7673 C CA . ASN A 1 11 ? 6.389 -24.655 -8.220 1.00 0.00 130 ASN A CA 18
ATOM 7674 C C . ASN A 1 11 ? 6.956 -23.264 -8.491 1.00 0.00 130 ASN A C 18
ATOM 7675 O O . ASN A 1 11 ? 8.054 -22.934 -8.044 1.00 0.00 130 ASN A O 18
ATOM 7686 N N . PHE A 1 12 ? 6.199 -22.456 -9.224 1.00 0.00 131 PHE A N 18
ATOM 7687 C CA . PHE A 1 12 ? 6.636 -21.102 -9.548 1.00 0.00 131 PHE A CA 18
ATOM 7688 C C . PHE A 1 12 ? 6.836 -20.286 -8.276 1.00 0.00 131 PHE A C 18
ATOM 7689 O O . PHE A 1 12 ? 7.531 -19.270 -8.280 1.00 0.00 131 PHE A O 18
ATOM 7706 N N . LEU A 1 13 ? 6.223 -20.740 -7.187 1.00 0.00 132 LEU A N 18
ATOM 7707 C CA . LEU A 1 13 ? 6.338 -20.046 -5.910 1.00 0.00 132 LEU A CA 18
ATOM 7708 C C . LEU A 1 13 ? 7.794 -20.020 -5.452 1.00 0.00 132 LEU A C 18
ATOM 7709 O O . LEU A 1 13 ? 8.175 -19.209 -4.608 1.00 0.00 132 LEU A O 18
ATOM 7725 N N . GLY A 1 14 ? 8.607 -20.905 -6.022 1.00 0.00 133 GLY A N 18
ATOM 7726 C CA . GLY A 1 14 ? 10.022 -20.973 -5.669 1.00 0.00 133 GLY A CA 18
ATOM 7727 C C . GLY A 1 14 ? 10.608 -19.577 -5.485 1.00 0.00 133 GLY A C 18
ATOM 7728 O O . GLY A 1 14 ? 11.559 -19.388 -4.727 1.00 0.00 133 GLY A O 18
ATOM 7732 N N . SER A 1 15 ? 10.033 -18.601 -6.182 1.00 0.00 134 SER A N 18
ATOM 7733 C CA . SER A 1 15 ? 10.508 -17.226 -6.085 1.00 0.00 134 SER A CA 18
ATOM 7734 C C . SER A 1 15 ? 10.236 -16.666 -4.692 1.00 0.00 134 SER A C 18
ATOM 7735 O O . SER A 1 15 ? 11.102 -16.032 -4.088 1.00 0.00 134 SER A O 18
ATOM 7743 N N . LEU A 1 16 ? 9.029 -16.904 -4.190 1.00 0.00 135 LEU A N 18
ATOM 7744 C CA . LEU A 1 16 ? 8.652 -16.420 -2.867 1.00 0.00 135 LEU A CA 18
ATOM 7745 C C . LEU A 1 16 ? 9.473 -17.116 -1.786 1.00 0.00 135 LEU A C 18
ATOM 7746 O O . LEU A 1 16 ? 9.585 -16.624 -0.664 1.00 0.00 135 LEU A O 18
ATOM 7762 N N . LEU A 1 17 ? 10.046 -18.264 -2.132 1.00 0.00 136 LEU A N 18
ATOM 7763 C CA . LEU A 1 17 ? 10.855 -19.021 -1.183 1.00 0.00 136 LEU A CA 18
ATOM 7764 C C . LEU A 1 17 ? 12.087 -18.221 -0.772 1.00 0.00 136 LEU A C 18
ATOM 7765 O O . LEU A 1 17 ? 12.699 -18.493 0.259 1.00 0.00 136 LEU A O 18
ATOM 7781 N N . ILE A 1 18 ? 12.443 -17.233 -1.587 1.00 0.00 137 ILE A N 18
ATOM 7782 C CA . ILE A 1 18 ? 13.605 -16.401 -1.297 1.00 0.00 137 ILE A CA 18
ATOM 7783 C C . ILE A 1 18 ? 13.356 -15.552 -0.054 1.00 0.00 137 ILE A C 18
ATOM 7784 O O . ILE A 1 18 ? 14.296 -15.083 0.587 1.00 0.00 137 ILE A O 18
ATOM 7800 N N . ALA A 1 19 ? 12.084 -15.361 0.282 1.00 0.00 138 ALA A N 18
ATOM 7801 C CA . ALA A 1 19 ? 11.723 -14.570 1.452 1.00 0.00 138 ALA A CA 18
ATOM 7802 C C . ALA A 1 19 ? 12.386 -15.133 2.705 1.00 0.00 138 ALA A C 18
ATOM 7803 O O . ALA A 1 19 ? 12.587 -14.417 3.687 1.00 0.00 138 ALA A O 18
ATOM 7810 N N . GLY A 1 20 ? 12.725 -16.417 2.663 1.00 0.00 139 GLY A N 18
ATOM 7811 C CA . GLY A 1 20 ? 13.365 -17.067 3.800 1.00 0.00 139 GLY A CA 18
ATOM 7812 C C . GLY A 1 20 ? 14.409 -16.153 4.432 1.00 0.00 139 GLY A C 18
ATOM 7813 O O . GLY A 1 20 ? 14.661 -16.220 5.635 1.00 0.00 139 GLY A O 18
ATOM 7817 N N . CYS A 1 21 ? 15.016 -15.301 3.612 1.00 0.00 140 CYS A N 18
ATOM 7818 C CA . CYS A 1 21 ? 16.032 -14.376 4.103 1.00 0.00 140 CYS A CA 18
ATOM 7819 C C . CYS A 1 21 ? 15.418 -13.368 5.068 1.00 0.00 140 CYS A C 18
ATOM 7820 O O . CYS A 1 21 ? 15.854 -13.244 6.212 1.00 0.00 140 CYS A O 18
ATOM 7828 N N . ILE A 1 22 ? 14.402 -12.651 4.598 1.00 0.00 141 ILE A N 18
ATOM 7829 C CA . ILE A 1 22 ? 13.733 -11.657 5.429 1.00 0.00 141 ILE A CA 18
ATOM 7830 C C . ILE A 1 22 ? 13.048 -12.327 6.616 1.00 0.00 141 ILE A C 18
ATOM 7831 O O . ILE A 1 22 ? 12.908 -11.730 7.684 1.00 0.00 141 ILE A O 18
ATOM 7847 N N . THR A 1 23 ? 12.624 -13.571 6.420 1.00 0.00 142 THR A N 18
ATOM 7848 C CA . THR A 1 23 ? 11.953 -14.314 7.481 1.00 0.00 142 THR A CA 18
ATOM 7849 C C . THR A 1 23 ? 12.876 -14.482 8.684 1.00 0.00 142 THR A C 18
ATOM 7850 O O . THR A 1 23 ? 12.419 -14.738 9.798 1.00 0.00 142 THR A O 18
ATOM 7861 N N . SER A 1 24 ? 14.176 -14.337 8.451 1.00 0.00 143 SER A N 18
ATOM 7862 C CA . SER A 1 24 ? 15.154 -14.475 9.523 1.00 0.00 143 SER A CA 18
ATOM 7863 C C . SER A 1 24 ? 14.659 -13.789 10.792 1.00 0.00 143 SER A C 18
ATOM 7864 O O . SER A 1 24 ? 13.803 -12.905 10.737 1.00 0.00 143 SER A O 18
ATOM 7872 N N . THR A 1 25 ? 15.202 -14.201 11.932 1.00 0.00 144 THR A N 18
ATOM 7873 C CA . THR A 1 25 ? 14.808 -13.617 13.210 1.00 0.00 144 THR A CA 18
ATOM 7874 C C . THR A 1 25 ? 14.767 -12.096 13.114 1.00 0.00 144 THR A C 18
ATOM 7875 O O . THR A 1 25 ? 15.799 -11.446 12.951 1.00 0.00 144 THR A O 18
ATOM 7886 N N . ASP A 1 26 ? 13.566 -11.534 13.218 1.00 0.00 145 ASP A N 18
ATOM 7887 C CA . ASP A 1 26 ? 13.399 -10.087 13.144 1.00 0.00 145 ASP A CA 18
ATOM 7888 C C . ASP A 1 26 ? 11.924 -9.696 13.259 1.00 0.00 145 ASP A C 18
ATOM 7889 O O . ASP A 1 26 ? 11.573 -8.829 14.059 1.00 0.00 145 ASP A O 18
ATOM 7898 N N . PRO A 1 27 ? 11.057 -10.307 12.484 1.00 0.00 146 PRO A N 18
ATOM 7899 C CA . PRO A 1 27 ? 9.603 -9.997 12.520 1.00 0.00 146 PRO A CA 18
ATOM 7900 C C . PRO A 1 27 ? 8.881 -10.743 13.640 1.00 0.00 146 PRO A C 18
ATOM 7901 O O . PRO A 1 27 ? 9.479 -11.554 14.345 1.00 0.00 146 PRO A O 18
ATOM 7912 N N . VAL A 1 28 ? 7.591 -10.462 13.795 1.00 0.00 147 VAL A N 18
ATOM 7913 C CA . VAL A 1 28 ? 6.796 -11.112 14.830 1.00 0.00 147 VAL A CA 18
ATOM 7914 C C . VAL A 1 28 ? 7.121 -12.600 14.901 1.00 0.00 147 VAL A C 18
ATOM 7915 O O . VAL A 1 28 ? 6.941 -13.332 13.927 1.00 0.00 147 VAL A O 18
ATOM 7928 N N . LEU A 1 29 ? 7.600 -13.041 16.059 1.00 0.00 148 LEU A N 18
ATOM 7929 C CA . LEU A 1 29 ? 7.946 -14.446 16.246 1.00 0.00 148 LEU A CA 18
ATOM 7930 C C . LEU A 1 29 ? 6.689 -15.310 16.253 1.00 0.00 148 LEU A C 18
ATOM 7931 O O . LEU A 1 29 ? 6.754 -16.519 16.033 1.00 0.00 148 LEU A O 18
ATOM 7947 N N . SER A 1 30 ? 5.546 -14.681 16.507 1.00 0.00 149 SER A N 18
ATOM 7948 C CA . SER A 1 30 ? 4.280 -15.403 16.540 1.00 0.00 149 SER A CA 18
ATOM 7949 C C . SER A 1 30 ? 4.055 -16.150 15.230 1.00 0.00 149 SER A C 18
ATOM 7950 O O . SER A 1 30 ? 3.324 -17.140 15.185 1.00 0.00 149 SER A O 18
ATOM 7958 N N . ALA A 1 31 ? 4.689 -15.670 14.164 1.00 0.00 150 ALA A N 18
ATOM 7959 C CA . ALA A 1 31 ? 4.552 -16.302 12.857 1.00 0.00 150 ALA A CA 18
ATOM 7960 C C . ALA A 1 31 ? 5.171 -17.696 12.867 1.00 0.00 150 ALA A C 18
ATOM 7961 O O . ALA A 1 31 ? 4.805 -18.553 12.063 1.00 0.00 150 ALA A O 18
ATOM 7968 N N . LEU A 1 32 ? 6.111 -17.913 13.781 1.00 0.00 151 LEU A N 18
ATOM 7969 C CA . LEU A 1 32 ? 6.775 -19.208 13.886 1.00 0.00 151 LEU A CA 18
ATOM 7970 C C . LEU A 1 32 ? 5.808 -20.262 14.418 1.00 0.00 151 LEU A C 18
ATOM 7971 O O . LEU A 1 32 ? 5.895 -21.436 14.059 1.00 0.00 151 LEU A O 18
ATOM 7987 N N . ILE A 1 33 ? 4.887 -19.833 15.274 1.00 0.00 152 ILE A N 18
ATOM 7988 C CA . ILE A 1 33 ? 3.907 -20.749 15.850 1.00 0.00 152 ILE A CA 18
ATOM 7989 C C . ILE A 1 33 ? 2.891 -21.177 14.796 1.00 0.00 152 ILE A C 18
ATOM 7990 O O . ILE A 1 33 ? 2.863 -22.336 14.382 1.00 0.00 152 ILE A O 18
ATOM 8006 N N . VAL A 1 34 ? 2.059 -20.234 14.366 1.00 0.00 153 VAL A N 18
ATOM 8007 C CA . VAL A 1 34 ? 1.044 -20.527 13.360 1.00 0.00 153 VAL A CA 18
ATOM 8008 C C . VAL A 1 34 ? 1.684 -21.127 12.112 1.00 0.00 153 VAL A C 18
ATOM 8009 O O . VAL A 1 34 ? 2.470 -20.470 11.429 1.00 0.00 153 VAL A O 18
ATOM 8022 N N . GLY A 1 35 ? 1.343 -22.378 11.821 1.00 0.00 154 GLY A N 18
ATOM 8023 C CA . GLY A 1 35 ? 1.891 -23.056 10.653 1.00 0.00 154 GLY A CA 18
ATOM 8024 C C . GLY A 1 35 ? 1.195 -24.393 10.422 1.00 0.00 154 GLY A C 18
ATOM 8025 O O . GLY A 1 35 ? 1.672 -25.229 9.657 1.00 0.00 154 GLY A O 18
ATOM 8029 N N . LEU A 1 6 ? 18.987 -15.212 -9.574 1.00 0.00 125 LEU A N 19
ATOM 8030 C CA . LEU A 1 6 ? 17.697 -14.728 -9.095 1.00 0.00 125 LEU A CA 19
ATOM 8031 C C . LEU A 1 6 ? 16.637 -14.869 -10.182 1.00 0.00 125 LEU A C 19
ATOM 8032 O O . LEU A 1 6 ? 15.682 -14.094 -10.234 1.00 0.00 125 LEU A O 19
ATOM 8048 N N . PHE A 1 7 ? 16.810 -15.863 -11.048 1.00 0.00 126 PHE A N 19
ATOM 8049 C CA . PHE A 1 7 ? 15.861 -16.095 -12.130 1.00 0.00 126 PHE A CA 19
ATOM 8050 C C . PHE A 1 7 ? 15.921 -17.547 -12.596 1.00 0.00 126 PHE A C 19
ATOM 8051 O O . PHE A 1 7 ? 16.224 -17.823 -13.757 1.00 0.00 126 PHE A O 19
ATOM 8068 N N . PRO A 1 8 ? 15.640 -18.470 -11.715 1.00 0.00 127 PRO A N 19
ATOM 8069 C CA . PRO A 1 8 ? 15.661 -19.925 -12.038 1.00 0.00 127 PRO A CA 19
ATOM 8070 C C . PRO A 1 8 ? 14.464 -20.343 -12.888 1.00 0.00 127 PRO A C 19
ATOM 8071 O O . PRO A 1 8 ? 13.606 -19.522 -13.216 1.00 0.00 127 PRO A O 19
ATOM 8082 N N . GLN A 1 9 ? 14.413 -21.623 -13.241 1.00 0.00 128 GLN A N 19
ATOM 8083 C CA . GLN A 1 9 ? 13.317 -22.138 -14.053 1.00 0.00 128 GLN A CA 19
ATOM 8084 C C . GLN A 1 9 ? 11.972 -21.752 -13.446 1.00 0.00 128 GLN A C 19
ATOM 8085 O O . GLN A 1 9 ? 11.246 -20.924 -13.996 1.00 0.00 128 GLN A O 19
ATOM 8099 N N . ILE A 1 10 ? 11.647 -22.357 -12.308 1.00 0.00 129 ILE A N 19
ATOM 8100 C CA . ILE A 1 10 ? 10.386 -22.068 -11.634 1.00 0.00 129 ILE A CA 19
ATOM 8101 C C . ILE A 1 10 ? 10.511 -20.810 -10.780 1.00 0.00 129 ILE A C 19
ATOM 8102 O O . ILE A 1 10 ? 10.709 -20.888 -9.568 1.00 0.00 129 ILE A O 19
ATOM 8118 N N . ASN A 1 11 ? 10.394 -19.652 -11.421 1.00 0.00 130 ASN A N 19
ATOM 8119 C CA . ASN A 1 11 ? 10.496 -18.382 -10.711 1.00 0.00 130 ASN A CA 19
ATOM 8120 C C . ASN A 1 11 ? 9.298 -18.190 -9.784 1.00 0.00 130 ASN A C 19
ATOM 8121 O O . ASN A 1 11 ? 9.351 -17.397 -8.843 1.00 0.00 130 ASN A O 19
ATOM 8132 N N . PHE A 1 12 ? 8.222 -18.920 -10.058 1.00 0.00 131 PHE A N 19
ATOM 8133 C CA . PHE A 1 12 ? 7.018 -18.820 -9.241 1.00 0.00 131 PHE A CA 19
ATOM 8134 C C . PHE A 1 12 ? 7.313 -19.221 -7.798 1.00 0.00 131 PHE A C 19
ATOM 8135 O O . PHE A 1 12 ? 7.239 -18.396 -6.888 1.00 0.00 131 PHE A O 19
ATOM 8152 N N . LEU A 1 13 ? 7.649 -20.491 -7.600 1.00 0.00 132 LEU A N 19
ATOM 8153 C CA . LEU A 1 13 ? 7.954 -20.989 -6.263 1.00 0.00 132 LEU A CA 19
ATOM 8154 C C . LEU A 1 13 ? 9.169 -20.269 -5.687 1.00 0.00 132 LEU A C 19
ATOM 8155 O O . LEU A 1 13 ? 9.101 -19.683 -4.607 1.00 0.00 132 LEU A O 19
ATOM 8171 N N . GLY A 1 14 ? 10.280 -20.319 -6.415 1.00 0.00 133 GLY A N 19
ATOM 8172 C CA . GLY A 1 14 ? 11.506 -19.667 -5.966 1.00 0.00 133 GLY A CA 19
ATOM 8173 C C . GLY A 1 14 ? 11.205 -18.299 -5.362 1.00 0.00 133 GLY A C 19
ATOM 8174 O O . GLY A 1 14 ? 11.997 -17.767 -4.583 1.00 0.00 133 GLY A O 19
ATOM 8178 N N . SER A 1 15 ? 10.059 -17.736 -5.726 1.00 0.00 134 SER A N 19
ATOM 8179 C CA . SER A 1 15 ? 9.664 -16.429 -5.212 1.00 0.00 134 SER A CA 19
ATOM 8180 C C . SER A 1 15 ? 9.387 -16.502 -3.715 1.00 0.00 134 SER A C 19
ATOM 8181 O O . SER A 1 15 ? 10.033 -15.820 -2.921 1.00 0.00 134 SER A O 19
ATOM 8189 N N . LEU A 1 16 ? 8.422 -17.334 -3.336 1.00 0.00 135 LEU A N 19
ATOM 8190 C CA . LEU A 1 16 ? 8.068 -17.488 -1.931 1.00 0.00 135 LEU A CA 19
ATOM 8191 C C . LEU A 1 16 ? 9.217 -18.122 -1.155 1.00 0.00 135 LEU A C 19
ATOM 8192 O O . LEU A 1 16 ? 9.326 -17.956 0.061 1.00 0.00 135 LEU A O 19
ATOM 8208 N N . LEU A 1 17 ? 10.073 -18.850 -1.863 1.00 0.00 136 LEU A N 19
ATOM 8209 C CA . LEU A 1 17 ? 11.211 -19.505 -1.231 1.00 0.00 136 LEU A CA 19
ATOM 8210 C C . LEU A 1 17 ? 12.176 -18.470 -0.658 1.00 0.00 136 LEU A C 19
ATOM 8211 O O . LEU A 1 17 ? 12.531 -18.522 0.519 1.00 0.00 136 LEU A O 19
ATOM 8227 N N . ILE A 1 18 ? 12.596 -17.531 -1.500 1.00 0.00 137 ILE A N 19
ATOM 8228 C CA . ILE A 1 18 ? 13.519 -16.488 -1.066 1.00 0.00 137 ILE A CA 19
ATOM 8229 C C . ILE A 1 18 ? 12.840 -15.553 -0.070 1.00 0.00 137 ILE A C 19
ATOM 8230 O O . ILE A 1 18 ? 13.498 -14.968 0.792 1.00 0.00 137 ILE A O 19
ATOM 8246 N N . ALA A 1 19 ? 11.525 -15.416 -0.195 1.00 0.00 138 ALA A N 19
ATOM 8247 C CA . ALA A 1 19 ? 10.769 -14.549 0.703 1.00 0.00 138 ALA A CA 19
ATOM 8248 C C . ALA A 1 19 ? 10.999 -14.949 2.156 1.00 0.00 138 ALA A C 19
ATOM 8249 O O . ALA A 1 19 ? 10.833 -14.137 3.067 1.00 0.00 138 ALA A O 19
ATOM 8256 N N . GLY A 1 20 ? 11.382 -16.203 2.365 1.00 0.00 139 GLY A N 19
ATOM 8257 C CA . GLY A 1 20 ? 11.632 -16.701 3.713 1.00 0.00 139 GLY A CA 19
ATOM 8258 C C . GLY A 1 20 ? 13.000 -16.253 4.215 1.00 0.00 139 GLY A C 19
ATOM 8259 O O . GLY A 1 20 ? 13.242 -16.192 5.421 1.00 0.00 139 GLY A O 19
ATOM 8263 N N . CYS A 1 21 ? 13.893 -15.941 3.281 1.00 0.00 140 CYS A N 19
ATOM 8264 C CA . CYS A 1 21 ? 15.236 -15.499 3.641 1.00 0.00 140 CYS A CA 19
ATOM 8265 C C . CYS A 1 21 ? 15.184 -14.155 4.361 1.00 0.00 140 CYS A C 19
ATOM 8266 O O . CYS A 1 21 ? 16.116 -13.786 5.075 1.00 0.00 140 CYS A O 19
ATOM 8274 N N . ILE A 1 22 ? 14.088 -13.428 4.167 1.00 0.00 141 ILE A N 19
ATOM 8275 C CA . ILE A 1 22 ? 13.926 -12.126 4.804 1.00 0.00 141 ILE A CA 19
ATOM 8276 C C . ILE A 1 22 ? 13.872 -12.274 6.321 1.00 0.00 141 ILE A C 19
ATOM 8277 O O . ILE A 1 22 ? 14.263 -11.368 7.057 1.00 0.00 141 ILE A O 19
ATOM 8293 N N . THR A 1 23 ? 13.383 -13.421 6.781 1.00 0.00 142 THR A N 19
ATOM 8294 C CA . THR A 1 23 ? 13.282 -13.678 8.213 1.00 0.00 142 THR A CA 19
ATOM 8295 C C . THR A 1 23 ? 14.661 -13.639 8.864 1.00 0.00 142 THR A C 19
ATOM 8296 O O . THR A 1 23 ? 14.789 -13.340 10.051 1.00 0.00 142 THR A O 19
ATOM 8307 N N . SER A 1 24 ? 15.689 -13.942 8.078 1.00 0.00 143 SER A N 19
ATOM 8308 C CA . SER A 1 24 ? 17.055 -13.939 8.590 1.00 0.00 143 SER A CA 19
ATOM 8309 C C . SER A 1 24 ? 17.766 -12.642 8.215 1.00 0.00 143 SER A C 19
ATOM 8310 O O . SER A 1 24 ? 17.124 -11.652 7.864 1.00 0.00 143 SER A O 19
ATOM 8318 N N . THR A 1 25 ? 19.091 -12.658 8.290 1.00 0.00 144 THR A N 19
ATOM 8319 C CA . THR A 1 25 ? 19.880 -11.476 7.955 1.00 0.00 144 THR A CA 19
ATOM 8320 C C . THR A 1 25 ? 19.424 -10.278 8.782 1.00 0.00 144 THR A C 19
ATOM 8321 O O . THR A 1 25 ? 18.356 -9.716 8.542 1.00 0.00 144 THR A O 19
ATOM 8332 N N . ASP A 1 26 ? 20.243 -9.893 9.755 1.00 0.00 145 ASP A N 19
ATOM 8333 C CA . ASP A 1 26 ? 19.915 -8.758 10.612 1.00 0.00 145 ASP A CA 19
ATOM 8334 C C . ASP A 1 26 ? 21.065 -8.447 11.571 1.00 0.00 145 ASP A C 19
ATOM 8335 O O . ASP A 1 26 ? 21.673 -7.380 11.485 1.00 0.00 145 ASP A O 19
ATOM 8344 N N . PRO A 1 27 ? 21.384 -9.344 12.477 1.00 0.00 146 PRO A N 19
ATOM 8345 C CA . PRO A 1 27 ? 22.496 -9.129 13.453 1.00 0.00 146 PRO A CA 19
ATOM 8346 C C . PRO A 1 27 ? 23.832 -8.888 12.755 1.00 0.00 146 PRO A C 19
ATOM 8347 O O . PRO A 1 27 ? 23.950 -9.063 11.542 1.00 0.00 146 PRO A O 19
ATOM 8358 N N . VAL A 1 28 ? 24.834 -8.487 13.530 1.00 0.00 147 VAL A N 19
ATOM 8359 C CA . VAL A 1 28 ? 26.157 -8.227 12.977 1.00 0.00 147 VAL A CA 19
ATOM 8360 C C . VAL A 1 28 ? 27.015 -9.487 13.025 1.00 0.00 147 VAL A C 19
ATOM 8361 O O . VAL A 1 28 ? 28.199 -9.460 12.690 1.00 0.00 147 VAL A O 19
ATOM 8374 N N . LEU A 1 29 ? 26.407 -10.593 13.445 1.00 0.00 148 LEU A N 19
ATOM 8375 C CA . LEU A 1 29 ? 27.125 -11.860 13.537 1.00 0.00 148 LEU A CA 19
ATOM 8376 C C . LEU A 1 29 ? 27.463 -12.383 12.144 1.00 0.00 148 LEU A C 19
ATOM 8377 O O . LEU A 1 29 ? 28.550 -12.916 11.918 1.00 0.00 148 LEU A O 19
ATOM 8393 N N . SER A 1 30 ? 26.526 -12.230 11.215 1.00 0.00 149 SER A N 19
ATOM 8394 C CA . SER A 1 30 ? 26.735 -12.691 9.847 1.00 0.00 149 SER A CA 19
ATOM 8395 C C . SER A 1 30 ? 27.999 -12.072 9.261 1.00 0.00 149 SER A C 19
ATOM 8396 O O . SER A 1 30 ? 28.803 -12.757 8.630 1.00 0.00 149 SER A O 19
ATOM 8404 N N . ALA A 1 31 ? 28.167 -10.770 9.474 1.00 0.00 150 ALA A N 19
ATOM 8405 C CA . ALA A 1 31 ? 29.337 -10.066 8.960 1.00 0.00 150 ALA A CA 19
ATOM 8406 C C . ALA A 1 31 ? 30.606 -10.566 9.646 1.00 0.00 150 ALA A C 19
ATOM 8407 O O . ALA A 1 31 ? 31.695 -10.509 9.076 1.00 0.00 150 ALA A O 19
ATOM 8414 N N . LEU A 1 32 ? 30.456 -11.057 10.872 1.00 0.00 151 LEU A N 19
ATOM 8415 C CA . LEU A 1 32 ? 31.596 -11.564 11.626 1.00 0.00 151 LEU A CA 19
ATOM 8416 C C . LEU A 1 32 ? 32.109 -12.864 11.014 1.00 0.00 151 LEU A C 19
ATOM 8417 O O . LEU A 1 32 ? 33.286 -12.978 10.674 1.00 0.00 151 LEU A O 19
ATOM 8433 N N . ILE A 1 33 ? 31.218 -13.838 10.878 1.00 0.00 152 ILE A N 19
ATOM 8434 C CA . ILE A 1 33 ? 31.592 -15.127 10.305 1.00 0.00 152 ILE A CA 19
ATOM 8435 C C . ILE A 1 33 ? 31.844 -14.994 8.806 1.00 0.00 152 ILE A C 19
ATOM 8436 O O . ILE A 1 33 ? 32.506 -15.837 8.201 1.00 0.00 152 ILE A O 19
ATOM 8452 N N . VAL A 1 34 ? 31.310 -13.932 8.213 1.00 0.00 153 VAL A N 19
ATOM 8453 C CA . VAL A 1 34 ? 31.484 -13.699 6.784 1.00 0.00 153 VAL A CA 19
ATOM 8454 C C . VAL A 1 34 ? 30.834 -14.817 5.976 1.00 0.00 153 VAL A C 19
ATOM 8455 O O . VAL A 1 34 ? 29.712 -15.234 6.265 1.00 0.00 153 VAL A O 19
ATOM 8468 N N . GLY A 1 35 ? 31.544 -15.299 4.962 1.00 0.00 154 GLY A N 19
ATOM 8469 C CA . GLY A 1 35 ? 31.027 -16.369 4.119 1.00 0.00 154 GLY A CA 19
ATOM 8470 C C . GLY A 1 35 ? 30.355 -15.804 2.872 1.00 0.00 154 GLY A C 19
ATOM 8471 O O . GLY A 1 35 ? 31.026 -15.346 1.947 1.00 0.00 154 GLY A O 19
ATOM 8475 N N . LEU A 1 6 ? 4.836 -25.323 -16.192 1.00 0.00 125 LEU A N 20
ATOM 8476 C CA . LEU A 1 6 ? 5.582 -24.301 -15.467 1.00 0.00 125 LEU A CA 20
ATOM 8477 C C . LEU A 1 6 ? 5.501 -22.962 -16.193 1.00 0.00 125 LEU A C 20
ATOM 8478 O O . LEU A 1 6 ? 6.118 -22.775 -17.241 1.00 0.00 125 LEU A O 20
ATOM 8494 N N . PHE A 1 7 ? 4.738 -22.031 -15.626 1.00 0.00 126 PHE A N 20
ATOM 8495 C CA . PHE A 1 7 ? 4.585 -20.709 -16.222 1.00 0.00 126 PHE A CA 20
ATOM 8496 C C . PHE A 1 7 ? 3.635 -19.844 -15.393 1.00 0.00 126 PHE A C 20
ATOM 8497 O O . PHE A 1 7 ? 3.940 -18.686 -15.103 1.00 0.00 126 PHE A O 20
ATOM 8514 N N . PRO A 1 8 ? 2.497 -20.371 -15.009 1.00 0.00 127 PRO A N 20
ATOM 8515 C CA . PRO A 1 8 ? 1.499 -19.609 -14.198 1.00 0.00 127 PRO A CA 20
ATOM 8516 C C . PRO A 1 8 ? 2.098 -19.082 -12.897 1.00 0.00 127 PRO A C 20
ATOM 8517 O O . PRO A 1 8 ? 3.290 -18.779 -12.829 1.00 0.00 127 PRO A O 20
ATOM 8528 N N . GLN A 1 9 ? 1.265 -18.974 -11.868 1.00 0.00 128 GLN A N 20
ATOM 8529 C CA . GLN A 1 9 ? 1.724 -18.481 -10.574 1.00 0.00 128 GLN A CA 20
ATOM 8530 C C . GLN A 1 9 ? 2.776 -19.414 -9.987 1.00 0.00 128 GLN A C 20
ATOM 8531 O O . GLN A 1 9 ? 3.545 -19.024 -9.110 1.00 0.00 128 GLN A O 20
ATOM 8545 N N . ILE A 1 10 ? 2.805 -20.650 -10.478 1.00 0.00 129 ILE A N 20
ATOM 8546 C CA . ILE A 1 10 ? 3.768 -21.632 -9.992 1.00 0.00 129 ILE A CA 20
ATOM 8547 C C . ILE A 1 10 ? 5.177 -21.049 -9.999 1.00 0.00 129 ILE A C 20
ATOM 8548 O O . ILE A 1 10 ? 6.024 -21.436 -9.193 1.00 0.00 129 ILE A O 20
ATOM 8564 N N . ASN A 1 11 ? 5.425 -20.116 -10.914 1.00 0.00 130 ASN A N 20
ATOM 8565 C CA . ASN A 1 11 ? 6.737 -19.488 -11.014 1.00 0.00 130 ASN A CA 20
ATOM 8566 C C . ASN A 1 11 ? 7.005 -18.615 -9.793 1.00 0.00 130 ASN A C 20
ATOM 8567 O O . ASN A 1 11 ? 8.084 -18.674 -9.202 1.00 0.00 130 ASN A O 20
ATOM 8578 N N . PHE A 1 12 ? 6.019 -17.808 -9.420 1.00 0.00 131 PHE A N 20
ATOM 8579 C CA . PHE A 1 12 ? 6.162 -16.927 -8.266 1.00 0.00 131 PHE A CA 20
ATOM 8580 C C . PHE A 1 12 ? 6.401 -17.742 -7.000 1.00 0.00 131 PHE A C 20
ATOM 8581 O O . PHE A 1 12 ? 6.921 -17.230 -6.010 1.00 0.00 131 PHE A O 20
ATOM 8598 N N . LEU A 1 13 ? 6.018 -19.015 -7.041 1.00 0.00 132 LEU A N 20
ATOM 8599 C CA . LEU A 1 13 ? 6.196 -19.893 -5.889 1.00 0.00 132 LEU A CA 20
ATOM 8600 C C . LEU A 1 13 ? 7.676 -20.039 -5.554 1.00 0.00 132 LEU A C 20
ATOM 8601 O O . LEU A 1 13 ? 8.047 -20.205 -4.392 1.00 0.00 132 LEU A O 20
ATOM 8617 N N . GLY A 1 14 ? 8.519 -19.977 -6.581 1.00 0.00 133 GLY A N 20
ATOM 8618 C CA . GLY A 1 14 ? 9.958 -20.104 -6.385 1.00 0.00 133 GLY A CA 20
ATOM 8619 C C . GLY A 1 14 ? 10.519 -18.873 -5.681 1.00 0.00 133 GLY A C 20
ATOM 8620 O O . GLY A 1 14 ? 11.518 -18.955 -4.966 1.00 0.00 133 GLY A O 20
ATOM 8624 N N . SER A 1 15 ? 9.871 -17.731 -5.890 1.00 0.00 134 SER A N 20
ATOM 8625 C CA . SER A 1 15 ? 10.315 -16.488 -5.270 1.00 0.00 134 SER A CA 20
ATOM 8626 C C . SER A 1 15 ? 10.133 -16.550 -3.757 1.00 0.00 134 SER A C 20
ATOM 8627 O O . SER A 1 15 ? 10.902 -15.949 -3.005 1.00 0.00 134 SER A O 20
ATOM 8635 N N . LEU A 1 16 ? 9.114 -17.281 -3.319 1.00 0.00 135 LEU A N 20
ATOM 8636 C CA . LEU A 1 16 ? 8.842 -17.416 -1.891 1.00 0.00 135 LEU A CA 20
ATOM 8637 C C . LEU A 1 16 ? 9.971 -18.177 -1.204 1.00 0.00 135 LEU A C 20
ATOM 8638 O O . LEU A 1 16 ? 10.157 -18.069 0.008 1.00 0.00 135 LEU A O 20
ATOM 8654 N N . LEU A 1 17 ? 10.722 -18.945 -1.986 1.00 0.00 136 LEU A N 20
ATOM 8655 C CA . LEU A 1 17 ? 11.832 -19.719 -1.444 1.00 0.00 136 LEU A CA 20
ATOM 8656 C C . LEU A 1 17 ? 12.909 -18.791 -0.889 1.00 0.00 136 LEU A C 20
ATOM 8657 O O . LEU A 1 17 ? 13.255 -18.860 0.290 1.00 0.00 136 LEU A O 20
ATOM 8673 N N . ILE A 1 18 ? 13.437 -17.926 -1.749 1.00 0.00 137 ILE A N 20
ATOM 8674 C CA . ILE A 1 18 ? 14.474 -16.989 -1.335 1.00 0.00 137 ILE A CA 20
ATOM 8675 C C . ILE A 1 18 ? 13.907 -15.959 -0.362 1.00 0.00 137 ILE A C 20
ATOM 8676 O O . ILE A 1 18 ? 14.619 -15.453 0.505 1.00 0.00 137 ILE A O 20
ATOM 8692 N N . ALA A 1 19 ? 12.623 -15.655 -0.514 1.00 0.00 138 ALA A N 20
ATOM 8693 C CA . ALA A 1 19 ? 11.970 -14.683 0.357 1.00 0.00 138 ALA A CA 20
ATOM 8694 C C . ALA A 1 19 ? 12.123 -15.088 1.821 1.00 0.00 138 ALA A C 20
ATOM 8695 O O . ALA A 1 19 ? 12.012 -14.254 2.719 1.00 0.00 138 ALA A O 20
ATOM 8702 N N . GLY A 1 20 ? 12.380 -16.371 2.050 1.00 0.00 139 GLY A N 20
ATOM 8703 C CA . GLY A 1 20 ? 12.547 -16.875 3.408 1.00 0.00 139 GLY A CA 20
ATOM 8704 C C . GLY A 1 20 ? 13.575 -16.049 4.172 1.00 0.00 139 GLY A C 20
ATOM 8705 O O . GLY A 1 20 ? 13.602 -16.057 5.403 1.00 0.00 139 GLY A O 20
ATOM 8709 N N . CYS A 1 21 ? 14.420 -15.335 3.434 1.00 0.00 140 CYS A N 20
ATOM 8710 C CA . CYS A 1 21 ? 15.447 -14.506 4.054 1.00 0.00 140 CYS A CA 20
ATOM 8711 C C . CYS A 1 21 ? 14.811 -13.362 4.837 1.00 0.00 140 CYS A C 20
ATOM 8712 O O . CYS A 1 21 ? 15.441 -12.773 5.716 1.00 0.00 140 CYS A O 20
ATOM 8720 N N . ILE A 1 22 ? 13.560 -13.053 4.512 1.00 0.00 141 ILE A N 20
ATOM 8721 C CA . ILE A 1 22 ? 12.848 -11.978 5.193 1.00 0.00 141 ILE A CA 20
ATOM 8722 C C . ILE A 1 22 ? 12.655 -12.312 6.668 1.00 0.00 141 ILE A C 20
ATOM 8723 O O . ILE A 1 22 ? 12.551 -11.418 7.508 1.00 0.00 141 ILE A O 20
ATOM 8739 N N . THR A 1 23 ? 12.611 -13.604 6.977 1.00 0.00 142 THR A N 20
ATOM 8740 C CA . THR A 1 23 ? 12.431 -14.044 8.355 1.00 0.00 142 THR A CA 20
ATOM 8741 C C . THR A 1 23 ? 13.579 -13.550 9.230 1.00 0.00 142 THR A C 20
ATOM 8742 O O . THR A 1 23 ? 13.456 -13.483 10.453 1.00 0.00 142 THR A O 20
ATOM 8753 N N . SER A 1 24 ? 14.693 -13.206 8.594 1.00 0.00 143 SER A N 20
ATOM 8754 C CA . SER A 1 24 ? 15.858 -12.719 9.324 1.00 0.00 143 SER A CA 20
ATOM 8755 C C . SER A 1 24 ? 15.437 -11.734 10.410 1.00 0.00 143 SER A C 20
ATOM 8756 O O . SER A 1 24 ? 15.138 -12.128 11.537 1.00 0.00 143 SER A O 20
ATOM 8764 N N . THR A 1 25 ? 15.416 -10.452 10.062 1.00 0.00 144 THR A N 20
ATOM 8765 C CA . THR A 1 25 ? 15.029 -9.418 11.016 1.00 0.00 144 THR A CA 20
ATOM 8766 C C . THR A 1 25 ? 14.194 -8.342 10.329 1.00 0.00 144 THR A C 20
ATOM 8767 O O . THR A 1 25 ? 13.042 -8.576 9.962 1.00 0.00 144 THR A O 20
ATOM 8778 N N . ASP A 1 26 ? 14.783 -7.163 10.158 1.00 0.00 145 ASP A N 20
ATOM 8779 C CA . ASP A 1 26 ? 14.084 -6.058 9.513 1.00 0.00 145 ASP A CA 20
ATOM 8780 C C . ASP A 1 26 ? 15.078 -5.076 8.900 1.00 0.00 145 ASP A C 20
ATOM 8781 O O . ASP A 1 26 ? 15.108 -3.900 9.263 1.00 0.00 145 ASP A O 20
ATOM 8790 N N . PRO A 1 27 ? 15.885 -5.538 7.982 1.00 0.00 146 PRO A N 20
ATOM 8791 C CA . PRO A 1 27 ? 16.904 -4.687 7.302 1.00 0.00 146 PRO A CA 20
ATOM 8792 C C . PRO A 1 27 ? 16.271 -3.725 6.300 1.00 0.00 146 PRO A C 20
ATOM 8793 O O . PRO A 1 27 ? 15.053 -3.544 6.283 1.00 0.00 146 PRO A O 20
ATOM 8804 N N . VAL A 1 28 ? 17.106 -3.113 5.467 1.00 0.00 147 VAL A N 20
ATOM 8805 C CA . VAL A 1 28 ? 16.617 -2.172 4.466 1.00 0.00 147 VAL A CA 20
ATOM 8806 C C . VAL A 1 28 ? 15.396 -2.740 3.749 1.00 0.00 147 VAL A C 20
ATOM 8807 O O . VAL A 1 28 ? 15.525 -3.478 2.774 1.00 0.00 147 VAL A O 20
ATOM 8820 N N . LEU A 1 29 ? 14.212 -2.389 4.240 1.00 0.00 148 LEU A N 20
ATOM 8821 C CA . LEU A 1 29 ? 12.974 -2.870 3.639 1.00 0.00 148 LEU A CA 20
ATOM 8822 C C . LEU A 1 29 ? 12.769 -2.246 2.262 1.00 0.00 148 LEU A C 20
ATOM 8823 O O . LEU A 1 29 ? 12.015 -2.765 1.439 1.00 0.00 148 LEU A O 20
ATOM 8839 N N . SER A 1 30 ? 13.445 -1.128 2.018 1.00 0.00 149 SER A N 20
ATOM 8840 C CA . SER A 1 30 ? 13.331 -0.440 0.738 1.00 0.00 149 SER A CA 20
ATOM 8841 C C . SER A 1 30 ? 13.676 -1.384 -0.409 1.00 0.00 149 SER A C 20
ATOM 8842 O O . SER A 1 30 ? 13.294 -1.149 -1.556 1.00 0.00 149 SER A O 20
ATOM 8850 N N . ALA A 1 31 ? 14.402 -2.452 -0.092 1.00 0.00 150 ALA A N 20
ATOM 8851 C CA . ALA A 1 31 ? 14.793 -3.425 -1.105 1.00 0.00 150 ALA A CA 20
ATOM 8852 C C . ALA A 1 31 ? 13.568 -4.147 -1.656 1.00 0.00 150 ALA A C 20
ATOM 8853 O O . ALA A 1 31 ? 13.523 -4.506 -2.832 1.00 0.00 150 ALA A O 20
ATOM 8860 N N . LEU A 1 32 ? 12.577 -4.359 -0.797 1.00 0.00 151 LEU A N 20
ATOM 8861 C CA . LEU A 1 32 ? 11.355 -5.041 -1.208 1.00 0.00 151 LEU A CA 20
ATOM 8862 C C . LEU A 1 32 ? 10.542 -4.161 -2.152 1.00 0.00 151 LEU A C 20
ATOM 8863 O O . LEU A 1 32 ? 9.785 -4.661 -2.984 1.00 0.00 151 LEU A O 20
ATOM 8879 N N . ILE A 1 33 ? 10.705 -2.848 -2.018 1.00 0.00 152 ILE A N 20
ATOM 8880 C CA . ILE A 1 33 ? 9.980 -1.908 -2.865 1.00 0.00 152 ILE A CA 20
ATOM 8881 C C . ILE A 1 33 ? 10.526 -1.944 -4.289 1.00 0.00 152 ILE A C 20
ATOM 8882 O O . ILE A 1 33 ? 9.764 -1.948 -5.256 1.00 0.00 152 ILE A O 20
ATOM 8898 N N . VAL A 1 34 ? 11.849 -1.968 -4.410 1.00 0.00 153 VAL A N 20
ATOM 8899 C CA . VAL A 1 34 ? 12.486 -2.002 -5.722 1.00 0.00 153 VAL A CA 20
ATOM 8900 C C . VAL A 1 34 ? 12.096 -3.271 -6.475 1.00 0.00 153 VAL A C 20
ATOM 8901 O O . VAL A 1 34 ? 12.399 -3.420 -7.658 1.00 0.00 153 VAL A O 20
ATOM 8914 N N . GLY A 1 35 ? 11.421 -4.180 -5.780 1.00 0.00 154 GLY A N 20
ATOM 8915 C CA . GLY A 1 35 ? 10.994 -5.433 -6.393 1.00 0.00 154 GLY A CA 20
ATOM 8916 C C . GLY A 1 35 ? 12.005 -6.543 -6.125 1.00 0.00 154 GLY A C 20
ATOM 8917 O O . GLY A 1 35 ? 11.970 -7.187 -5.077 1.00 0.00 154 GLY A O 20
ATOM 8921 N N . LEU A 1 6 ? 16.871 -27.571 -0.765 1.00 0.00 125 LEU A N 21
ATOM 8922 C CA . LEU A 1 6 ? 18.210 -27.766 -1.311 1.00 0.00 125 LEU A CA 21
ATOM 8923 C C . LEU A 1 6 ? 18.395 -26.945 -2.583 1.00 0.00 125 LEU A C 21
ATOM 8924 O O . LEU A 1 6 ? 19.138 -25.963 -2.597 1.00 0.00 125 LEU A O 21
ATOM 8940 N N . PHE A 1 7 ? 17.715 -27.354 -3.648 1.00 0.00 126 PHE A N 21
ATOM 8941 C CA . PHE A 1 7 ? 17.812 -26.647 -4.920 1.00 0.00 126 PHE A CA 21
ATOM 8942 C C . PHE A 1 7 ? 16.537 -26.835 -5.737 1.00 0.00 126 PHE A C 21
ATOM 8943 O O . PHE A 1 7 ? 16.547 -27.479 -6.787 1.00 0.00 126 PHE A O 21
ATOM 8960 N N . PRO A 1 8 ? 15.449 -26.286 -5.271 1.00 0.00 127 PRO A N 21
ATOM 8961 C CA . PRO A 1 8 ? 14.132 -26.388 -5.963 1.00 0.00 127 PRO A CA 21
ATOM 8962 C C . PRO A 1 8 ? 14.240 -26.069 -7.452 1.00 0.00 127 PRO A C 21
ATOM 8963 O O . PRO A 1 8 ? 14.864 -25.082 -7.841 1.00 0.00 127 PRO A O 21
ATOM 8974 N N . GLN A 1 9 ? 13.626 -26.909 -8.278 1.00 0.00 128 GLN A N 21
ATOM 8975 C CA . GLN A 1 9 ? 13.660 -26.706 -9.722 1.00 0.00 128 GLN A CA 21
ATOM 8976 C C . GLN A 1 9 ? 12.652 -25.639 -10.135 1.00 0.00 128 GLN A C 21
ATOM 8977 O O . GLN A 1 9 ? 12.993 -24.687 -10.839 1.00 0.00 128 GLN A O 21
ATOM 8991 N N . ILE A 1 10 ? 11.411 -25.800 -9.691 1.00 0.00 129 ILE A N 21
ATOM 8992 C CA . ILE A 1 10 ? 10.360 -24.843 -10.021 1.00 0.00 129 ILE A CA 21
ATOM 8993 C C . ILE A 1 10 ? 10.808 -23.423 -9.693 1.00 0.00 129 ILE A C 21
ATOM 8994 O O . ILE A 1 10 ? 10.796 -23.009 -8.534 1.00 0.00 129 ILE A O 21
ATOM 9010 N N . ASN A 1 11 ? 11.202 -22.680 -10.723 1.00 0.00 130 ASN A N 21
ATOM 9011 C CA . ASN A 1 11 ? 11.651 -21.306 -10.533 1.00 0.00 130 ASN A CA 21
ATOM 9012 C C . ASN A 1 11 ? 10.489 -20.415 -10.112 1.00 0.00 130 ASN A C 21
ATOM 9013 O O . ASN A 1 11 ? 10.690 -19.335 -9.555 1.00 0.00 130 ASN A O 21
ATOM 9024 N N . PHE A 1 12 ? 9.270 -20.873 -10.379 1.00 0.00 131 PHE A N 21
ATOM 9025 C CA . PHE A 1 12 ? 8.081 -20.109 -10.023 1.00 0.00 131 PHE A CA 21
ATOM 9026 C C . PHE A 1 12 ? 8.014 -19.891 -8.515 1.00 0.00 131 PHE A C 21
ATOM 9027 O O . PHE A 1 12 ? 8.189 -18.773 -8.030 1.00 0.00 131 PHE A O 21
ATOM 9044 N N . LEU A 1 13 ? 7.760 -20.967 -7.777 1.00 0.00 132 LEU A N 21
ATOM 9045 C CA . LEU A 1 13 ? 7.673 -20.882 -6.324 1.00 0.00 132 LEU A CA 21
ATOM 9046 C C . LEU A 1 13 ? 9.004 -20.427 -5.733 1.00 0.00 132 LEU A C 21
ATOM 9047 O O . LEU A 1 13 ? 9.038 -19.755 -4.702 1.00 0.00 132 LEU A O 21
ATOM 9063 N N . GLY A 1 14 ? 10.096 -20.798 -6.393 1.00 0.00 133 GLY A N 21
ATOM 9064 C CA . GLY A 1 14 ? 11.424 -20.420 -5.922 1.00 0.00 133 GLY A CA 21
ATOM 9065 C C . GLY A 1 14 ? 11.456 -18.957 -5.496 1.00 0.00 133 GLY A C 21
ATOM 9066 O O . GLY A 1 14 ? 12.154 -18.591 -4.550 1.00 0.00 133 GLY A O 21
ATOM 9070 N N . SER A 1 15 ? 10.698 -18.124 -6.200 1.00 0.00 134 SER A N 21
ATOM 9071 C CA . SER A 1 15 ? 10.648 -16.700 -5.886 1.00 0.00 134 SER A CA 21
ATOM 9072 C C . SER A 1 15 ? 9.988 -16.475 -4.529 1.00 0.00 134 SER A C 21
ATOM 9073 O O . SER A 1 15 ? 10.498 -15.723 -3.698 1.00 0.00 134 SER A O 21
ATOM 9081 N N . LEU A 1 16 ? 8.853 -17.131 -4.311 1.00 0.00 135 LEU A N 21
ATOM 9082 C CA . LEU A 1 16 ? 8.132 -16.994 -3.052 1.00 0.00 135 LEU A CA 21
ATOM 9083 C C . LEU A 1 16 ? 8.946 -17.580 -1.902 1.00 0.00 135 LEU A C 21
ATOM 9084 O O . LEU A 1 16 ? 8.793 -17.174 -0.750 1.00 0.00 135 LEU A O 21
ATOM 9100 N N . LEU A 1 17 ? 9.811 -18.537 -2.224 1.00 0.00 136 LEU A N 21
ATOM 9101 C CA . LEU A 1 17 ? 10.645 -19.172 -1.210 1.00 0.00 136 LEU A CA 21
ATOM 9102 C C . LEU A 1 17 ? 11.606 -18.159 -0.596 1.00 0.00 136 LEU A C 21
ATOM 9103 O O . LEU A 1 17 ? 12.126 -18.368 0.501 1.00 0.00 136 LEU A O 21
ATOM 9119 N N . ILE A 1 18 ? 11.838 -17.062 -1.309 1.00 0.00 137 ILE A N 21
ATOM 9120 C CA . ILE A 1 18 ? 12.738 -16.023 -0.823 1.00 0.00 137 ILE A CA 21
ATOM 9121 C C . ILE A 1 18 ? 12.144 -15.328 0.397 1.00 0.00 137 ILE A C 21
ATOM 9122 O O . ILE A 1 18 ? 12.861 -14.696 1.175 1.00 0.00 137 ILE A O 21
ATOM 9138 N N . ALA A 1 19 ? 10.831 -15.449 0.560 1.00 0.00 138 ALA A N 21
ATOM 9139 C CA . ALA A 1 19 ? 10.150 -14.828 1.690 1.00 0.00 138 ALA A CA 21
ATOM 9140 C C . ALA A 1 19 ? 10.766 -15.292 3.006 1.00 0.00 138 ALA A C 21
ATOM 9141 O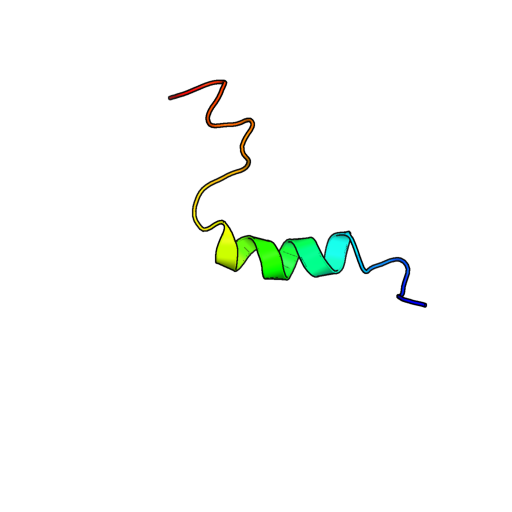 O . ALA A 1 19 ? 10.627 -14.630 4.035 1.00 0.00 138 ALA A O 21
ATOM 9148 N N . GLY A 1 20 ? 11.446 -16.434 2.966 1.00 0.00 139 GLY A N 21
ATOM 9149 C CA . GLY A 1 20 ? 12.080 -16.976 4.162 1.00 0.00 139 GLY A CA 21
ATOM 9150 C C . GLY A 1 20 ? 13.425 -16.305 4.417 1.00 0.00 139 GLY A C 21
ATOM 9151 O O . GLY A 1 20 ? 13.895 -16.248 5.554 1.00 0.00 139 GLY A O 21
ATOM 9155 N N . CYS A 1 21 ? 14.041 -15.802 3.353 1.00 0.00 140 CYS A N 21
ATOM 9156 C CA . CYS A 1 21 ? 15.333 -15.137 3.473 1.00 0.00 140 CYS A CA 21
ATOM 9157 C C . CYS A 1 21 ? 15.201 -13.854 4.286 1.00 0.00 140 CYS A C 21
ATOM 9158 O O . CYS A 1 21 ? 16.176 -13.369 4.862 1.00 0.00 140 CYS A O 21
ATOM 9166 N N . ILE A 1 22 ? 13.992 -13.304 4.326 1.00 0.00 141 ILE A N 21
ATOM 9167 C CA . ILE A 1 22 ? 13.744 -12.076 5.071 1.00 0.00 141 ILE A CA 21
ATOM 9168 C C . ILE A 1 22 ? 13.976 -12.298 6.563 1.00 0.00 141 ILE A C 21
ATOM 9169 O O . ILE A 1 22 ? 14.409 -11.392 7.274 1.00 0.00 141 ILE A O 21
ATOM 9185 N N . THR A 1 23 ? 13.689 -13.510 7.028 1.00 0.00 142 THR A N 21
ATOM 9186 C CA . THR A 1 23 ? 13.870 -13.839 8.438 1.00 0.00 142 THR A CA 21
ATOM 9187 C C . THR A 1 23 ? 15.333 -13.688 8.838 1.00 0.00 142 THR A C 21
ATOM 9188 O O . THR A 1 23 ? 15.642 -13.341 9.978 1.00 0.00 142 THR A O 21
ATOM 9199 N N . SER A 1 24 ? 16.231 -13.950 7.894 1.00 0.00 143 SER A N 21
ATOM 9200 C CA . SER A 1 24 ? 17.661 -13.838 8.160 1.00 0.00 143 SER A CA 21
ATOM 9201 C C . SER A 1 24 ? 18.468 -14.369 6.981 1.00 0.00 143 SER A C 21
ATOM 9202 O O . SER A 1 24 ? 18.195 -15.453 6.465 1.00 0.00 143 SER A O 21
ATOM 9210 N N . THR A 1 25 ? 19.467 -13.599 6.558 1.00 0.00 144 THR A N 21
ATOM 9211 C CA . THR A 1 25 ? 20.308 -14.001 5.438 1.00 0.00 144 THR A CA 21
ATOM 9212 C C . THR A 1 25 ? 21.476 -14.852 5.925 1.00 0.00 144 THR A C 21
ATOM 9213 O O . THR A 1 25 ? 22.448 -14.326 6.465 1.00 0.00 144 THR A O 21
ATOM 9224 N N . ASP A 1 26 ? 21.360 -16.167 5.724 1.00 0.00 145 ASP A N 21
ATOM 9225 C CA . ASP A 1 26 ? 22.397 -17.117 6.138 1.00 0.00 145 ASP A CA 21
ATOM 9226 C C . ASP A 1 26 ? 23.793 -16.482 6.091 1.00 0.00 145 ASP A C 21
ATOM 9227 O O . ASP A 1 26 ? 24.425 -16.455 5.036 1.00 0.00 145 ASP A O 21
ATOM 9236 N N . PRO A 1 27 ? 24.292 -15.973 7.198 1.00 0.00 146 PRO A N 21
ATOM 9237 C CA . PRO A 1 27 ? 25.643 -15.337 7.241 1.00 0.00 146 PRO A CA 21
ATOM 9238 C C . PRO A 1 27 ? 26.729 -16.272 6.712 1.00 0.00 146 PRO A C 21
ATOM 9239 O O . PRO A 1 27 ? 26.953 -17.351 7.262 1.00 0.00 146 PRO A O 21
ATOM 9250 N N . VAL A 1 28 ? 27.399 -15.850 5.646 1.00 0.00 147 VAL A N 21
ATOM 9251 C CA . VAL A 1 28 ? 28.459 -16.660 5.054 1.00 0.00 147 VAL A CA 21
ATOM 9252 C C . VAL A 1 28 ? 29.794 -16.377 5.735 1.00 0.00 147 VAL A C 21
ATOM 9253 O O . VAL A 1 28 ? 30.468 -15.396 5.419 1.00 0.00 147 VAL A O 21
ATOM 9266 N N . LEU A 1 29 ? 30.172 -17.245 6.669 1.00 0.00 148 LEU A N 21
ATOM 9267 C CA . LEU A 1 29 ? 31.429 -17.080 7.387 1.00 0.00 148 LEU A CA 21
ATOM 9268 C C . LEU A 1 29 ? 32.614 -17.328 6.458 1.00 0.00 148 LEU A C 21
ATOM 9269 O O . LEU A 1 29 ? 33.693 -16.766 6.649 1.00 0.00 148 LEU A O 21
ATOM 9285 N N . SER A 1 30 ? 32.406 -18.175 5.455 1.00 0.00 149 SER A N 21
ATOM 9286 C CA . SER A 1 30 ? 33.464 -18.492 4.503 1.00 0.00 149 SER A CA 21
ATOM 9287 C C . SER A 1 30 ? 34.004 -17.221 3.857 1.00 0.00 149 SER A C 21
ATOM 9288 O O . SER A 1 30 ? 35.175 -17.155 3.479 1.00 0.00 149 SER A O 21
ATOM 9296 N N . ALA A 1 31 ? 33.146 -16.214 3.732 1.00 0.00 150 ALA A N 21
ATOM 9297 C CA . ALA A 1 31 ? 33.550 -14.949 3.129 1.00 0.00 150 ALA A CA 21
ATOM 9298 C C . ALA A 1 31 ? 34.588 -14.248 3.999 1.00 0.00 150 ALA A C 21
ATOM 9299 O O . ALA A 1 31 ? 35.554 -13.678 3.492 1.00 0.00 150 ALA A O 21
ATOM 9306 N N . LEU A 1 32 ? 34.382 -14.294 5.311 1.00 0.00 151 LEU A N 21
ATOM 9307 C CA . LEU A 1 32 ? 35.307 -13.660 6.243 1.00 0.00 151 LEU A CA 21
ATOM 9308 C C . LEU A 1 32 ? 36.632 -14.413 6.278 1.00 0.00 151 LEU A C 21
ATOM 9309 O O . LEU A 1 32 ? 37.703 -13.805 6.286 1.00 0.00 151 LEU A O 21
ATOM 9325 N N . ILE A 1 33 ? 36.552 -15.739 6.301 1.00 0.00 152 ILE A N 21
ATOM 9326 C CA . ILE A 1 33 ? 37.753 -16.568 6.335 1.00 0.00 152 ILE A CA 21
ATOM 9327 C C . ILE A 1 33 ? 38.473 -16.523 4.991 1.00 0.00 152 ILE A C 21
ATOM 9328 O O . ILE A 1 33 ? 39.641 -16.142 4.916 1.00 0.00 152 ILE A O 21
ATOM 9344 N N . VAL A 1 34 ? 37.768 -16.912 3.935 1.00 0.00 153 VAL A N 21
ATOM 9345 C CA . VAL A 1 34 ? 38.350 -16.913 2.598 1.00 0.00 153 VAL A CA 21
ATOM 9346 C C . VAL A 1 34 ? 37.876 -15.698 1.807 1.00 0.00 153 VAL A C 21
ATOM 9347 O O . VAL A 1 34 ? 36.693 -15.355 1.829 1.00 0.00 153 VAL A O 21
ATOM 9360 N N . GLY A 1 35 ? 38.803 -15.053 1.109 1.00 0.00 154 GLY A N 21
ATOM 9361 C CA . GLY A 1 35 ? 38.468 -13.876 0.314 1.00 0.00 154 GLY A CA 21
ATOM 9362 C C . GLY A 1 35 ? 39.648 -13.447 -0.550 1.00 0.00 154 GLY A C 21
ATOM 9363 O O . GLY A 1 35 ? 40.798 -13.495 -0.114 1.00 0.00 154 GLY A O 21
ATOM 9367 N N . LEU A 1 6 ? 11.597 -27.842 -12.775 1.00 0.00 125 LEU A N 22
ATOM 9368 C CA . LEU A 1 6 ? 12.592 -26.839 -13.134 1.00 0.00 125 LEU A CA 22
ATOM 9369 C C . LEU A 1 6 ? 12.180 -25.465 -12.615 1.00 0.00 125 LEU A C 22
ATOM 9370 O O . LEU A 1 6 ? 11.790 -25.320 -11.457 1.00 0.00 125 LEU A O 22
ATOM 9386 N N . PHE A 1 7 ? 12.271 -24.460 -13.479 1.00 0.00 126 PHE A N 22
ATOM 9387 C CA . PHE A 1 7 ? 11.905 -23.101 -13.098 1.00 0.00 126 PHE A CA 22
ATOM 9388 C C . PHE A 1 7 ? 11.135 -22.415 -14.224 1.00 0.00 126 PHE A C 22
ATOM 9389 O O . PHE A 1 7 ? 11.571 -21.392 -14.752 1.00 0.00 126 PHE A O 22
ATOM 9406 N N . PRO A 1 8 ? 10.007 -22.959 -14.594 1.00 0.00 127 PRO A N 22
ATOM 9407 C CA . PRO A 1 8 ? 9.158 -22.392 -15.680 1.00 0.00 127 PRO A CA 22
ATOM 9408 C C . PRO A 1 8 ? 8.422 -21.130 -15.234 1.00 0.00 127 PRO A C 22
ATOM 9409 O O . PRO A 1 8 ? 8.719 -20.565 -14.181 1.00 0.00 127 PRO A O 22
ATOM 9420 N N . GLN A 1 9 ? 7.460 -20.696 -16.043 1.00 0.00 128 GLN A N 22
ATOM 9421 C CA . GLN A 1 9 ? 6.688 -19.501 -15.722 1.00 0.00 128 GLN A CA 22
ATOM 9422 C C . GLN A 1 9 ? 6.326 -19.479 -14.239 1.00 0.00 128 GLN A C 22
ATOM 9423 O O . GLN A 1 9 ? 6.106 -18.416 -13.661 1.00 0.00 128 GLN A O 22
ATOM 9437 N N . ILE A 1 10 ? 6.266 -20.660 -13.632 1.00 0.00 129 ILE A N 22
ATOM 9438 C CA . ILE A 1 10 ? 5.930 -20.764 -12.217 1.00 0.00 129 ILE A CA 22
ATOM 9439 C C . ILE A 1 10 ? 7.108 -20.324 -11.353 1.00 0.00 129 ILE A C 22
ATOM 9440 O O . ILE A 1 10 ? 7.400 -20.939 -10.328 1.00 0.00 129 ILE A O 22
ATOM 9456 N N . ASN A 1 11 ? 7.778 -19.256 -11.774 1.00 0.00 130 ASN A N 22
ATOM 9457 C CA . ASN A 1 11 ? 8.922 -18.743 -11.030 1.00 0.00 130 ASN A CA 22
ATOM 9458 C C . ASN A 1 11 ? 8.473 -18.154 -9.697 1.00 0.00 130 ASN A C 22
ATOM 9459 O O . ASN A 1 11 ? 9.273 -18.004 -8.772 1.00 0.00 130 ASN A O 22
ATOM 9470 N N . PHE A 1 12 ? 7.190 -17.818 -9.606 1.00 0.00 131 PHE A N 22
ATOM 9471 C CA . PHE A 1 12 ? 6.646 -17.244 -8.381 1.00 0.00 131 PHE A CA 22
ATOM 9472 C C . PHE A 1 12 ? 6.803 -18.218 -7.217 1.00 0.00 131 PHE A C 22
ATOM 9473 O O . PHE A 1 12 ? 7.010 -17.808 -6.074 1.00 0.00 131 PHE A O 22
ATOM 9490 N N . LEU A 1 13 ? 6.701 -19.509 -7.515 1.00 0.00 132 LEU A N 22
ATOM 9491 C CA . LEU A 1 13 ? 6.831 -20.534 -6.485 1.00 0.00 132 LEU A CA 22
ATOM 9492 C C . LEU A 1 13 ? 8.221 -20.486 -5.856 1.00 0.00 132 LEU A C 22
ATOM 9493 O O . LEU A 1 13 ? 8.365 -20.605 -4.641 1.00 0.00 132 LEU A O 22
ATOM 9509 N N . GLY A 1 14 ? 9.238 -20.311 -6.693 1.00 0.00 133 GLY A N 22
ATOM 9510 C CA . GLY A 1 14 ? 10.611 -20.248 -6.206 1.00 0.00 133 GLY A CA 22
ATOM 9511 C C . GLY A 1 14 ? 10.879 -18.925 -5.500 1.00 0.00 133 GLY A C 22
ATOM 9512 O O . GLY A 1 14 ? 11.799 -18.818 -4.688 1.00 0.00 133 GLY A O 22
ATOM 9516 N N . SER A 1 15 ? 10.070 -17.918 -5.813 1.00 0.00 134 SER A N 22
ATOM 9517 C CA . SER A 1 15 ? 10.230 -16.604 -5.201 1.00 0.00 134 SER A CA 22
ATOM 9518 C C . SER A 1 15 ? 9.910 -16.664 -3.711 1.00 0.00 134 SER A C 22
ATOM 9519 O O . SER A 1 15 ? 10.407 -15.857 -2.925 1.00 0.00 134 SER A O 22
ATOM 9527 N N . LEU A 1 16 ? 9.075 -17.627 -3.328 1.00 0.00 135 LEU A N 22
ATOM 9528 C CA . LEU A 1 16 ? 8.696 -17.783 -1.929 1.00 0.00 135 LEU A CA 22
ATOM 9529 C C . LEU A 1 16 ? 9.902 -18.193 -1.092 1.00 0.00 135 LEU A C 22
ATOM 9530 O O . LEU A 1 16 ? 9.959 -17.920 0.108 1.00 0.00 135 LEU A O 22
ATOM 9546 N N . LEU A 1 17 ? 10.865 -18.849 -1.731 1.00 0.00 136 LEU A N 22
ATOM 9547 C CA . LEU A 1 17 ? 12.067 -19.293 -1.034 1.00 0.00 136 LEU A CA 22
ATOM 9548 C C . LEU A 1 17 ? 12.868 -18.095 -0.532 1.00 0.00 136 LEU A C 22
ATOM 9549 O O . LEU A 1 17 ? 13.281 -18.055 0.626 1.00 0.00 136 LEU A O 22
ATOM 9565 N N . ILE A 1 18 ? 13.083 -17.123 -1.413 1.00 0.00 137 ILE A N 22
ATOM 9566 C CA . ILE A 1 18 ? 13.835 -15.928 -1.047 1.00 0.00 137 ILE A CA 22
ATOM 9567 C C . ILE A 1 18 ? 13.058 -15.092 -0.037 1.00 0.00 137 ILE A C 22
ATOM 9568 O O . ILE A 1 18 ? 13.623 -14.593 0.936 1.00 0.00 137 ILE A O 22
ATOM 9584 N N . ALA A 1 19 ? 11.759 -14.944 -0.275 1.00 0.00 138 ALA A N 22
ATOM 9585 C CA . ALA A 1 19 ? 10.912 -14.165 0.622 1.00 0.00 138 ALA A CA 22
ATOM 9586 C C . ALA A 1 19 ? 11.006 -14.701 2.047 1.00 0.00 138 ALA A C 22
ATOM 9587 O O . ALA A 1 19 ? 10.728 -13.986 3.009 1.00 0.00 138 ALA A O 22
ATOM 9594 N N . GLY A 1 20 ? 11.396 -15.965 2.173 1.00 0.00 139 GLY A N 22
ATOM 9595 C CA . GLY A 1 20 ? 11.522 -16.587 3.486 1.00 0.00 139 GLY A CA 22
ATOM 9596 C C . GLY A 1 20 ? 12.862 -16.242 4.126 1.00 0.00 139 GLY A C 22
ATOM 9597 O O . GLY A 1 20 ? 12.988 -16.222 5.351 1.00 0.00 139 GLY A O 22
ATOM 9601 N N . CYS A 1 21 ? 13.859 -15.970 3.291 1.00 0.00 140 CYS A N 22
ATOM 9602 C CA . CYS A 1 21 ? 15.186 -15.627 3.787 1.00 0.00 140 CYS A CA 22
ATOM 9603 C C . CYS A 1 21 ? 15.151 -14.298 4.536 1.00 0.00 140 CYS A C 22
ATOM 9604 O O . CYS A 1 21 ? 16.015 -14.020 5.367 1.00 0.00 140 CYS A O 22
ATOM 9612 N N . ILE A 1 22 ? 14.147 -13.481 4.232 1.00 0.00 141 ILE A N 22
ATOM 9613 C CA . ILE A 1 22 ? 14.011 -12.182 4.882 1.00 0.00 141 ILE A CA 22
ATOM 9614 C C . ILE A 1 22 ? 13.759 -12.356 6.377 1.00 0.00 141 ILE A C 22
ATOM 9615 O O . ILE A 1 22 ? 14.021 -11.451 7.170 1.00 0.00 141 ILE A O 22
ATOM 9631 N N . THR A 1 23 ? 13.249 -13.524 6.754 1.00 0.00 142 THR A N 22
ATOM 9632 C CA . THR A 1 23 ? 12.966 -13.805 8.157 1.00 0.00 142 THR A CA 22
ATOM 9633 C C . THR A 1 23 ? 14.244 -13.736 8.986 1.00 0.00 142 THR A C 22
ATOM 9634 O O . THR A 1 23 ? 14.199 -13.520 10.197 1.00 0.00 142 THR A O 22
ATOM 9645 N N . SER A 1 24 ? 15.383 -13.919 8.326 1.00 0.00 143 SER A N 22
ATOM 9646 C CA . SER A 1 24 ? 16.668 -13.876 9.012 1.00 0.00 143 SER A CA 22
ATOM 9647 C C . SER A 1 24 ? 17.028 -12.441 9.383 1.00 0.00 143 SER A C 22
ATOM 9648 O O . SER A 1 24 ? 18.115 -11.961 9.059 1.00 0.00 143 SER A O 22
ATOM 9656 N N . THR A 1 25 ? 16.112 -11.764 10.066 1.00 0.00 144 THR A N 22
ATOM 9657 C CA . THR A 1 25 ? 16.344 -10.384 10.477 1.00 0.00 144 THR A CA 22
ATOM 9658 C C . THR A 1 25 ? 16.813 -10.328 11.926 1.00 0.00 144 THR A C 22
ATOM 9659 O O . THR A 1 25 ? 17.785 -9.645 12.248 1.00 0.00 144 THR A O 22
ATOM 9670 N N . ASP A 1 26 ? 16.118 -11.052 12.798 1.00 0.00 145 ASP A N 22
ATOM 9671 C CA . ASP A 1 26 ? 16.472 -11.076 14.211 1.00 0.00 145 ASP A CA 22
ATOM 9672 C C . ASP A 1 26 ? 16.210 -12.457 14.805 1.00 0.00 145 ASP A C 22
ATOM 9673 O O . ASP A 1 26 ? 15.327 -12.625 15.647 1.00 0.00 145 ASP A O 22
ATOM 9682 N N . PRO A 1 27 ? 16.958 -13.437 14.379 1.00 0.00 146 PRO A N 22
ATOM 9683 C CA . PRO A 1 27 ? 16.814 -14.836 14.872 1.00 0.00 146 PRO A CA 22
ATOM 9684 C C . PRO A 1 27 ? 16.739 -14.906 16.396 1.00 0.00 146 PRO A C 22
ATOM 9685 O O . PRO A 1 27 ? 16.799 -13.882 17.076 1.00 0.00 146 PRO A O 22
ATOM 9696 N N . VAL A 1 28 ? 16.609 -16.119 16.922 1.00 0.00 147 VAL A N 22
ATOM 9697 C CA . VAL A 1 28 ? 16.527 -16.309 18.367 1.00 0.00 147 VAL A CA 22
ATOM 9698 C C . VAL A 1 28 ? 17.806 -15.826 19.043 1.00 0.00 147 VAL A C 22
ATOM 9699 O O . VAL A 1 28 ? 17.937 -15.895 20.265 1.00 0.00 147 VAL A O 22
ATOM 9712 N N . LEU A 1 29 ? 18.746 -15.338 18.241 1.00 0.00 148 LEU A N 22
ATOM 9713 C CA . LEU A 1 29 ? 20.012 -14.846 18.775 1.00 0.00 148 LEU A CA 22
ATOM 9714 C C . LEU A 1 29 ? 19.792 -13.562 19.568 1.00 0.00 148 LEU A C 22
ATOM 9715 O O . LEU A 1 29 ? 20.256 -13.434 20.700 1.00 0.00 148 LEU A O 22
ATOM 9731 N N . SER A 1 30 ? 19.080 -12.615 18.967 1.00 0.00 149 SER A N 22
ATOM 9732 C CA . SER A 1 30 ? 18.803 -11.345 19.629 1.00 0.00 149 SER A CA 22
ATOM 9733 C C . SER A 1 30 ? 18.119 -11.577 20.971 1.00 0.00 149 SER A C 22
ATOM 9734 O O . SER A 1 30 ? 18.126 -10.705 21.841 1.00 0.00 149 SER A O 22
ATOM 9742 N N . ALA A 1 31 ? 17.530 -12.757 21.133 1.00 0.00 150 ALA A N 22
ATOM 9743 C CA . ALA A 1 31 ? 16.845 -13.094 22.376 1.00 0.00 150 ALA A CA 22
ATOM 9744 C C . ALA A 1 31 ? 17.837 -13.184 23.529 1.00 0.00 150 ALA A C 22
ATOM 9745 O O . ALA A 1 31 ? 17.471 -13.002 24.691 1.00 0.00 150 ALA A O 22
ATOM 9752 N N . LEU A 1 32 ? 19.093 -13.466 23.201 1.00 0.00 151 LEU A N 22
ATOM 9753 C CA . LEU A 1 32 ? 20.131 -13.579 24.221 1.00 0.00 151 LEU A CA 22
ATOM 9754 C C . LEU A 1 32 ? 20.448 -12.210 24.816 1.00 0.00 151 LEU A C 22
ATOM 9755 O O . LEU A 1 32 ? 20.344 -12.011 26.026 1.00 0.00 151 LEU A O 22
ATOM 9771 N N . ILE A 1 33 ? 20.834 -11.272 23.959 1.00 0.00 152 ILE A N 22
ATOM 9772 C CA . ILE A 1 33 ? 21.164 -9.925 24.412 1.00 0.00 152 ILE A CA 22
ATOM 9773 C C . ILE A 1 33 ? 19.903 -9.176 24.835 1.00 0.00 152 ILE A C 22
ATOM 9774 O O . ILE A 1 33 ? 19.730 -8.846 26.008 1.00 0.00 152 ILE A O 22
ATOM 9790 N N . VAL A 1 34 ? 19.026 -8.913 23.871 1.00 0.00 153 VAL A N 22
ATOM 9791 C CA . VAL A 1 34 ? 17.785 -8.201 24.155 1.00 0.00 153 VAL A CA 22
ATOM 9792 C C . VAL A 1 34 ? 18.075 -6.765 24.578 1.00 0.00 153 VAL A C 22
ATOM 9793 O O . VAL A 1 34 ? 19.151 -6.466 25.097 1.00 0.00 153 VAL A O 22
ATOM 9806 N N . GLY A 1 35 ? 17.109 -5.880 24.351 1.00 0.00 154 GLY A N 22
ATOM 9807 C CA . GLY A 1 35 ? 17.273 -4.477 24.713 1.00 0.00 154 GLY A CA 22
ATOM 9808 C C . GLY A 1 35 ? 15.962 -3.715 24.547 1.00 0.00 154 GLY A C 22
ATOM 9809 O O . GLY A 1 35 ? 14.986 -3.979 25.248 1.00 0.00 154 GLY A O 22
ATOM 9813 N N . LEU A 1 6 ? 8.263 -31.216 -6.024 1.00 0.00 125 LEU A N 23
ATOM 9814 C CA . LEU A 1 6 ? 6.823 -31.326 -6.223 1.00 0.00 125 LEU A CA 23
ATOM 9815 C C . LEU A 1 6 ? 6.411 -30.671 -7.537 1.00 0.00 125 LEU A C 23
ATOM 9816 O O . LEU A 1 6 ? 5.252 -30.746 -7.942 1.00 0.00 125 LEU A O 23
ATOM 9832 N N . PHE A 1 7 ? 7.368 -30.030 -8.198 1.00 0.00 126 PHE A N 23
ATOM 9833 C CA . PHE A 1 7 ? 7.094 -29.364 -9.467 1.00 0.00 126 PHE A CA 23
ATOM 9834 C C . PHE A 1 7 ? 5.796 -28.567 -9.386 1.00 0.00 126 PHE A C 23
ATOM 9835 O O . PHE A 1 7 ? 4.848 -28.827 -10.128 1.00 0.00 126 PHE A O 23
ATOM 9852 N N . PRO A 1 8 ? 5.738 -27.607 -8.500 1.00 0.00 127 PRO A N 23
ATOM 9853 C CA . PRO A 1 8 ? 4.529 -26.753 -8.316 1.00 0.00 127 PRO A CA 23
ATOM 9854 C C . PRO A 1 8 ? 4.364 -25.741 -9.448 1.00 0.00 127 PRO A C 23
ATOM 9855 O O . PRO A 1 8 ? 5.312 -25.046 -9.816 1.00 0.00 127 PRO A O 23
ATOM 9866 N N . GLN A 1 9 ? 3.154 -25.666 -9.993 1.00 0.00 128 GLN A N 23
ATOM 9867 C CA . GLN A 1 9 ? 2.876 -24.736 -11.082 1.00 0.00 128 GLN A CA 23
ATOM 9868 C C . GLN A 1 9 ? 3.059 -23.295 -10.615 1.00 0.00 128 GLN A C 23
ATOM 9869 O O . GLN A 1 9 ? 3.642 -22.472 -11.323 1.00 0.00 128 GLN A O 23
ATOM 9883 N N . ILE A 1 10 ? 2.557 -22.996 -9.422 1.00 0.00 129 ILE A N 23
ATOM 9884 C CA . ILE A 1 10 ? 2.671 -21.650 -8.871 1.00 0.00 129 ILE A CA 23
ATOM 9885 C C . ILE A 1 10 ? 4.129 -21.209 -8.833 1.00 0.00 129 ILE A C 23
ATOM 9886 O O . ILE A 1 10 ? 4.879 -21.584 -7.932 1.00 0.00 129 ILE A O 23
ATOM 9902 N N . ASN A 1 11 ? 4.527 -20.410 -9.818 1.00 0.00 130 ASN A N 23
ATOM 9903 C CA . ASN A 1 11 ? 5.899 -19.923 -9.887 1.00 0.00 130 ASN A CA 23
ATOM 9904 C C . ASN A 1 11 ? 6.180 -18.947 -8.748 1.00 0.00 130 ASN A C 23
ATOM 9905 O O . ASN A 1 11 ? 7.331 -18.743 -8.362 1.00 0.00 130 ASN A O 23
ATOM 9916 N N . PHE A 1 12 ? 5.120 -18.348 -8.214 1.00 0.00 131 PHE A N 23
ATOM 9917 C CA . PHE A 1 12 ? 5.264 -17.398 -7.119 1.00 0.00 131 PHE A CA 23
ATOM 9918 C C . PHE A 1 12 ? 5.893 -18.070 -5.903 1.00 0.00 131 PHE A C 23
ATOM 9919 O O . PHE A 1 12 ? 6.614 -17.435 -5.133 1.00 0.00 131 PHE A O 23
ATOM 9936 N N . LEU A 1 13 ? 5.616 -19.359 -5.736 1.00 0.00 132 LEU A N 23
ATOM 9937 C CA . LEU A 1 13 ? 6.161 -20.109 -4.611 1.00 0.00 132 LEU A CA 23
ATOM 9938 C C . LEU A 1 13 ? 7.685 -20.141 -4.676 1.00 0.00 132 LEU A C 23
ATOM 9939 O O . LEU A 1 13 ? 8.356 -20.281 -3.653 1.00 0.00 132 LEU A O 23
ATOM 9955 N N . GLY A 1 14 ? 8.224 -20.012 -5.884 1.00 0.00 133 GLY A N 23
ATOM 9956 C CA . GLY A 1 14 ? 9.670 -20.029 -6.069 1.00 0.00 133 GLY A CA 23
ATOM 9957 C C . GLY A 1 14 ? 10.311 -18.787 -5.459 1.00 0.00 133 GLY A C 23
ATOM 9958 O O . GLY A 1 14 ? 11.401 -18.855 -4.890 1.00 0.00 133 GLY A O 23
ATOM 9962 N N . SER A 1 15 ? 9.629 -17.653 -5.583 1.00 0.00 134 SER A N 23
ATOM 9963 C CA . SER A 1 15 ? 10.143 -16.401 -5.040 1.00 0.00 134 SER A CA 23
ATOM 9964 C C . SER A 1 15 ? 10.177 -16.452 -3.516 1.00 0.00 134 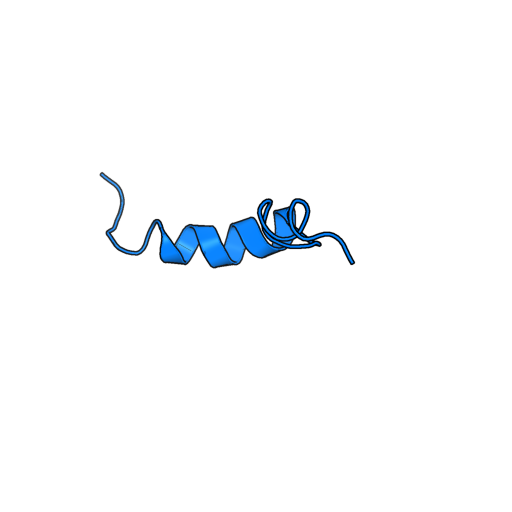SER A C 23
ATOM 9965 O O . SER A 1 15 ? 10.989 -15.780 -2.881 1.00 0.00 134 SER A O 23
ATOM 9973 N N . LEU A 1 16 ? 9.288 -17.252 -2.936 1.00 0.00 135 LEU A N 23
ATOM 9974 C CA . LEU A 1 16 ? 9.224 -17.383 -1.485 1.00 0.00 135 LEU A CA 23
ATOM 9975 C C . LEU A 1 16 ? 10.493 -18.040 -0.950 1.00 0.00 135 LEU A C 23
ATOM 9976 O O . LEU A 1 16 ? 10.826 -17.902 0.226 1.00 0.00 135 LEU A O 23
ATOM 9992 N N . LEU A 1 17 ? 11.193 -18.758 -1.823 1.00 0.00 136 LEU A N 23
ATOM 9993 C CA . LEU A 1 17 ? 12.423 -19.433 -1.425 1.00 0.00 136 LEU A CA 23
ATOM 9994 C C . LEU A 1 17 ? 13.487 -18.418 -1.022 1.00 0.00 136 LEU A C 23
ATOM 9995 O O . LEU A 1 17 ? 13.992 -18.448 0.100 1.00 0.00 136 LEU A O 23
ATOM 10011 N N . ILE A 1 18 ? 13.822 -17.520 -1.943 1.00 0.00 137 ILE A N 23
ATOM 10012 C CA . ILE A 1 18 ? 14.827 -16.499 -1.670 1.00 0.00 137 ILE A CA 23
ATOM 10013 C C . ILE A 1 18 ? 14.317 -15.510 -0.628 1.00 0.00 137 ILE A C 23
ATOM 10014 O O . ILE A 1 18 ? 14.904 -15.366 0.445 1.00 0.00 137 ILE A O 23
ATOM 10030 N N . ALA A 1 19 ? 13.221 -14.831 -0.949 1.00 0.00 138 ALA A N 23
ATOM 10031 C CA . ALA A 1 19 ? 12.640 -13.857 -0.033 1.00 0.00 138 ALA A CA 23
ATOM 10032 C C . ALA A 1 19 ? 12.336 -14.505 1.314 1.00 0.00 138 ALA A C 23
ATOM 10033 O O . ALA A 1 19 ? 12.260 -13.826 2.338 1.00 0.00 138 ALA A O 23
ATOM 10040 N N . GLY A 1 20 ? 12.160 -15.822 1.305 1.00 0.00 139 GLY A N 23
ATOM 10041 C CA . GLY A 1 20 ? 11.864 -16.551 2.533 1.00 0.00 139 GLY A CA 23
ATOM 10042 C C . GLY A 1 20 ? 12.883 -16.227 3.620 1.00 0.00 139 GLY A C 23
ATOM 10043 O O . GLY A 1 20 ? 12.591 -16.333 4.810 1.00 0.00 139 GLY A O 23
ATOM 10047 N N . CYS A 1 21 ? 14.081 -15.831 3.201 1.00 0.00 140 CYS A N 23
ATOM 10048 C CA . CYS A 1 21 ? 15.137 -15.493 4.148 1.00 0.00 140 CYS A CA 23
ATOM 10049 C C . CYS A 1 21 ? 14.758 -14.254 4.953 1.00 0.00 140 CYS A C 23
ATOM 10050 O O . CYS A 1 21 ? 15.306 -14.009 6.028 1.00 0.00 140 CYS A O 23
ATOM 10058 N N . ILE A 1 22 ? 13.819 -13.477 4.425 1.00 0.00 141 ILE A N 23
ATOM 10059 C CA . ILE A 1 22 ? 13.374 -12.264 5.104 1.00 0.00 141 ILE A CA 23
ATOM 10060 C C . ILE A 1 22 ? 12.707 -12.607 6.432 1.00 0.00 141 ILE A C 23
ATOM 10061 O O . ILE A 1 22 ? 12.647 -11.778 7.340 1.00 0.00 141 ILE A O 23
ATOM 10077 N N . THR A 1 23 ? 12.208 -13.833 6.539 1.00 0.00 142 THR A N 23
ATOM 10078 C CA . THR A 1 23 ? 11.548 -14.275 7.762 1.00 0.00 142 THR A CA 23
ATOM 10079 C C . THR A 1 23 ? 12.514 -14.225 8.941 1.00 0.00 142 THR A C 23
ATOM 10080 O O . THR A 1 23 ? 12.340 -13.427 9.864 1.00 0.00 142 THR A O 23
ATOM 10091 N N . SER A 1 24 ? 13.531 -15.079 8.905 1.00 0.00 143 SER A N 23
ATOM 10092 C CA . SER A 1 24 ? 14.519 -15.122 9.977 1.00 0.00 143 SER A CA 23
ATOM 10093 C C . SER A 1 24 ? 13.838 -15.027 11.338 1.00 0.00 143 SER A C 23
ATOM 10094 O O . SER A 1 24 ? 13.845 -13.973 11.975 1.00 0.00 143 SER A O 23
ATOM 10102 N N . THR A 1 25 ? 13.249 -16.134 11.777 1.00 0.00 144 THR A N 23
ATOM 10103 C CA . THR A 1 25 ? 12.566 -16.164 13.066 1.00 0.00 144 THR A CA 23
ATOM 10104 C C . THR A 1 25 ? 12.873 -17.462 13.805 1.00 0.00 144 THR A C 23
ATOM 10105 O O . THR A 1 25 ? 12.901 -17.495 15.035 1.00 0.00 144 THR A O 23
ATOM 10116 N N . ASP A 1 26 ? 13.103 -18.529 13.047 1.00 0.00 145 ASP A N 23
ATOM 10117 C CA . ASP A 1 26 ? 13.407 -19.825 13.643 1.00 0.00 145 ASP A CA 23
ATOM 10118 C C . ASP A 1 26 ? 14.399 -20.595 12.775 1.00 0.00 145 ASP A C 23
ATOM 10119 O O . ASP A 1 26 ? 14.097 -21.686 12.289 1.00 0.00 145 ASP A O 23
ATOM 10128 N N . PRO A 1 27 ? 15.568 -20.049 12.573 1.00 0.00 146 PRO A N 23
ATOM 10129 C CA . PRO A 1 27 ? 16.627 -20.694 11.747 1.00 0.00 146 PRO A CA 23
ATOM 10130 C C . PRO A 1 27 ? 17.280 -21.872 12.465 1.00 0.00 146 PRO A C 23
ATOM 10131 O O . PRO A 1 27 ? 18.388 -22.285 12.121 1.00 0.00 146 PRO A O 23
ATOM 10142 N N . VAL A 1 28 ? 16.587 -22.407 13.464 1.00 0.00 147 VAL A N 23
ATOM 10143 C CA . VAL A 1 28 ? 17.109 -23.537 14.223 1.00 0.00 147 VAL A CA 23
ATOM 10144 C C . VAL A 1 28 ? 16.958 -24.831 13.431 1.00 0.00 147 VAL A C 23
ATOM 10145 O O . VAL A 1 28 ? 16.471 -25.835 13.951 1.00 0.00 147 VAL A O 23
ATOM 10158 N N . LEU A 1 29 ? 17.377 -24.801 12.171 1.00 0.00 148 LEU A N 23
ATOM 10159 C CA . LEU A 1 29 ? 17.283 -25.978 11.316 1.00 0.00 148 LEU A CA 23
ATOM 10160 C C . LEU A 1 29 ? 18.255 -27.058 11.782 1.00 0.00 148 LEU A C 23
ATOM 10161 O O . LEU A 1 29 ? 18.091 -28.234 11.460 1.00 0.00 148 LEU A O 23
ATOM 10177 N N . SER A 1 30 ? 19.266 -26.649 12.541 1.00 0.00 149 SER A N 23
ATOM 10178 C CA . SER A 1 30 ? 20.258 -27.591 13.046 1.00 0.00 149 SER A CA 23
ATOM 10179 C C . SER A 1 30 ? 19.584 -28.709 13.833 1.00 0.00 149 SER A C 23
ATOM 10180 O O . SER A 1 30 ? 20.017 -29.862 13.790 1.00 0.00 149 SER A O 23
ATOM 10188 N N . ALA A 1 31 ? 18.521 -28.362 14.552 1.00 0.00 150 ALA A N 23
ATOM 10189 C CA . ALA A 1 31 ? 17.793 -29.347 15.345 1.00 0.00 150 ALA A CA 23
ATOM 10190 C C . ALA A 1 31 ? 17.121 -30.373 14.440 1.00 0.00 150 ALA A C 23
ATOM 10191 O O . ALA A 1 31 ? 16.776 -31.470 14.878 1.00 0.00 150 ALA A O 23
ATOM 10198 N N . LEU A 1 32 ? 16.936 -30.010 13.175 1.00 0.00 151 LEU A N 23
ATOM 10199 C CA . LEU A 1 32 ? 16.303 -30.907 12.216 1.00 0.00 151 LEU A CA 23
ATOM 10200 C C . LEU A 1 32 ? 17.220 -32.083 11.897 1.00 0.00 151 LEU A C 23
ATOM 10201 O O . LEU A 1 32 ? 16.851 -33.241 12.088 1.00 0.00 151 LEU A O 23
ATOM 10217 N N . ILE A 1 33 ? 18.418 -31.776 11.410 1.00 0.00 152 ILE A N 23
ATOM 10218 C CA . ILE A 1 33 ? 19.382 -32.815 11.065 1.00 0.00 152 ILE A CA 23
ATOM 10219 C C . ILE A 1 33 ? 19.938 -33.469 12.327 1.00 0.00 152 ILE A C 23
ATOM 10220 O O . ILE A 1 33 ? 20.141 -34.682 12.371 1.00 0.00 152 ILE A O 23
ATOM 10236 N N . VAL A 1 34 ? 20.181 -32.656 13.350 1.00 0.00 153 VAL A N 23
ATOM 10237 C CA . VAL A 1 34 ? 20.713 -33.166 14.608 1.00 0.00 153 VAL A CA 23
ATOM 10238 C C . VAL A 1 34 ? 19.676 -34.031 15.319 1.00 0.00 153 VAL A C 23
ATOM 10239 O O . VAL A 1 34 ? 18.482 -33.734 15.288 1.00 0.00 153 VAL A O 23
ATOM 10252 N N . GLY A 1 35 ? 20.141 -35.101 15.955 1.00 0.00 154 GLY A N 23
ATOM 10253 C CA . GLY A 1 35 ? 19.244 -36.001 16.670 1.00 0.00 154 GLY A CA 23
ATOM 10254 C C . GLY A 1 35 ? 20.030 -37.022 17.484 1.00 0.00 154 GLY A C 23
ATOM 10255 O O . GLY A 1 35 ? 21.190 -36.794 17.829 1.00 0.00 154 GLY A O 23
ATOM 10259 N N . LEU A 1 6 ? 16.644 -17.248 -13.576 1.00 0.00 125 LEU A N 24
ATOM 10260 C CA . LEU A 1 6 ? 16.157 -17.473 -14.932 1.00 0.00 125 LEU A CA 24
ATOM 10261 C C . LEU A 1 6 ? 14.637 -17.341 -14.984 1.00 0.00 125 LEU A C 24
ATOM 10262 O O . LEU A 1 6 ? 14.078 -16.330 -14.560 1.00 0.00 125 LEU A O 24
ATOM 10278 N N . PHE A 1 7 ? 13.974 -18.369 -15.507 1.00 0.00 126 PHE A N 24
ATOM 10279 C CA . PHE A 1 7 ? 12.520 -18.354 -15.608 1.00 0.00 126 PHE A CA 24
ATOM 10280 C C . PHE A 1 7 ? 11.984 -19.761 -15.861 1.00 0.00 126 PHE A C 24
ATOM 10281 O O . PHE A 1 7 ? 11.378 -20.027 -16.898 1.00 0.00 126 PHE A O 24
ATOM 10298 N N . PRO A 1 8 ? 12.199 -20.655 -14.934 1.00 0.00 127 PRO A N 24
ATOM 10299 C CA . PRO A 1 8 ? 11.732 -22.065 -15.052 1.00 0.00 127 PRO A CA 24
ATOM 10300 C C . PRO A 1 8 ? 10.230 -22.198 -14.807 1.00 0.00 127 PRO A C 24
ATOM 10301 O O . PRO A 1 8 ? 9.500 -21.206 -14.815 1.00 0.00 127 PRO A O 24
ATOM 10312 N N . GLN A 1 9 ? 9.775 -23.429 -14.592 1.00 0.00 128 GLN A N 24
ATOM 10313 C CA . GLN A 1 9 ? 8.359 -23.679 -14.351 1.00 0.00 128 GLN A CA 24
ATOM 10314 C C . GLN A 1 9 ? 8.005 -23.423 -12.888 1.00 0.00 128 GLN A C 24
ATOM 10315 O O . GLN A 1 9 ? 7.034 -22.730 -12.587 1.00 0.00 128 GLN A O 24
ATOM 10329 N N . ILE A 1 10 ? 8.800 -23.986 -11.983 1.00 0.00 129 ILE A N 24
ATOM 10330 C CA . ILE A 1 10 ? 8.557 -23.809 -10.556 1.00 0.00 129 ILE A CA 24
ATOM 10331 C C . ILE A 1 10 ? 9.198 -22.513 -10.058 1.00 0.00 129 ILE A C 24
ATOM 10332 O O . ILE A 1 10 ? 9.638 -22.421 -8.913 1.00 0.00 129 ILE A O 24
ATOM 10348 N N . ASN A 1 11 ? 9.244 -21.513 -10.932 1.00 0.00 130 ASN A N 24
ATOM 10349 C CA . ASN A 1 11 ? 9.830 -20.227 -10.572 1.00 0.00 130 ASN A CA 24
ATOM 10350 C C . ASN A 1 11 ? 8.969 -19.517 -9.533 1.00 0.00 130 ASN A C 24
ATOM 10351 O O . ASN A 1 11 ? 9.465 -18.698 -8.758 1.00 0.00 130 ASN A O 24
ATOM 10362 N N . PHE A 1 12 ? 7.679 -19.836 -9.521 1.00 0.00 131 PHE A N 24
ATOM 10363 C CA . PHE A 1 12 ? 6.760 -19.222 -8.570 1.00 0.00 131 PHE A CA 24
ATOM 10364 C C . PHE A 1 12 ? 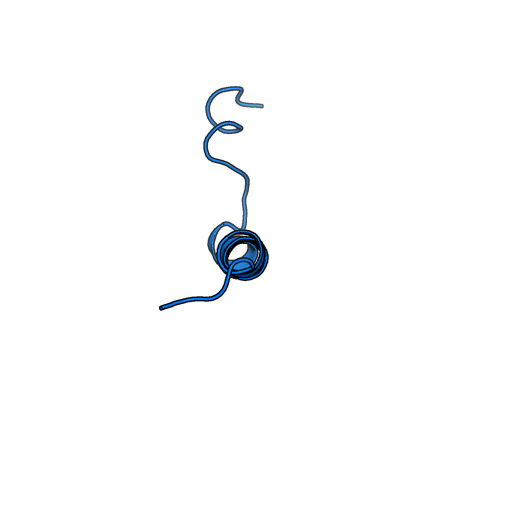7.177 -19.540 -7.139 1.00 0.00 131 PHE A C 24
ATOM 10365 O O . PHE A 1 12 ? 7.291 -18.645 -6.301 1.00 0.00 131 PHE A O 24
ATOM 10382 N N . LEU A 1 13 ? 7.405 -20.820 -6.864 1.00 0.00 132 LEU A N 24
ATOM 10383 C CA . LEU A 1 13 ? 7.811 -21.245 -5.530 1.00 0.00 132 LEU A CA 24
ATOM 10384 C C . LEU A 1 13 ? 9.149 -20.620 -5.152 1.00 0.00 132 LEU A C 24
ATOM 10385 O O . LEU A 1 13 ? 9.442 -20.420 -3.973 1.00 0.00 132 LEU A O 24
ATOM 10401 N N . GLY A 1 14 ? 9.960 -20.314 -6.161 1.00 0.00 133 GLY A N 24
ATOM 10402 C CA . GLY A 1 14 ? 11.266 -19.712 -5.924 1.00 0.00 133 GLY A CA 24
ATOM 10403 C C . GLY A 1 14 ? 11.122 -18.325 -5.307 1.00 0.00 133 GLY A C 24
ATOM 10404 O O . GLY A 1 14 ? 11.976 -17.884 -4.537 1.00 0.00 133 GLY A O 24
ATOM 10408 N N . SER A 1 15 ? 10.037 -17.638 -5.653 1.00 0.00 134 SER A N 24
ATOM 10409 C CA . SER A 1 15 ? 9.791 -16.301 -5.128 1.00 0.00 134 SER A CA 24
ATOM 10410 C C . SER A 1 15 ? 9.526 -16.355 -3.627 1.00 0.00 134 SER A C 24
ATOM 10411 O O . SER A 1 15 ? 10.131 -15.613 -2.853 1.00 0.00 134 SER A O 24
ATOM 10419 N N . LEU A 1 16 ? 8.620 -17.239 -3.222 1.00 0.00 135 LEU A N 24
ATOM 10420 C CA . LEU A 1 16 ? 8.283 -17.382 -1.811 1.00 0.00 135 LEU A CA 24
ATOM 10421 C C . LEU A 1 16 ? 9.476 -17.920 -1.027 1.00 0.00 135 LEU A C 24
ATOM 10422 O O . LEU A 1 16 ? 9.625 -17.643 0.163 1.00 0.00 135 LEU A O 24
ATOM 10438 N N . LEU A 1 17 ? 10.323 -18.688 -1.704 1.00 0.00 136 LEU A N 24
ATOM 10439 C CA . LEU A 1 17 ? 11.501 -19.260 -1.061 1.00 0.00 136 LEU A CA 24
ATOM 10440 C C . LEU A 1 17 ? 12.458 -18.159 -0.619 1.00 0.00 136 LEU A C 24
ATOM 10441 O O . LEU A 1 17 ? 12.886 -18.121 0.535 1.00 0.00 136 LEU A O 24
ATOM 10457 N N . ILE A 1 18 ? 12.789 -17.263 -1.543 1.00 0.00 137 ILE A N 24
ATOM 10458 C CA . ILE A 1 18 ? 13.697 -16.164 -1.238 1.00 0.00 137 ILE A CA 24
ATOM 10459 C C . ILE A 1 18 ? 13.048 -15.188 -0.262 1.00 0.00 137 ILE A C 24
ATOM 10460 O O . ILE A 1 18 ? 13.679 -14.744 0.696 1.00 0.00 137 ILE A O 24
ATOM 10476 N N . ALA A 1 19 ? 11.785 -14.859 -0.513 1.00 0.00 138 ALA A N 24
ATOM 10477 C CA . ALA A 1 19 ? 11.061 -13.935 0.350 1.00 0.00 138 ALA A CA 24
ATOM 10478 C C . ALA A 1 19 ? 11.073 -14.429 1.794 1.00 0.00 138 ALA A C 24
ATOM 10479 O O . ALA A 1 19 ? 11.033 -13.635 2.733 1.00 0.00 138 ALA A O 24
ATOM 10486 N N . GLY A 1 20 ? 11.127 -15.747 1.963 1.00 0.00 139 GLY A N 24
ATOM 10487 C CA . GLY A 1 20 ? 11.142 -16.336 3.296 1.00 0.00 139 GLY A CA 24
ATOM 10488 C C . GLY A 1 20 ? 12.533 -16.244 3.916 1.00 0.00 139 GLY A C 24
ATOM 10489 O O . GLY A 1 20 ? 12.685 -16.332 5.134 1.00 0.00 139 GLY A O 24
ATOM 10493 N N . CYS A 1 21 ? 13.542 -16.064 3.070 1.00 0.00 140 CYS A N 24
ATOM 10494 C CA . CYS A 1 21 ? 14.916 -15.960 3.547 1.00 0.00 140 CYS A CA 24
ATOM 10495 C C . CYS A 1 21 ? 15.098 -14.698 4.385 1.00 0.00 140 CYS A C 24
ATOM 10496 O O . CYS A 1 21 ? 15.946 -14.651 5.276 1.00 0.00 140 CYS A O 24
ATOM 10504 N N . ILE A 1 22 ? 14.298 -13.680 4.093 1.00 0.00 141 ILE A N 24
ATOM 10505 C CA . ILE A 1 22 ? 14.379 -12.421 4.825 1.00 0.00 141 ILE A CA 24
ATOM 10506 C C . ILE A 1 22 ? 14.006 -12.630 6.290 1.00 0.00 141 ILE A C 24
ATOM 10507 O O . ILE A 1 22 ? 14.360 -11.825 7.151 1.00 0.00 141 ILE A O 24
ATOM 10523 N N . THR A 1 23 ? 13.287 -13.714 6.564 1.00 0.00 142 THR A N 24
ATOM 10524 C CA . THR A 1 23 ? 12.871 -14.018 7.927 1.00 0.00 142 THR A CA 24
ATOM 10525 C C . THR A 1 23 ? 14.086 -14.208 8.829 1.00 0.00 142 THR A C 24
ATOM 10526 O O . THR A 1 23 ? 14.329 -13.411 9.736 1.00 0.00 142 THR A O 24
ATOM 10537 N N . SER A 1 24 ? 14.846 -15.267 8.575 1.00 0.00 143 SER A N 24
ATOM 10538 C CA . SER A 1 24 ? 16.034 -15.553 9.371 1.00 0.00 143 SER A CA 24
ATOM 10539 C C . SER A 1 24 ? 17.247 -14.819 8.805 1.00 0.00 143 SER A C 24
ATOM 10540 O O . SER A 1 24 ? 17.426 -14.744 7.589 1.00 0.00 143 SER A O 24
ATOM 10548 N N . THR A 1 25 ? 18.075 -14.283 9.694 1.00 0.00 144 THR A N 24
ATOM 10549 C CA . THR A 1 25 ? 19.269 -13.558 9.273 1.00 0.00 144 THR A CA 24
ATOM 10550 C C . THR A 1 25 ? 18.885 -12.283 8.529 1.00 0.00 144 THR A C 24
ATOM 10551 O O . THR A 1 25 ? 17.767 -12.155 8.031 1.00 0.00 144 THR A O 24
ATOM 10562 N N . ASP A 1 26 ? 19.821 -11.341 8.459 1.00 0.00 145 ASP A N 24
ATOM 10563 C CA . ASP A 1 26 ? 19.570 -10.078 7.775 1.00 0.00 145 ASP A CA 24
ATOM 10564 C C . ASP A 1 26 ? 20.865 -9.511 7.199 1.00 0.00 145 ASP A C 24
ATOM 10565 O O . ASP A 1 26 ? 21.288 -8.413 7.561 1.00 0.00 145 ASP A O 24
ATOM 10574 N N . PRO A 1 27 ? 21.495 -10.237 6.316 1.00 0.00 146 PRO A N 24
ATOM 10575 C CA . PRO A 1 27 ? 22.770 -9.804 5.676 1.00 0.00 146 PRO A CA 24
ATOM 10576 C C . PRO A 1 27 ? 22.547 -8.705 4.641 1.00 0.00 146 PRO A C 24
ATOM 10577 O O . PRO A 1 27 ? 21.503 -8.652 3.992 1.00 0.00 146 PRO A O 24
ATOM 10588 N N . VAL A 1 28 ? 23.537 -7.830 4.492 1.00 0.00 147 VAL A N 24
ATOM 10589 C CA . VAL A 1 28 ? 23.439 -6.736 3.532 1.00 0.00 147 VAL A CA 24
ATOM 10590 C C . VAL A 1 28 ? 24.196 -7.075 2.253 1.00 0.00 147 VAL A C 24
ATOM 10591 O O . VAL A 1 28 ? 23.974 -6.464 1.208 1.00 0.00 147 VAL A O 24
ATOM 10604 N N . LEU A 1 29 ? 25.091 -8.054 2.342 1.00 0.00 148 LEU A N 24
ATOM 10605 C CA . LEU A 1 29 ? 25.875 -8.466 1.185 1.00 0.00 148 LEU A CA 24
ATOM 10606 C C . LEU A 1 29 ? 24.988 -9.156 0.154 1.00 0.00 148 LEU A C 24
ATOM 10607 O O . LEU A 1 29 ? 24.824 -8.669 -0.964 1.00 0.00 148 LEU A O 24
ATOM 10623 N N . SER A 1 30 ? 24.419 -10.295 0.539 1.00 0.00 149 SER A N 24
ATOM 10624 C CA . SER A 1 30 ? 23.549 -11.043 -0.361 1.00 0.00 149 SER A CA 24
ATOM 10625 C C . SER A 1 30 ? 22.406 -10.164 -0.858 1.00 0.00 149 SER A C 24
ATOM 10626 O O . SER A 1 30 ? 21.903 -10.350 -1.966 1.00 0.00 149 SER A O 24
ATOM 10634 N N . ALA A 1 31 ? 22.002 -9.205 -0.032 1.00 0.00 150 ALA A N 24
ATOM 10635 C CA . ALA A 1 31 ? 20.917 -8.301 -0.398 1.00 0.00 150 ALA A CA 24
ATOM 10636 C C . ALA A 1 31 ? 21.328 -7.419 -1.573 1.00 0.00 150 ALA A C 24
ATOM 10637 O O . ALA A 1 31 ? 20.480 -6.860 -2.267 1.00 0.00 150 ALA A O 24
ATOM 10644 N N . LEU A 1 32 ? 22.634 -7.299 -1.788 1.00 0.00 151 LEU A N 24
ATOM 10645 C CA . LEU A 1 32 ? 23.147 -6.481 -2.881 1.00 0.00 151 LEU A CA 24
ATOM 10646 C C . LEU A 1 32 ? 22.837 -7.132 -4.227 1.00 0.00 151 LEU A C 24
ATOM 10647 O O . LEU A 1 32 ? 22.844 -6.467 -5.264 1.00 0.00 151 LEU A O 24
ATOM 10663 N N . ILE A 1 33 ? 22.566 -8.431 -4.201 1.00 0.00 152 ILE A N 24
ATOM 10664 C CA . ILE A 1 33 ? 22.255 -9.161 -5.427 1.00 0.00 152 ILE A CA 24
ATOM 10665 C C . ILE A 1 33 ? 20.878 -8.768 -5.948 1.00 0.00 152 ILE A C 24
ATOM 10666 O O . ILE A 1 33 ? 20.573 -8.951 -7.127 1.00 0.00 152 ILE A O 24
ATOM 10682 N N . VAL A 1 34 ? 20.047 -8.226 -5.063 1.00 0.00 153 VAL A N 24
ATOM 10683 C CA . VAL A 1 34 ? 18.702 -7.810 -5.448 1.00 0.00 153 VAL A CA 24
ATOM 10684 C C . VAL A 1 34 ? 18.730 -7.073 -6.782 1.00 0.00 153 VAL A C 24
ATOM 10685 O O . VAL A 1 34 ? 19.727 -6.444 -7.135 1.00 0.00 153 VAL A O 24
ATOM 10698 N N . GLY A 1 35 ? 17.628 -7.156 -7.521 1.00 0.00 154 GLY A N 24
ATOM 10699 C CA . GLY A 1 35 ? 17.536 -6.492 -8.816 1.00 0.00 154 GLY A CA 24
ATOM 10700 C C . GLY A 1 35 ? 16.116 -6.562 -9.365 1.00 0.00 154 GLY A C 24
ATOM 10701 O O . GLY A 1 35 ? 15.294 -5.682 -9.102 1.00 0.00 154 GLY A O 24
ATOM 10705 N N . LEU A 1 6 ? 2.893 -30.946 -3.369 1.00 0.00 125 LEU A N 25
ATOM 10706 C CA . LEU A 1 6 ? 3.526 -30.211 -2.282 1.00 0.00 125 LEU A CA 25
ATOM 10707 C C . LEU A 1 6 ? 4.959 -29.839 -2.649 1.00 0.00 125 LEU A C 25
ATOM 10708 O O . LEU A 1 6 ? 5.870 -29.954 -1.829 1.00 0.00 125 LEU A O 25
ATOM 10724 N N . PHE A 1 7 ? 5.151 -29.392 -3.886 1.00 0.00 126 PHE A N 25
ATOM 10725 C CA . PHE A 1 7 ? 6.478 -29.006 -4.351 1.00 0.00 126 PHE A CA 25
ATOM 10726 C C . PHE A 1 7 ? 6.377 -28.141 -5.603 1.00 0.00 126 PHE A C 25
ATOM 10727 O O . PHE A 1 7 ? 6.780 -28.553 -6.691 1.00 0.00 126 PHE A O 25
ATOM 10744 N N . PRO A 1 8 ? 5.847 -26.956 -5.463 1.00 0.00 127 PRO A N 25
ATOM 10745 C CA . PRO A 1 8 ? 5.684 -26.004 -6.600 1.00 0.00 127 PRO A CA 25
ATOM 10746 C C . PRO A 1 8 ? 6.961 -25.873 -7.426 1.00 0.00 127 PRO A C 25
ATOM 10747 O O . PRO A 1 8 ? 7.962 -25.330 -6.958 1.00 0.00 127 PRO A O 25
ATOM 10758 N N . GLN A 1 9 ? 6.919 -26.374 -8.656 1.00 0.00 128 GLN A N 25
ATOM 10759 C CA . GLN A 1 9 ? 8.078 -26.307 -9.539 1.00 0.00 128 GLN A CA 25
ATOM 10760 C C . GLN A 1 9 ? 8.118 -24.968 -10.268 1.00 0.00 128 GLN A C 25
ATOM 10761 O O . GLN A 1 9 ? 9.165 -24.551 -10.764 1.00 0.00 128 GLN A O 25
ATOM 10775 N N . ILE A 1 10 ? 6.972 -24.298 -10.330 1.00 0.00 129 ILE A N 25
ATOM 10776 C CA . ILE A 1 10 ? 6.888 -23.006 -11.001 1.00 0.00 129 ILE A CA 25
ATOM 10777 C C . ILE A 1 10 ? 7.891 -22.024 -10.403 1.00 0.00 129 ILE A C 25
ATOM 10778 O O . ILE A 1 10 ? 8.054 -21.955 -9.184 1.00 0.00 129 ILE A O 25
ATOM 10794 N N . ASN A 1 11 ? 8.559 -21.266 -11.266 1.00 0.00 130 ASN A N 25
ATOM 10795 C CA . ASN A 1 11 ? 9.542 -20.292 -10.810 1.00 0.00 130 ASN A CA 25
ATOM 10796 C C . ASN A 1 11 ? 8.859 -19.148 -10.067 1.00 0.00 130 ASN A C 25
ATOM 10797 O O . ASN A 1 11 ? 9.495 -18.427 -9.298 1.00 0.00 130 ASN A O 25
ATOM 10808 N N . PHE A 1 12 ? 7.561 -18.988 -10.303 1.00 0.00 131 PHE A N 25
ATOM 10809 C CA . PHE A 1 12 ? 6.801 -17.929 -9.650 1.00 0.00 131 PHE A CA 25
ATOM 10810 C C . PHE A 1 12 ? 6.829 -18.104 -8.135 1.00 0.00 131 PHE A C 25
ATOM 10811 O O . PHE A 1 12 ? 7.389 -17.279 -7.414 1.00 0.00 131 PHE A O 25
ATOM 10828 N N . LEU A 1 13 ? 6.218 -19.185 -7.659 1.00 0.00 132 LEU A N 25
ATOM 10829 C CA . LEU A 1 13 ? 6.179 -19.460 -6.226 1.00 0.00 132 LEU A CA 25
ATOM 10830 C C . LEU A 1 13 ? 7.590 -19.653 -5.679 1.00 0.00 132 LEU A C 25
ATOM 10831 O O . LEU A 1 13 ? 7.830 -19.488 -4.483 1.00 0.00 132 LEU A O 25
ATOM 10847 N N . GLY A 1 14 ? 8.519 -20.002 -6.563 1.00 0.00 133 GLY A N 25
ATOM 10848 C CA . GLY A 1 14 ? 9.904 -20.214 -6.157 1.00 0.00 133 GLY A CA 25
ATOM 10849 C C . GLY A 1 14 ? 10.455 -18.988 -5.437 1.00 0.00 133 GLY A C 25
ATOM 10850 O O . GLY A 1 14 ? 11.424 -19.081 -4.684 1.00 0.00 133 GLY A O 25
ATOM 10854 N N . SER A 1 15 ? 9.831 -17.839 -5.675 1.00 0.00 134 SER A N 25
ATOM 10855 C CA . SER A 1 15 ? 10.268 -16.599 -5.044 1.00 0.00 134 SER A CA 25
ATOM 10856 C C . SER A 1 15 ? 10.029 -16.651 -3.538 1.00 0.00 134 SER A C 25
ATOM 10857 O O . SER A 1 15 ? 10.685 -15.946 -2.772 1.00 0.00 134 SER A O 25
ATOM 10865 N N . LEU A 1 16 ? 9.088 -17.491 -3.122 1.00 0.00 135 LEU A N 25
ATOM 10866 C CA . LEU A 1 16 ? 8.770 -17.627 -1.705 1.00 0.00 135 LEU A CA 25
ATOM 10867 C C . LEU A 1 16 ? 9.949 -18.229 -0.948 1.00 0.00 135 LEU A C 25
ATOM 10868 O O . LEU A 1 16 ? 10.206 -17.875 0.203 1.00 0.00 135 LEU A O 25
ATOM 10884 N N . LEU A 1 17 ? 10.662 -19.142 -1.601 1.00 0.00 136 LEU A N 25
ATOM 10885 C CA . LEU A 1 17 ? 11.811 -19.787 -0.979 1.00 0.00 136 LEU A CA 25
ATOM 10886 C C . LEU A 1 17 ? 12.909 -18.767 -0.692 1.00 0.00 136 LEU A C 25
ATOM 10887 O O . LEU A 1 17 ? 13.527 -18.788 0.372 1.00 0.00 136 LEU A O 25
ATOM 10903 N N . ILE A 1 18 ? 13.145 -17.875 -1.649 1.00 0.00 137 ILE A N 25
ATOM 10904 C CA . ILE A 1 18 ? 14.171 -16.850 -1.489 1.00 0.00 137 ILE A CA 25
ATOM 10905 C C . ILE A 1 18 ? 13.769 -15.855 -0.405 1.00 0.00 137 ILE A C 25
ATOM 10906 O O . ILE A 1 18 ? 14.609 -15.381 0.359 1.00 0.00 137 ILE A O 25
ATOM 10922 N N . ALA A 1 19 ? 12.478 -15.542 -0.346 1.00 0.00 138 ALA A N 25
ATOM 10923 C CA . ALA A 1 19 ? 11.974 -14.601 0.649 1.00 0.00 138 ALA A CA 25
ATOM 10924 C C . ALA A 1 19 ? 12.346 -15.059 2.055 1.00 0.00 138 ALA A C 25
ATOM 10925 O O . ALA A 1 19 ? 12.453 -14.248 2.974 1.00 0.00 138 ALA A O 25
ATOM 10932 N N . GLY A 1 20 ? 12.543 -16.364 2.215 1.00 0.00 139 GLY A N 25
ATOM 10933 C CA . GLY A 1 20 ? 12.903 -16.918 3.515 1.00 0.00 139 GLY A CA 25
ATOM 10934 C C . GLY A 1 20 ? 13.955 -16.056 4.202 1.00 0.00 139 GLY A C 25
ATOM 10935 O O . GLY A 1 20 ? 14.092 -16.083 5.426 1.00 0.00 139 GLY A O 25
ATOM 10939 N N . CYS A 1 21 ? 14.698 -15.292 3.407 1.00 0.00 140 CYS A N 25
ATOM 10940 C CA . CYS A 1 21 ? 15.737 -14.424 3.952 1.00 0.00 140 CYS A CA 25
ATOM 10941 C C . CYS A 1 21 ? 15.121 -13.325 4.811 1.00 0.00 140 CYS A C 25
ATOM 10942 O O . CYS A 1 21 ? 15.624 -13.012 5.890 1.00 0.00 140 CYS A O 25
ATOM 10950 N N . ILE A 1 22 ? 14.029 -12.742 4.325 1.00 0.00 141 ILE A N 25
ATOM 10951 C CA . ILE A 1 22 ? 13.353 -11.678 5.057 1.00 0.00 141 ILE A CA 25
ATOM 10952 C C . ILE A 1 22 ? 12.797 -12.205 6.376 1.00 0.00 141 ILE A C 25
ATOM 10953 O O . ILE A 1 22 ? 12.898 -11.545 7.411 1.00 0.00 141 ILE A O 25
ATOM 10969 N N . THR A 1 23 ? 12.211 -13.397 6.331 1.00 0.00 142 THR A N 25
ATOM 10970 C CA . THR A 1 23 ? 11.642 -14.003 7.530 1.00 0.00 142 THR A CA 25
ATOM 10971 C C . THR A 1 23 ? 12.722 -14.222 8.584 1.00 0.00 142 THR A C 25
ATOM 10972 O O . THR A 1 23 ? 12.429 -14.325 9.775 1.00 0.00 142 THR A O 25
ATOM 10983 N N . SER A 1 24 ? 13.972 -14.292 8.138 1.00 0.00 143 SER A N 25
ATOM 10984 C CA . SER A 1 24 ? 15.088 -14.499 9.053 1.00 0.00 143 SER A CA 25
ATOM 10985 C C . SER A 1 24 ? 14.940 -15.827 9.787 1.00 0.00 143 SER A C 25
ATOM 10986 O O . SER A 1 24 ? 14.533 -15.864 10.949 1.00 0.00 143 SER A O 25
ATOM 10994 N N . THR A 1 25 ? 15.272 -16.917 9.102 1.00 0.00 144 THR A N 25
ATOM 10995 C CA . THR A 1 25 ? 15.170 -18.244 9.701 1.00 0.00 144 THR A CA 25
ATOM 10996 C C . THR A 1 25 ? 15.787 -19.294 8.782 1.00 0.00 144 THR A C 25
ATOM 10997 O O . THR A 1 25 ? 15.783 -19.142 7.561 1.00 0.00 144 THR A O 25
ATOM 11008 N N . ASP A 1 26 ? 16.313 -20.358 9.378 1.00 0.00 145 ASP A N 25
ATOM 11009 C CA . ASP A 1 26 ? 16.931 -21.428 8.603 1.00 0.00 145 ASP A CA 25
ATOM 11010 C C . ASP A 1 26 ? 17.806 -20.851 7.494 1.00 0.00 145 ASP A C 25
ATOM 11011 O O . ASP A 1 26 ? 17.501 -20.992 6.310 1.00 0.00 145 ASP A O 25
ATOM 11020 N N . PRO A 1 27 ? 18.880 -20.207 7.862 1.00 0.00 146 PRO A N 25
ATOM 11021 C CA . PRO A 1 27 ? 19.826 -19.591 6.887 1.00 0.00 146 PRO A CA 25
ATOM 11022 C C . PRO A 1 27 ? 20.195 -20.551 5.759 1.00 0.00 146 PRO A C 25
ATOM 11023 O O . PRO A 1 27 ? 20.439 -21.734 5.994 1.00 0.00 146 PRO A O 25
ATOM 11034 N N . VAL A 1 28 ? 20.233 -20.033 4.536 1.00 0.00 147 VAL A N 25
ATOM 11035 C CA . VAL A 1 28 ? 20.574 -20.853 3.380 1.00 0.00 147 VAL A CA 25
ATOM 11036 C C . VAL A 1 28 ? 22.078 -21.097 3.320 1.00 0.00 147 VAL A C 25
ATOM 11037 O O . VAL A 1 28 ? 22.865 -20.308 3.842 1.00 0.00 147 VAL A O 25
ATOM 11050 N N . LEU A 1 29 ? 22.470 -22.194 2.680 1.00 0.00 148 LEU A N 25
ATOM 11051 C CA . LEU A 1 29 ? 23.883 -22.532 2.559 1.00 0.00 148 LEU A CA 25
ATOM 11052 C C . LEU A 1 29 ? 24.593 -21.547 1.636 1.00 0.00 148 LEU A C 25
ATOM 11053 O O . LEU A 1 29 ? 25.674 -21.051 1.954 1.00 0.00 148 LEU A O 25
ATOM 11069 N N . SER A 1 30 ? 23.977 -21.267 0.492 1.00 0.00 149 SER A N 25
ATOM 11070 C CA . SER A 1 30 ? 24.559 -20.338 -0.471 1.00 0.00 149 SER A CA 25
ATOM 11071 C C . SER A 1 30 ? 24.833 -18.989 0.185 1.00 0.00 149 SER A C 25
ATOM 11072 O O . SER A 1 30 ? 25.892 -18.393 -0.017 1.00 0.00 149 SER A O 25
ATOM 11080 N N . ALA A 1 31 ? 23.874 -18.513 0.972 1.00 0.00 150 ALA A N 25
ATOM 11081 C CA . ALA A 1 31 ? 24.023 -17.231 1.653 1.00 0.00 150 ALA A CA 25
ATOM 11082 C C . ALA A 1 31 ? 25.140 -17.302 2.689 1.00 0.00 150 ALA A C 25
ATOM 11083 O O . ALA A 1 31 ? 25.710 -16.281 3.072 1.00 0.00 150 ALA A O 25
ATOM 11090 N N . LEU A 1 32 ? 25.447 -18.515 3.138 1.00 0.00 151 LEU A N 25
ATOM 11091 C CA . LEU A 1 32 ? 26.498 -18.708 4.131 1.00 0.00 151 LEU A CA 25
ATOM 11092 C C . LEU A 1 32 ? 27.868 -18.429 3.521 1.00 0.00 151 LEU A C 25
ATOM 11093 O O . LEU A 1 32 ? 28.826 -18.129 4.233 1.00 0.00 151 LEU A O 25
ATOM 11109 N N . ILE A 1 33 ? 27.953 -18.531 2.199 1.00 0.00 152 ILE A N 25
ATOM 11110 C CA . ILE A 1 33 ? 29.213 -18.287 1.504 1.00 0.00 152 ILE A CA 25
ATOM 11111 C C . ILE A 1 33 ? 29.557 -16.802 1.524 1.00 0.00 152 ILE A C 25
ATOM 11112 O O . ILE A 1 33 ? 30.556 -16.394 2.117 1.00 0.00 152 ILE A O 25
ATOM 11128 N N . VAL A 1 34 ? 28.724 -15.998 0.872 1.00 0.00 153 VAL A N 25
ATOM 11129 C CA . VAL A 1 34 ? 28.951 -14.558 0.822 1.00 0.00 153 VAL A CA 25
ATOM 11130 C C . VAL A 1 34 ? 27.640 -13.802 1.011 1.00 0.00 153 VAL A C 25
ATOM 11131 O O . VAL A 1 34 ? 26.583 -14.250 0.566 1.00 0.00 153 VAL A O 25
ATOM 11144 N N . GLY A 1 35 ? 27.715 -12.652 1.674 1.00 0.00 154 GLY A N 25
ATOM 11145 C CA . GLY A 1 35 ? 26.529 -11.841 1.917 1.00 0.00 154 GLY A CA 25
ATOM 11146 C C . GLY A 1 35 ? 25.932 -12.145 3.287 1.00 0.00 154 GLY A C 25
ATOM 11147 O O . GLY A 1 35 ? 26.646 -12.194 4.288 1.00 0.00 154 GLY A O 25
#

Foldseek 3Di:
DDDPDVVCVVVVVCVVVVPDDDDPVVVVDD

Radius of gyration: 12.24 Å; Cα contacts (8 Å, |Δi|>4): 0; chains: 1; bounding box: 18×9×40 Å

Nearest PDB structures (foldseek):
  2m7x-assembly1_A  TM=1.034E+00  e=1.012E-03  Schizosaccharomyces pombe 972h-

Organism: Schizosaccharomyces pombe (strain 972 / ATCC 24843) (NCBI:txid284812)

GO terms:
  GO:1990578 perinuclear endoplasmic reticulum membrane (C, IDA)
  GO:0015385 sodium:proton antiporter activity (F, IDA)
  GO:0042175 nuclear outer membrane-endoplasmic reticulum membrane network (C, IDA)
  GO:0005628 prospore membrane (C, IDA)
  GO:0005886 plasma membrane (C, IDA)
  GO:0031520 plasma membrane of cell tip (C, IDA)
  GO:0015385 sodium:proton antiporter activity (F, EXP)
  GO:0015385 sodium:proton antiporter activity (F, IMP)
  GO:0036376 sodium ion export across plasma membrane (P, IMP)
  GO:0051452 intracellular pH reduction (P, IMP)
  GO:1902600 proton transmembrane transport (P, IMP)
  GO:0006883 intracellular sodium ion homeostasis (P, IMP)

InterPro domains:
  IPR004712 Na+/H+ antiporter, fungi [PTHR31382] (1-452)
  IPR006153 Cation/H+ exchanger, transmembrane domain [PF00999] (21-434)

Sequence (30 aa):
LFPQINFLGSLLIAGCITSTDPVLSALIVGLFPQINFLGSLLIAGCITSTDPVLSALIVGLFPQINFLGSLLIAGCITSTDPVLSALIVGLFPQINFLGSLLIAGCITSTDPVLSALIVGLFPQINFLGSLLIAGCITSTDPVLSALIVGLFPQINFLGSLLIAGCITSTDPVLSALIVGLFPQINFLGSLLIAGCITSTDPVLSALIVGLFPQINFLGSLLIAGCITSTDPVLSALIVGLFPQINFLGSLLIAGCITSTDPVLSALIVGLFPQINFLGSLLIAGCITSTDPVLSALIVGLFPQINFLGSLLIAGCITSTDPVLSALIVGLFPQINFLGSLLIAGCITSTDPVLSALIVGLFPQINFLGSLLIAGCITSTDPVLSALIVGLFPQINFLGSLLIAGCITSTDPVLSALIVGLFPQINFLGSLLIAGCITSTDPVLSALIVGLFPQINFLGSLLIAGCITSTDPVLSALIVGLFPQINFLGSLLIAGCITSTDPVLSALIVGLFPQINFLGSLLIAGCITSTDPVLSALIVGLFPQINFLGSLLIAGCITSTDPVLSALIVGLFPQINFLGSLLIAGCITSTDPVLSALIVGLFPQINFLGSLLIAGCITSTDPVLSALIVGLFPQINFLGSLLIAGCITSTDPVLSALIVGLFPQINFLGSLLIAGCITSTDPVLSALIVGLFPQINFLGSLLIAGCITSTDPVLSALIVGLFPQINFLGSLLIAGCITSTDPVLSALIVG

Secondary structure (DSSP, 8-state):
---TTHHHHHHHHHHHHHSS--HHHHHH--

Solvent-accessible surface area: 3183 Å² total; per-residue (Å²): 204,156,90,170,118,63,147,125,32,57,100,140,122,39,38,102,146,56,101,106,80,98,132,124,52,74,144,140,104,121